Protein AF-A0A8T4IU84-F1 (afdb_monomer)

Structure (mmCIF, N/CA/C/O backbone):
data_AF-A0A8T4IU84-F1
#
_entry.id   AF-A0A8T4IU84-F1
#
loop_
_atom_site.group_PDB
_atom_site.id
_atom_site.type_symbol
_atom_site.label_atom_id
_atom_site.label_alt_id
_atom_site.label_comp_id
_atom_site.label_asym_id
_atom_site.label_entity_id
_atom_site.label_seq_id
_atom_site.pdbx_PDB_ins_code
_atom_site.Cartn_x
_atom_site.Cartn_y
_atom_site.Cartn_z
_atom_site.occupancy
_atom_site.B_iso_or_equiv
_atom_site.auth_seq_id
_atom_site.auth_comp_id
_atom_site.auth_asym_id
_atom_site.auth_atom_id
_atom_site.pdbx_PDB_model_num
ATOM 1 N N . MET A 1 1 ? -19.102 -13.699 7.130 1.00 65.38 1 MET A N 1
ATOM 2 C CA . MET A 1 1 ? -18.766 -12.523 7.962 1.00 65.38 1 MET A CA 1
ATOM 3 C C . MET A 1 1 ? -19.843 -12.202 9.004 1.00 65.38 1 MET A C 1
ATOM 5 O O . MET A 1 1 ? -19.553 -12.346 10.180 1.00 65.38 1 MET A O 1
ATOM 9 N N . LEU A 1 2 ? -21.083 -11.859 8.625 1.00 70.56 2 LEU A N 1
ATOM 10 C CA . LEU A 1 2 ? -22.156 -11.470 9.571 1.00 70.56 2 LEU A CA 1
ATOM 11 C C . LEU A 1 2 ? -22.409 -12.479 10.704 1.00 70.56 2 LEU A C 1
ATOM 13 O O . LEU A 1 2 ? -22.529 -12.102 11.864 1.00 70.56 2 LEU A O 1
ATOM 17 N N . LEU A 1 3 ? -22.388 -13.778 10.395 1.00 77.56 3 LEU A N 1
ATOM 18 C CA . LEU A 1 3 ? -22.519 -14.828 11.409 1.00 77.56 3 LEU A CA 1
ATOM 19 C C . LEU A 1 3 ? -21.367 -14.816 12.436 1.00 77.56 3 LEU A C 1
ATOM 21 O O . LEU A 1 3 ? -21.578 -15.139 13.601 1.00 77.56 3 LEU A O 1
ATOM 25 N N . ARG A 1 4 ? -20.146 -14.436 12.023 1.00 76.69 4 ARG A N 1
ATOM 26 C CA . ARG A 1 4 ? -19.001 -14.289 12.938 1.00 76.69 4 ARG A CA 1
ATOM 27 C C . ARG A 1 4 ? -19.219 -13.111 13.888 1.00 76.69 4 ARG A C 1
ATOM 29 O O . ARG A 1 4 ? -19.047 -13.297 15.085 1.00 76.69 4 ARG A O 1
ATOM 36 N N . LEU A 1 5 ? -19.702 -11.972 13.379 1.00 74.56 5 LEU A N 1
ATOM 37 C CA . LEU A 1 5 ? -20.048 -10.792 14.187 1.00 74.56 5 LEU A CA 1
ATOM 38 C C . LEU A 1 5 ? -21.097 -11.116 15.258 1.00 74.56 5 LEU A C 1
ATOM 40 O O . LEU A 1 5 ? -20.880 -10.855 16.440 1.00 74.56 5 LEU A O 1
ATOM 44 N N . VAL A 1 6 ? -22.200 -11.760 14.860 1.00 78.56 6 VAL A N 1
ATOM 45 C CA . VAL A 1 6 ? -23.265 -12.175 15.789 1.00 78.56 6 VAL A CA 1
ATOM 46 C C . VAL A 1 6 ? -22.736 -13.161 16.835 1.00 78.56 6 VAL A C 1
ATOM 48 O O . VAL A 1 6 ? -23.011 -13.009 18.025 1.00 78.56 6 VAL A O 1
ATOM 51 N N . ASN A 1 7 ? -21.929 -14.143 16.423 1.00 81.44 7 ASN A N 1
ATOM 52 C CA . ASN A 1 7 ? -21.320 -15.099 17.350 1.00 81.44 7 ASN A CA 1
ATOM 53 C C . ASN A 1 7 ? -20.331 -14.436 18.321 1.00 81.44 7 ASN A C 1
ATOM 55 O O . ASN A 1 7 ? -20.300 -14.808 19.495 1.00 81.44 7 ASN A O 1
ATOM 59 N N . GLY A 1 8 ? -19.544 -13.459 17.865 1.00 79.25 8 GLY A N 1
ATOM 60 C CA . GLY A 1 8 ? -18.643 -12.673 18.709 1.00 79.25 8 GLY A CA 1
ATOM 61 C C . GLY A 1 8 ? -19.404 -11.876 19.770 1.00 79.25 8 GLY A C 1
ATOM 62 O O . GLY A 1 8 ? -19.123 -11.993 20.966 1.00 79.25 8 GLY A O 1
ATOM 63 N N . ALA A 1 9 ? -20.452 -11.159 19.356 1.00 77.75 9 ALA A N 1
ATOM 64 C CA . ALA A 1 9 ? -21.340 -10.420 20.254 1.00 77.75 9 ALA A CA 1
ATOM 65 C C . ALA A 1 9 ? -22.022 -11.333 21.295 1.00 77.75 9 ALA A C 1
ATOM 67 O O . ALA A 1 9 ? -22.027 -11.023 22.490 1.00 77.75 9 ALA A O 1
ATOM 68 N N . LEU A 1 10 ? -22.532 -12.497 20.871 1.00 81.69 10 LEU A N 1
ATOM 69 C CA . LEU A 1 10 ? -23.108 -13.508 21.767 1.00 81.69 10 LEU A CA 1
ATOM 70 C C . LEU A 1 10 ? -22.096 -13.978 22.816 1.00 81.69 10 LEU A C 1
ATOM 72 O O . LEU A 1 10 ? -22.401 -13.986 24.010 1.00 81.69 10 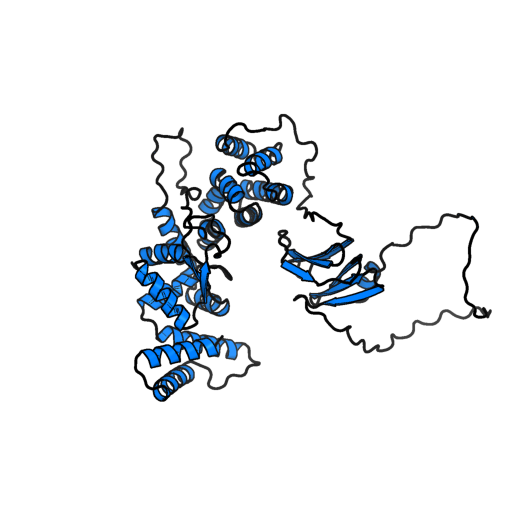LEU A O 1
ATOM 76 N N . ARG A 1 11 ? -20.882 -14.345 22.385 1.00 82.56 11 ARG A N 1
ATOM 77 C CA . ARG A 1 11 ? -19.807 -14.789 23.286 1.00 82.56 11 ARG A CA 1
ATOM 78 C C . ARG A 1 11 ? -19.469 -13.716 24.316 1.00 82.56 11 ARG A C 1
ATOM 80 O O . ARG A 1 11 ? -19.301 -14.052 25.487 1.00 82.56 11 ARG A O 1
ATOM 87 N N . ARG A 1 12 ? -19.422 -12.442 23.914 1.00 80.62 12 ARG A N 1
ATOM 88 C CA . ARG A 1 12 ? -19.149 -11.315 24.818 1.00 80.62 12 ARG A CA 1
ATOM 89 C C . ARG A 1 12 ? -20.230 -11.165 25.887 1.00 80.62 12 ARG A C 1
ATOM 91 O O . ARG A 1 12 ? -19.895 -11.075 27.065 1.00 80.62 12 ARG A O 1
ATOM 98 N N . TYR A 1 13 ? -21.511 -11.214 25.515 1.00 80.62 13 TYR A N 1
ATOM 99 C CA . TYR A 1 13 ? -22.605 -11.162 26.492 1.00 80.62 13 TYR A CA 1
ATOM 100 C C . TYR A 1 13 ? -22.577 -12.337 27.474 1.00 80.62 13 TYR A C 1
ATOM 102 O O . TYR A 1 13 ? -22.740 -12.129 28.676 1.00 80.62 13 TYR A O 1
ATOM 110 N N . VAL A 1 14 ? -22.322 -13.553 26.983 1.00 83.94 14 VAL A N 1
ATOM 111 C CA . VAL A 1 14 ? -22.237 -14.749 27.835 1.00 83.94 14 VAL A CA 1
ATOM 112 C C . VAL A 1 14 ? -21.050 -14.667 28.798 1.00 83.94 14 VAL A C 1
ATOM 114 O O . VAL A 1 14 ? -21.218 -14.939 29.985 1.00 83.94 14 VAL A O 1
ATOM 117 N N . ARG A 1 15 ? -19.870 -14.217 28.342 1.00 82.00 15 ARG A N 1
ATOM 118 C CA . ARG A 1 15 ? -18.720 -13.955 29.233 1.00 82.00 15 ARG A CA 1
ATOM 119 C C . ARG A 1 15 ? -19.023 -12.859 30.262 1.00 82.00 15 ARG A C 1
ATOM 121 O O . ARG A 1 15 ? -18.552 -12.945 31.388 1.00 82.00 15 ARG A O 1
ATOM 128 N N . GLY A 1 16 ? -19.838 -11.870 29.895 1.00 77.88 16 GLY A N 1
ATOM 129 C CA . GLY A 1 16 ? -20.349 -10.830 30.794 1.00 77.88 16 GLY A CA 1
ATOM 130 C C . GLY A 1 16 ? -21.414 -11.304 31.793 1.00 77.88 16 GLY A C 1
ATOM 131 O O . GLY A 1 16 ? -21.949 -10.480 32.530 1.00 77.88 16 GLY A O 1
ATOM 132 N N . GLY A 1 17 ? -21.742 -12.602 31.823 1.00 80.44 17 GLY A N 1
ATOM 133 C CA . GLY A 1 17 ? -22.658 -13.207 32.794 1.00 80.44 17 GLY A CA 1
ATOM 134 C C . GLY A 1 17 ? -24.125 -13.278 32.358 1.00 80.44 17 GLY A C 1
ATOM 135 O O . GLY A 1 17 ? -24.969 -13.701 33.147 1.00 80.44 17 GLY A O 1
ATOM 136 N N . LEU A 1 18 ? -24.463 -12.898 31.120 1.00 86.38 18 LEU A N 1
ATOM 137 C CA . LEU A 1 18 ? -25.821 -13.074 30.594 1.00 86.38 18 LEU A CA 1
ATOM 138 C C . LEU A 1 18 ? -26.075 -14.532 30.193 1.00 86.38 18 LEU A C 1
ATOM 140 O O . LEU A 1 18 ? -25.261 -15.167 29.524 1.00 86.38 18 LEU A O 1
ATOM 144 N N . ALA A 1 19 ? -27.260 -15.045 30.529 1.00 86.38 19 ALA A N 1
ATOM 145 C CA . ALA A 1 19 ? -27.713 -16.335 30.022 1.00 86.38 19 ALA A CA 1
ATOM 146 C C . ALA A 1 19 ? -27.867 -16.287 28.491 1.00 86.38 19 ALA A C 1
ATOM 148 O O . ALA A 1 19 ? -28.377 -15.305 27.943 1.00 86.38 19 ALA A O 1
ATOM 149 N N . LEU A 1 20 ? -27.475 -17.367 27.805 1.00 86.50 20 LEU A N 1
ATOM 150 C CA . LEU A 1 20 ? -27.491 -17.457 26.339 1.00 86.50 20 LEU A CA 1
ATOM 151 C C . LEU A 1 20 ? -28.845 -17.061 25.703 1.00 86.50 20 LEU A C 1
ATOM 153 O O . LEU A 1 20 ? -28.817 -16.294 24.741 1.00 86.50 20 LEU A O 1
ATOM 157 N N . PRO A 1 21 ? -30.020 -17.482 26.224 1.00 85.19 21 PRO A N 1
ATOM 158 C CA . PRO A 1 21 ? -31.306 -17.079 25.648 1.00 85.19 21 PRO A CA 1
ATOM 159 C C . PRO A 1 21 ? -31.549 -15.566 25.731 1.00 85.19 21 PRO A C 1
ATOM 161 O O . PRO A 1 21 ? -32.049 -14.964 24.785 1.00 85.19 21 PRO A O 1
ATOM 164 N N . THR A 1 22 ? -31.147 -14.934 26.836 1.00 83.44 22 THR A N 1
ATOM 165 C CA . THR A 1 22 ? -31.281 -13.486 27.045 1.00 83.44 22 THR A CA 1
ATOM 166 C C . THR A 1 22 ? -30.314 -12.704 26.157 1.00 83.44 22 THR A C 1
ATOM 168 O O . THR A 1 22 ? -30.687 -11.678 25.592 1.00 83.44 22 THR A O 1
ATOM 171 N N . ALA A 1 23 ? -29.082 -13.198 25.998 1.00 83.06 23 ALA A N 1
ATOM 172 C CA . ALA A 1 23 ? -28.098 -12.623 25.084 1.00 83.06 23 ALA A CA 1
ATOM 173 C C . ALA A 1 23 ? -28.580 -12.687 23.623 1.00 83.06 23 ALA A C 1
ATOM 175 O O . ALA A 1 23 ? -28.504 -11.690 22.907 1.00 83.06 23 ALA A O 1
ATOM 176 N N . ALA A 1 24 ? -29.139 -13.829 23.208 1.00 83.00 24 ALA A N 1
ATOM 177 C CA . ALA A 1 24 ? -29.719 -14.004 21.881 1.00 83.00 24 ALA A CA 1
ATOM 178 C C . ALA A 1 24 ? -30.905 -13.062 21.650 1.00 83.00 24 ALA A C 1
ATOM 180 O O . ALA A 1 24 ? -30.894 -12.329 20.664 1.00 83.00 24 ALA A O 1
ATOM 181 N N . ALA A 1 25 ? -31.855 -13.005 22.592 1.00 82.88 25 ALA A N 1
ATOM 182 C CA . ALA A 1 25 ? -33.018 -12.120 22.514 1.00 82.88 25 ALA A CA 1
ATOM 183 C C . ALA A 1 25 ? -32.620 -10.642 22.362 1.00 82.88 25 ALA A C 1
ATOM 185 O O . ALA A 1 25 ? -33.226 -9.906 21.582 1.00 82.88 25 ALA A O 1
ATOM 186 N N . ARG A 1 26 ? -31.568 -10.215 23.071 1.00 79.31 26 ARG A N 1
ATOM 187 C CA . ARG A 1 26 ? -31.051 -8.843 23.019 1.00 79.31 26 ARG A CA 1
ATOM 188 C C . ARG A 1 26 ? -30.442 -8.501 21.659 1.00 79.31 26 ARG A C 1
ATOM 190 O O . ARG A 1 26 ? -30.744 -7.439 21.125 1.00 79.31 26 ARG A O 1
ATOM 197 N N . ILE A 1 27 ? -29.641 -9.399 21.083 1.00 78.38 27 ILE A N 1
ATOM 198 C CA . ILE A 1 27 ? -29.064 -9.200 19.745 1.00 78.38 27 ILE A CA 1
ATOM 199 C C . ILE A 1 27 ? -30.161 -9.195 18.681 1.00 78.38 27 ILE A C 1
ATOM 201 O O . ILE A 1 27 ? -30.174 -8.310 17.832 1.00 78.38 27 ILE A O 1
ATOM 205 N N . THR A 1 28 ? -31.123 -10.122 18.743 1.00 78.88 28 THR A N 1
ATOM 206 C CA . THR A 1 28 ? -32.258 -10.121 17.808 1.00 78.88 28 THR A CA 1
ATOM 207 C C . THR A 1 28 ? -33.116 -8.867 17.939 1.00 78.88 28 THR A C 1
ATOM 209 O O . THR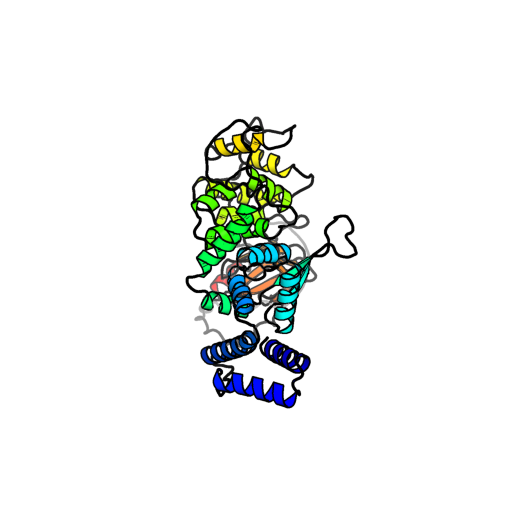 A 1 28 ? -33.572 -8.359 16.924 1.00 78.88 28 THR A O 1
ATOM 212 N N . GLY A 1 29 ? -33.294 -8.329 19.151 1.00 75.62 29 GLY A N 1
ATOM 213 C CA . GLY A 1 29 ? -33.986 -7.057 19.366 1.00 75.62 29 GLY A CA 1
ATOM 214 C C . GLY A 1 29 ? -33.254 -5.882 18.715 1.00 75.62 29 GLY A C 1
ATOM 215 O O . GLY A 1 29 ? -33.859 -5.131 17.962 1.00 75.62 29 GLY A O 1
ATOM 216 N N . GLN A 1 30 ? -31.936 -5.774 18.915 1.00 71.94 30 GLN A N 1
ATOM 217 C CA . GLN A 1 30 ? -31.119 -4.732 18.280 1.00 71.94 30 GLN A CA 1
ATOM 218 C C . GLN A 1 30 ? -31.117 -4.834 16.748 1.00 71.94 30 GLN A C 1
ATOM 220 O O . GLN A 1 30 ? -31.202 -3.816 16.063 1.00 71.94 30 GLN A O 1
ATOM 225 N N . LEU A 1 31 ? -31.042 -6.055 16.211 1.00 70.81 31 LEU A N 1
ATOM 226 C CA . LEU A 1 31 ? -31.120 -6.304 14.772 1.00 70.81 31 LEU A CA 1
ATOM 227 C C . LEU A 1 31 ? -32.516 -6.002 14.211 1.00 70.81 31 LEU A C 1
ATOM 229 O O . LEU A 1 31 ? -32.606 -5.514 13.094 1.00 70.81 31 LEU A O 1
ATOM 233 N N . ALA A 1 32 ? -33.589 -6.246 14.966 1.00 67.12 32 ALA A N 1
ATOM 234 C CA . ALA A 1 32 ? -34.956 -5.929 14.548 1.00 67.12 32 ALA A CA 1
ATOM 235 C C . ALA A 1 32 ? -35.270 -4.423 14.619 1.00 67.12 32 ALA A C 1
ATOM 237 O O . ALA A 1 32 ? -36.055 -3.926 13.818 1.00 67.12 32 ALA A O 1
ATOM 238 N N . GLU A 1 33 ? -34.662 -3.692 15.558 1.00 67.06 33 GLU A N 1
ATOM 239 C CA . GLU A 1 33 ? -34.808 -2.235 15.675 1.00 67.06 33 GLU A CA 1
ATOM 240 C C . GLU A 1 33 ? -34.002 -1.468 14.618 1.00 67.06 33 GLU A C 1
ATOM 242 O O . GLU A 1 33 ? -34.405 -0.377 14.217 1.00 67.06 33 GLU A O 1
ATOM 247 N N . ARG A 1 34 ? -32.847 -2.002 14.196 1.00 61.47 34 ARG A N 1
ATOM 248 C CA . ARG A 1 34 ? -31.889 -1.292 13.326 1.00 61.47 34 ARG A CA 1
ATOM 249 C C . ARG A 1 34 ? -31.691 -1.912 11.942 1.00 61.47 34 ARG A C 1
ATOM 251 O O . ARG A 1 34 ? -31.112 -1.251 11.087 1.00 61.47 34 ARG A O 1
ATOM 258 N N . GLY A 1 35 ? -32.113 -3.154 11.721 1.00 54.56 35 GLY A N 1
ATOM 259 C CA . GLY A 1 35 ? -31.961 -3.886 10.461 1.00 54.56 35 GLY A CA 1
ATOM 260 C C . GLY A 1 35 ? -33.283 -4.061 9.706 1.00 54.56 35 GLY A C 1
ATOM 261 O O . GLY A 1 35 ? -34.359 -3.900 10.285 1.00 54.56 35 GLY A O 1
ATOM 262 N N . PRO A 1 36 ? -33.234 -4.388 8.401 1.00 46.19 36 PRO A N 1
ATOM 263 C CA . PRO A 1 36 ? -34.438 -4.645 7.623 1.00 46.19 36 PRO A CA 1
ATOM 264 C C . PRO A 1 36 ? -35.158 -5.901 8.141 1.00 46.19 36 PRO A C 1
ATOM 266 O O . PRO A 1 36 ? -34.548 -6.938 8.396 1.00 46.19 36 PRO A O 1
ATOM 269 N N . VAL A 1 37 ? -36.483 -5.800 8.290 1.00 49.44 37 VAL A N 1
ATOM 270 C CA . VAL A 1 37 ? -37.375 -6.833 8.863 1.00 49.44 37 VAL A CA 1
ATOM 271 C C . VAL A 1 37 ? -37.442 -8.108 7.995 1.00 49.44 37 VAL A C 1
ATOM 273 O O . VAL A 1 37 ? -37.874 -9.161 8.461 1.00 49.44 37 VAL A O 1
ATOM 276 N N . ALA A 1 38 ? -36.958 -8.039 6.753 1.00 47.84 38 ALA A N 1
ATOM 277 C CA . ALA A 1 38 ? -36.734 -9.163 5.852 1.00 47.84 38 ALA A CA 1
ATOM 278 C C . ALA A 1 38 ? -35.439 -8.920 5.060 1.00 47.84 38 ALA A C 1
ATOM 280 O O . ALA A 1 38 ? -35.206 -7.806 4.602 1.00 47.84 38 ALA A O 1
ATOM 281 N N . VAL A 1 39 ? -34.591 -9.943 4.924 1.00 48.19 39 VAL A N 1
ATOM 282 C CA . VAL A 1 39 ? -33.356 -9.876 4.127 1.00 48.19 39 VAL A CA 1
ATOM 283 C C . VAL A 1 39 ? -33.640 -10.510 2.771 1.00 48.19 39 VAL A C 1
ATOM 285 O O . VAL A 1 39 ? -33.663 -11.738 2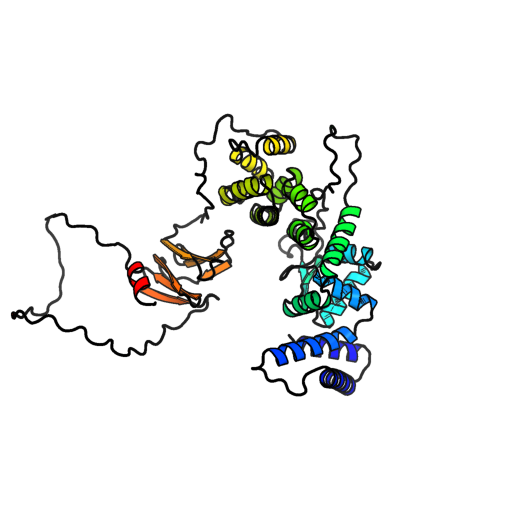.664 1.00 48.19 39 VAL A O 1
ATOM 288 N N . ASP A 1 40 ? -33.859 -9.697 1.739 1.00 48.50 40 ASP A N 1
ATOM 289 C CA . ASP A 1 40 ? -33.760 -10.174 0.362 1.00 48.50 40 ASP A CA 1
ATOM 290 C C . ASP A 1 40 ? -32.280 -10.217 -0.049 1.00 48.50 40 ASP A C 1
ATOM 292 O O . ASP A 1 40 ? -31.588 -9.202 -0.092 1.00 48.50 40 ASP A O 1
ATOM 296 N N . VAL A 1 41 ? -31.769 -11.420 -0.322 1.00 49.66 41 VAL A N 1
ATOM 297 C CA . VAL A 1 41 ? -30.358 -11.657 -0.677 1.00 49.66 41 VAL A CA 1
ATOM 298 C C . VAL A 1 41 ? -30.035 -11.155 -2.094 1.00 49.66 41 VAL A C 1
ATOM 300 O O . VAL A 1 41 ? -28.863 -10.993 -2.435 1.00 49.66 41 VAL A O 1
ATOM 303 N N . THR A 1 42 ? -31.050 -10.893 -2.921 1.00 48.66 42 THR A N 1
ATOM 304 C CA . THR A 1 42 ? -30.875 -10.425 -4.305 1.00 48.66 42 THR A CA 1
ATOM 305 C C . THR A 1 42 ? -30.858 -8.901 -4.438 1.00 48.66 42 THR A C 1
ATOM 307 O O . THR A 1 42 ? -30.307 -8.382 -5.409 1.00 48.66 42 THR A O 1
ATOM 310 N N . ASP A 1 43 ? -31.358 -8.182 -3.433 1.00 60.78 43 ASP A N 1
ATOM 311 C CA . ASP A 1 43 ? -31.360 -6.721 -3.366 1.00 60.78 43 ASP A CA 1
ATOM 312 C C . ASP A 1 43 ? -30.036 -6.216 -2.758 1.00 60.78 43 ASP A C 1
ATOM 314 O O . ASP A 1 43 ? -29.596 -6.664 -1.696 1.00 60.78 43 ASP A O 1
ATOM 318 N N . ALA A 1 44 ? -29.324 -5.338 -3.466 1.00 58.75 44 ALA A N 1
ATOM 319 C CA . ALA A 1 44 ? -28.051 -4.788 -2.997 1.00 58.75 44 ALA A CA 1
ATOM 320 C C . ALA A 1 44 ? -28.240 -3.824 -1.814 1.00 58.75 44 ALA A C 1
ATOM 322 O O . ALA A 1 44 ? -27.495 -3.911 -0.838 1.00 58.75 44 ALA A O 1
ATOM 323 N N . ASP A 1 45 ? -29.290 -3.003 -1.837 1.00 62.47 45 ASP A N 1
ATOM 324 C CA . ASP A 1 45 ? -29.503 -1.955 -0.837 1.00 62.47 45 ASP A CA 1
ATOM 325 C C . ASP A 1 45 ? -29.928 -2.553 0.516 1.00 62.47 45 ASP A C 1
ATOM 327 O O . ASP A 1 45 ? -29.485 -2.120 1.584 1.00 62.47 45 ASP A O 1
ATOM 331 N N . GLN A 1 46 ? -30.738 -3.618 0.494 1.00 63.03 46 GLN A N 1
ATOM 332 C CA . GLN A 1 46 ? -31.118 -4.346 1.713 1.00 63.03 46 GLN A CA 1
ATOM 333 C C . GLN A 1 46 ? -29.946 -5.110 2.335 1.00 63.03 46 GLN A C 1
ATOM 335 O O . GLN A 1 46 ? -29.859 -5.208 3.564 1.00 63.03 46 GLN A O 1
ATOM 340 N N . ARG A 1 47 ? -29.030 -5.638 1.512 1.00 63.19 47 ARG A N 1
ATOM 341 C CA . ARG A 1 47 ? -27.809 -6.294 1.999 1.00 63.19 47 ARG A CA 1
ATOM 342 C C . ARG A 1 47 ? -26.911 -5.301 2.727 1.00 63.19 47 ARG A C 1
ATOM 344 O O . ARG A 1 47 ? -26.477 -5.602 3.840 1.00 63.19 47 ARG A O 1
ATOM 351 N N . ASP A 1 48 ? -26.707 -4.118 2.161 1.00 64.69 48 ASP A N 1
ATOM 352 C CA . ASP A 1 48 ? -25.886 -3.073 2.774 1.00 64.69 48 ASP A CA 1
ATOM 353 C C . ASP A 1 48 ? -26.495 -2.571 4.092 1.00 64.69 48 ASP A C 1
ATOM 355 O O . ASP A 1 48 ? -25.791 -2.445 5.099 1.00 64.69 48 ASP A O 1
ATOM 359 N N . ALA A 1 49 ? -27.821 -2.401 4.142 1.00 67.12 49 ALA A N 1
ATOM 360 C CA . ALA A 1 49 ? -28.535 -2.042 5.368 1.00 67.12 49 ALA A CA 1
ATOM 361 C C . ALA A 1 49 ? -28.418 -3.120 6.466 1.00 67.12 49 ALA A C 1
ATOM 363 O O . ALA A 1 49 ? -28.186 -2.804 7.636 1.00 67.12 49 ALA A O 1
ATOM 364 N N . ALA A 1 50 ? -28.535 -4.404 6.110 1.00 67.75 50 ALA A N 1
ATOM 365 C CA . ALA A 1 50 ? -28.392 -5.513 7.056 1.00 67.75 50 ALA A CA 1
ATOM 366 C C . ALA A 1 50 ? -26.956 -5.645 7.594 1.00 67.75 50 ALA A C 1
ATOM 368 O O . ALA A 1 50 ? -26.752 -5.927 8.783 1.00 67.75 50 ALA A O 1
ATOM 369 N N . VAL A 1 51 ? -25.955 -5.408 6.740 1.00 69.75 51 VAL A N 1
ATOM 370 C CA . VAL A 1 51 ? -24.546 -5.363 7.144 1.00 69.75 51 VAL A CA 1
ATOM 371 C C . VAL A 1 51 ? -24.315 -4.212 8.117 1.00 69.75 51 VAL A C 1
ATOM 373 O O . VAL A 1 51 ? -23.808 -4.450 9.214 1.00 69.75 51 VAL A O 1
ATOM 376 N N . ALA A 1 52 ? -24.753 -2.998 7.776 1.00 70.81 52 ALA A N 1
ATOM 377 C CA . ALA A 1 52 ? -24.606 -1.822 8.628 1.00 70.81 52 ALA A CA 1
ATOM 378 C C . ALA A 1 52 ? -25.262 -2.015 10.006 1.00 70.81 52 ALA A C 1
ATOM 380 O O . ALA A 1 52 ? -24.634 -1.749 11.030 1.00 70.81 52 ALA A O 1
ATOM 381 N N . ALA A 1 53 ? -26.483 -2.557 10.053 1.00 74.19 53 ALA A N 1
ATOM 382 C CA . ALA A 1 53 ? -27.189 -2.835 11.304 1.00 74.19 53 ALA A CA 1
ATOM 383 C C . ALA A 1 53 ? -26.448 -3.844 12.195 1.00 74.19 53 ALA A C 1
ATOM 385 O O . ALA A 1 53 ? -26.362 -3.667 13.413 1.00 74.19 53 ALA A O 1
ATOM 386 N N . THR A 1 54 ? -25.881 -4.892 11.590 1.00 76.25 54 THR A N 1
ATOM 387 C CA . THR A 1 54 ? -25.120 -5.920 12.314 1.00 76.25 54 THR A CA 1
ATOM 388 C C . THR A 1 54 ? -23.807 -5.363 12.857 1.00 76.25 54 THR A C 1
ATOM 390 O O . THR A 1 54 ? -23.444 -5.641 14.000 1.00 76.25 54 THR A O 1
ATOM 393 N N . VAL A 1 55 ? -23.110 -4.545 12.064 1.00 80.62 55 VAL A N 1
ATOM 394 C CA . VAL A 1 55 ? -21.896 -3.853 12.508 1.00 80.62 55 VAL A CA 1
ATOM 395 C C . VAL A 1 55 ? -22.227 -2.907 13.664 1.00 80.62 55 VAL A C 1
ATOM 397 O O . VAL A 1 55 ? -21.591 -2.998 14.708 1.00 80.62 55 VAL A O 1
ATOM 400 N N . GLU A 1 56 ? -23.270 -2.080 13.552 1.00 80.56 56 GLU A N 1
ATOM 401 C CA . GLU A 1 56 ? -23.697 -1.160 14.620 1.00 80.56 56 GLU A CA 1
ATOM 402 C C . GLU A 1 56 ? -24.098 -1.876 15.917 1.00 80.56 56 GLU A C 1
ATOM 404 O O . GLU A 1 56 ? -23.842 -1.368 17.011 1.00 80.56 56 GLU A O 1
ATOM 409 N N . ALA A 1 57 ? -24.705 -3.063 15.830 1.00 77.75 57 ALA A N 1
ATOM 410 C CA . ALA A 1 57 ? -24.998 -3.875 17.009 1.00 77.75 57 ALA A CA 1
ATOM 411 C C . ALA A 1 57 ? -23.703 -4.289 17.729 1.00 77.75 57 ALA A C 1
ATOM 413 O O . ALA A 1 57 ? -23.586 -4.084 18.940 1.00 77.75 57 ALA A O 1
ATOM 414 N N . SER A 1 58 ? -22.696 -4.775 16.995 1.00 83.56 58 SER A N 1
ATOM 415 C CA . SER A 1 58 ? -21.380 -5.097 17.564 1.00 83.56 58 SER A CA 1
ATOM 416 C C . SER A 1 58 ? -20.647 -3.861 18.097 1.00 83.56 58 SER A C 1
ATOM 418 O O . SER A 1 58 ? -20.037 -3.932 19.161 1.00 83.56 58 SER A O 1
ATOM 420 N N . LEU A 1 59 ? -20.742 -2.713 17.419 1.00 83.62 59 LEU A N 1
ATOM 421 C CA . LEU 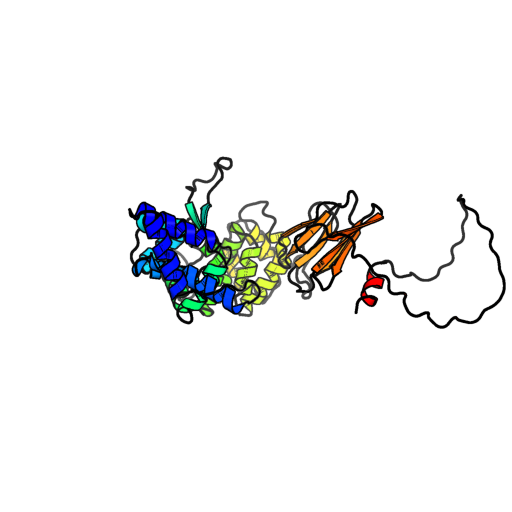A 1 59 ? -20.128 -1.458 17.870 1.00 83.62 59 LEU A CA 1
ATOM 422 C C . LEU A 1 59 ? -20.784 -0.893 19.131 1.00 83.62 59 LEU A C 1
ATOM 424 O O . LEU A 1 59 ? -20.097 -0.297 19.954 1.00 83.62 59 LEU A O 1
ATOM 428 N N . SER A 1 60 ? -22.080 -1.141 19.342 1.00 83.75 60 SER A N 1
ATOM 429 C CA . SER A 1 60 ? -22.783 -0.732 20.567 1.00 83.75 60 SER A CA 1
ATOM 430 C C . SER A 1 60 ? -22.265 -1.412 21.845 1.00 83.75 60 SER A C 1
ATOM 432 O O . SER A 1 60 ? -22.612 -0.996 22.950 1.00 83.75 60 SER A O 1
ATOM 434 N N . LEU A 1 61 ? -21.439 -2.459 21.706 1.00 84.00 61 LEU A N 1
ATOM 435 C CA . LEU A 1 61 ? -20.778 -3.166 22.808 1.00 84.00 61 LEU A CA 1
ATOM 436 C C . LEU A 1 61 ? -19.465 -2.514 23.254 1.00 84.00 61 LEU A C 1
ATOM 438 O O . LEU A 1 61 ? -18.894 -2.934 24.266 1.00 84.00 61 LEU A O 1
ATOM 442 N N . LEU A 1 62 ? -18.967 -1.546 22.485 1.00 87.06 62 LEU A N 1
ATOM 443 C CA . LEU A 1 62 ? -17.779 -0.769 22.802 1.00 87.06 62 LEU A CA 1
ATOM 444 C C . LEU A 1 62 ? -18.191 0.501 23.548 1.00 87.06 62 LEU A C 1
ATOM 446 O O . LEU A 1 62 ? -19.187 1.142 23.210 1.00 87.06 62 LEU A O 1
ATOM 450 N N . ASP A 1 63 ? -17.421 0.880 24.566 1.00 89.69 63 ASP A N 1
ATOM 451 C CA . ASP A 1 63 ? -17.562 2.202 25.171 1.00 89.69 63 ASP A CA 1
ATOM 452 C C . ASP A 1 63 ? -17.113 3.307 24.185 1.00 89.69 63 ASP A C 1
ATOM 454 O O . ASP A 1 63 ? -16.413 3.019 23.206 1.00 89.69 63 ASP A O 1
ATOM 458 N N . PRO A 1 64 ? -17.495 4.579 24.416 1.00 89.62 64 PRO A N 1
ATOM 459 C CA . PRO A 1 64 ? -17.206 5.664 23.479 1.00 89.62 64 PRO A CA 1
ATOM 460 C C . PRO A 1 64 ? -15.718 5.860 23.165 1.00 89.62 64 PRO A C 1
ATOM 462 O O . PRO A 1 64 ? -15.386 6.203 22.032 1.00 89.62 64 PRO A O 1
ATOM 465 N N . ALA A 1 65 ? -14.819 5.619 24.128 1.00 89.88 65 ALA A N 1
ATOM 466 C CA . ALA A 1 65 ? -13.384 5.773 23.901 1.00 89.88 65 ALA A CA 1
ATOM 467 C C . ALA A 1 65 ? -12.870 4.680 22.956 1.00 89.88 65 ALA A C 1
ATOM 469 O O . ALA A 1 65 ? -12.189 4.975 21.976 1.00 89.88 65 ALA A O 1
ATOM 470 N N . ARG A 1 66 ? -13.271 3.422 23.176 1.00 91.25 66 ARG A N 1
ATOM 471 C CA . ARG A 1 66 ? -12.915 2.303 22.287 1.00 91.25 66 ARG A CA 1
ATOM 472 C C . ARG A 1 66 ? -13.532 2.421 20.901 1.00 91.25 66 ARG A C 1
ATOM 474 O O . ARG A 1 66 ? -12.882 2.077 19.917 1.00 91.25 66 ARG A O 1
ATOM 481 N N . LEU A 1 67 ? -14.764 2.922 20.807 1.00 90.38 67 LEU A N 1
ATOM 482 C CA . LEU A 1 67 ? -15.390 3.200 19.518 1.00 90.38 67 LEU A CA 1
ATOM 483 C C . LEU A 1 67 ? -14.574 4.228 18.725 1.00 90.38 67 LEU A C 1
ATOM 485 O O . LEU A 1 67 ? -14.353 4.030 17.535 1.00 90.38 67 LEU A O 1
ATOM 489 N N . GLN A 1 68 ? -14.071 5.279 19.380 1.00 91.56 68 GLN A N 1
ATOM 490 C CA . GLN A 1 68 ? -13.214 6.271 18.731 1.00 91.56 68 GLN A CA 1
ATOM 491 C C . GLN A 1 68 ? -11.917 5.647 18.191 1.00 91.56 68 GLN A C 1
ATOM 493 O O . GLN A 1 68 ? -11.555 5.894 17.044 1.00 91.56 68 GLN A O 1
ATOM 498 N N . ARG A 1 69 ? -11.256 4.778 18.971 1.00 94.62 69 ARG A N 1
ATOM 499 C CA . ARG A 1 69 ? -10.071 4.020 18.517 1.00 94.62 69 ARG A CA 1
ATOM 500 C C . ARG A 1 69 ? -10.361 3.127 17.315 1.00 94.62 69 ARG A C 1
ATOM 502 O O . ARG A 1 69 ? -9.540 3.000 16.414 1.00 94.62 69 ARG A O 1
ATOM 509 N N . TYR A 1 70 ? -11.542 2.513 17.291 1.00 93.44 70 TYR A N 1
ATOM 510 C CA . TYR A 1 70 ? -11.972 1.702 16.159 1.00 93.44 70 TYR A CA 1
ATOM 511 C C . TYR A 1 70 ? -12.222 2.554 14.905 1.00 93.44 70 TYR A C 1
ATOM 513 O O . TYR A 1 70 ? -11.861 2.140 13.808 1.00 93.44 70 TYR A O 1
ATOM 521 N N . LEU A 1 71 ? -12.780 3.763 15.049 1.00 91.62 71 LEU A N 1
ATOM 522 C CA . LEU A 1 71 ? -12.968 4.700 13.933 1.00 91.62 71 LEU A CA 1
ATOM 523 C C . LEU A 1 71 ? -11.639 5.173 13.335 1.00 91.62 71 LEU A C 1
ATOM 525 O O . LEU A 1 71 ? -11.525 5.310 12.119 1.00 91.62 71 LEU A O 1
ATOM 529 N N . GLU A 1 72 ? -10.625 5.364 14.171 1.00 95.00 72 GLU A N 1
ATOM 530 C CA . GLU A 1 72 ? -9.270 5.730 13.748 1.00 95.00 72 GLU A CA 1
ATOM 531 C C . GLU A 1 72 ? -8.629 4.697 12.820 1.00 95.00 72 GLU A C 1
ATOM 533 O O . GLU A 1 72 ? -7.824 5.060 11.965 1.00 95.00 72 GLU A O 1
ATOM 538 N N . LEU A 1 73 ? -9.053 3.431 12.886 1.00 95.31 73 LEU A N 1
ATOM 539 C CA . LEU A 1 73 ? -8.579 2.395 11.970 1.00 95.31 73 LEU A CA 1
ATOM 540 C C . LEU A 1 73 ? -8.965 2.646 10.496 1.00 95.31 73 LEU A C 1
ATOM 542 O O . LEU A 1 73 ? -8.416 2.004 9.601 1.00 95.31 73 LEU A O 1
ATOM 546 N N . ALA A 1 74 ? -9.868 3.595 10.212 1.00 94.06 74 ALA A N 1
ATOM 547 C CA . ALA A 1 74 ? -10.274 3.968 8.853 1.00 94.06 74 ALA A CA 1
ATOM 548 C C . ALA A 1 74 ? -9.113 4.453 7.959 1.00 94.06 74 ALA A C 1
ATOM 550 O O . ALA A 1 74 ? -9.228 4.430 6.725 1.00 94.06 74 ALA A O 1
ATOM 551 N N . VAL A 1 75 ? -8.016 4.918 8.570 1.00 95.81 75 VAL A N 1
ATOM 552 C CA . VAL A 1 75 ? -6.837 5.431 7.855 1.00 95.81 75 VAL A CA 1
ATOM 553 C C . VAL A 1 75 ? -6.038 4.325 7.178 1.00 95.81 75 VAL A C 1
ATOM 555 O O . VAL A 1 75 ? -5.365 4.586 6.181 1.00 95.81 75 VAL A O 1
ATOM 558 N N . PHE A 1 76 ? -6.107 3.091 7.677 1.00 95.44 76 PHE A N 1
ATOM 559 C CA . PHE A 1 76 ? -5.275 2.004 7.177 1.00 95.44 76 PHE A CA 1
ATOM 560 C C . PHE A 1 76 ? -5.757 1.512 5.796 1.00 95.44 76 PHE A C 1
ATOM 562 O O . PHE A 1 76 ? -6.965 1.481 5.516 1.00 95.44 76 PHE A O 1
ATOM 569 N N . PRO A 1 77 ? -4.828 1.188 4.878 1.00 90.81 77 PRO A N 1
ATOM 570 C CA . PRO A 1 77 ? -5.170 0.658 3.569 1.00 90.81 77 PRO A CA 1
ATOM 571 C C . PRO A 1 77 ? -5.740 -0.761 3.675 1.00 90.81 77 PRO A C 1
ATOM 573 O O . PRO A 1 77 ? -5.634 -1.434 4.699 1.00 90.81 77 PRO A O 1
ATOM 576 N N . GLU A 1 78 ? -6.391 -1.184 2.598 1.00 84.12 78 GLU A N 1
ATOM 577 C CA . GLU A 1 78 ? -6.910 -2.542 2.440 1.00 84.12 78 GLU A CA 1
ATOM 578 C C . GLU A 1 78 ? -5.783 -3.576 2.446 1.00 84.12 78 GLU A C 1
ATOM 580 O O . GLU A 1 78 ? -4.650 -3.262 2.076 1.00 84.12 78 GLU A O 1
ATOM 585 N N . ASP A 1 79 ? -6.096 -4.779 2.936 1.00 78.00 79 ASP A N 1
ATOM 586 C CA . ASP A 1 79 ? -5.178 -5.920 3.039 1.00 78.00 79 ASP A CA 1
ATOM 587 C C . ASP A 1 79 ? -3.849 -5.669 3.764 1.00 78.00 79 ASP A C 1
ATOM 589 O O . ASP A 1 79 ? -2.936 -6.501 3.748 1.00 78.00 79 ASP A O 1
ATOM 593 N N . SER A 1 80 ? -3.741 -4.555 4.484 1.00 86.06 80 SER A N 1
ATOM 594 C CA . SER A 1 80 ? -2.543 -4.231 5.235 1.00 86.06 80 SER A CA 1
ATOM 595 C C . SER A 1 80 ? -2.601 -4.838 6.629 1.00 86.06 80 SER A C 1
ATOM 597 O O . SER A 1 80 ? -3.525 -4.587 7.401 1.00 86.06 80 SER A O 1
ATOM 599 N N . ALA A 1 81 ? -1.575 -5.616 6.966 1.00 89.19 81 ALA A N 1
ATOM 600 C CA . ALA A 1 81 ? -1.305 -5.984 8.348 1.00 89.19 81 ALA A CA 1
ATOM 601 C C . ALA A 1 81 ? -0.646 -4.786 9.045 1.00 89.19 81 ALA A C 1
ATOM 603 O O . ALA A 1 81 ? 0.408 -4.321 8.610 1.00 89.19 81 ALA A O 1
ATOM 604 N N . VAL A 1 82 ? -1.294 -4.266 10.083 1.00 91.88 82 VAL A N 1
ATOM 605 C CA . VAL A 1 82 ? -0.817 -3.134 10.879 1.00 91.88 82 VAL A CA 1
ATOM 606 C C . VAL A 1 82 ? -0.187 -3.680 12.161 1.00 91.88 82 VAL A C 1
ATOM 608 O O . VAL A 1 82 ? -0.907 -4.286 12.957 1.00 91.88 82 VAL A O 1
ATOM 611 N N . PRO A 1 83 ? 1.125 -3.505 12.374 1.00 90.75 83 PRO A N 1
ATOM 612 C CA . PRO A 1 83 ? 1.791 -3.921 13.602 1.00 90.75 83 PRO A CA 1
ATOM 613 C C . PRO A 1 83 ? 1.206 -3.225 14.837 1.00 90.75 83 PRO A C 1
ATOM 615 O O . PRO A 1 83 ? 0.832 -2.053 14.798 1.00 90.75 83 PRO A O 1
ATOM 618 N N . GLU A 1 84 ? 1.159 -3.941 15.956 1.00 90.25 84 GLU A N 1
ATOM 619 C CA . GLU A 1 84 ? 0.725 -3.402 17.246 1.00 90.25 84 GLU A CA 1
ATOM 620 C C . GLU A 1 84 ? 1.554 -2.190 17.706 1.00 90.25 84 GLU A C 1
ATOM 622 O O . GLU A 1 84 ? 0.919 -1.233 18.138 1.00 90.25 84 GLU A O 1
ATOM 627 N N . PRO A 1 85 ? 2.890 -2.119 17.522 1.00 88.38 85 PRO A N 1
ATOM 628 C CA . PRO A 1 85 ? 3.671 -0.930 17.867 1.00 88.38 85 PRO A CA 1
ATOM 629 C C . PRO A 1 85 ? 3.196 0.338 17.151 1.00 88.38 85 PRO A C 1
ATOM 631 O O . PRO A 1 85 ? 3.070 1.389 17.782 1.00 88.38 85 PRO A O 1
ATOM 634 N N . THR A 1 86 ? 2.840 0.225 15.867 1.00 90.38 86 THR A N 1
ATOM 635 C CA . THR A 1 86 ? 2.263 1.320 15.078 1.00 90.38 86 THR A CA 1
ATOM 636 C C . THR A 1 86 ? 0.936 1.789 15.682 1.00 90.38 86 THR A C 1
ATOM 638 O O . THR A 1 86 ? 0.682 2.990 15.809 1.00 90.38 86 THR A O 1
ATOM 641 N N . LEU A 1 87 ? 0.075 0.843 16.079 1.00 92.31 87 LEU A N 1
ATOM 642 C CA . LEU A 1 87 ? -1.208 1.139 16.726 1.00 92.31 87 LEU A CA 1
ATOM 643 C C . LEU A 1 87 ? -1.017 1.738 18.120 1.00 92.31 87 LEU A C 1
ATOM 645 O O . LEU A 1 87 ? -1.723 2.678 18.477 1.00 92.31 87 LEU A O 1
ATOM 649 N N . ALA A 1 88 ? -0.062 1.226 18.893 1.00 91.25 88 ALA A N 1
ATOM 650 C CA . ALA A 1 88 ? 0.246 1.698 20.231 1.00 91.25 88 ALA A CA 1
ATOM 651 C C . ALA A 1 88 ? 0.735 3.145 20.203 1.00 91.25 88 ALA A C 1
ATOM 653 O O . ALA A 1 88 ? 0.214 3.959 20.960 1.00 91.25 88 ALA A O 1
ATOM 654 N N . ALA A 1 89 ? 1.657 3.487 19.297 1.00 89.56 89 ALA A N 1
ATOM 655 C CA . ALA A 1 89 ? 2.085 4.868 19.093 1.00 89.56 89 ALA A CA 1
ATOM 656 C C . ALA A 1 89 ? 0.885 5.757 18.728 1.00 89.56 89 ALA A C 1
ATOM 658 O O . ALA A 1 89 ? 0.610 6.767 19.380 1.00 89.56 89 ALA A O 1
ATOM 659 N N . TYR A 1 90 ? 0.086 5.330 17.746 1.00 92.62 90 TYR A N 1
ATOM 660 C CA . TYR A 1 90 ? -1.048 6.116 17.274 1.00 92.62 90 TYR A CA 1
ATOM 661 C C . TYR A 1 90 ? -2.117 6.361 18.351 1.00 92.62 90 TYR A C 1
ATOM 663 O O . TYR A 1 90 ? -2.611 7.484 18.509 1.00 92.62 90 TYR A O 1
ATOM 671 N N . TRP A 1 91 ? -2.481 5.333 19.118 1.00 94.56 91 TRP A N 1
ATOM 672 C CA . TRP A 1 91 ? -3.502 5.433 20.159 1.00 94.56 91 TRP A CA 1
ATOM 673 C C . TRP A 1 91 ? -2.993 6.049 21.462 1.00 94.56 91 TRP A C 1
ATOM 675 O O . TRP A 1 91 ? -3.800 6.651 22.179 1.00 94.56 91 TRP A O 1
ATOM 685 N N . ALA A 1 92 ? -1.689 5.983 21.742 1.00 92.31 92 ALA A N 1
ATOM 686 C CA . ALA A 1 92 ? -1.063 6.767 22.801 1.00 92.31 92 ALA A CA 1
ATOM 687 C C . ALA A 1 92 ? -1.219 8.268 22.519 1.00 92.31 92 ALA A C 1
ATOM 689 O O . ALA A 1 92 ? -1.650 9.016 23.396 1.00 92.31 92 ALA A O 1
ATOM 690 N N . HIS A 1 93 ? -0.982 8.698 21.277 1.00 89.31 93 HIS A N 1
ATOM 691 C CA . HIS A 1 93 ? -1.127 10.099 20.882 1.00 89.31 93 HIS A CA 1
ATOM 692 C C . HIS A 1 93 ? -2.572 10.596 20.941 1.00 89.31 93 HIS A C 1
ATOM 694 O O . HIS A 1 93 ? -2.892 11.623 21.537 1.00 89.31 93 HIS A O 1
ATOM 700 N N . THR A 1 94 ? -3.472 9.862 20.293 1.00 90.94 94 THR A N 1
ATOM 701 C CA . THR A 1 94 ? -4.844 10.324 20.051 1.00 90.94 94 THR A CA 1
ATOM 702 C C . THR A 1 94 ? -5.760 10.139 21.262 1.00 90.94 94 THR A C 1
ATOM 704 O O . THR A 1 94 ? -6.893 10.619 21.247 1.00 90.94 94 THR A O 1
ATOM 707 N N . GLY A 1 95 ? -5.338 9.397 22.290 1.00 87.81 95 GLY A N 1
ATOM 708 C CA . GLY A 1 95 ? -6.202 9.071 23.434 1.00 87.81 95 GLY A CA 1
ATOM 709 C C . GLY A 1 95 ? -5.514 8.401 24.616 1.00 87.81 95 GLY A C 1
ATOM 710 O O . GLY A 1 95 ? -6.211 7.907 25.498 1.00 87.81 95 GLY A O 1
ATOM 711 N N . GLY A 1 96 ? -4.179 8.417 24.671 1.00 90.75 96 GLY A N 1
ATOM 712 C CA . GLY A 1 96 ? -3.419 8.051 25.863 1.00 90.75 96 GLY A CA 1
ATOM 713 C C . GLY A 1 96 ? -3.422 6.567 26.217 1.00 90.75 96 GLY A C 1
ATOM 714 O O . GLY A 1 96 ? -3.196 6.248 27.381 1.00 90.75 96 GLY A O 1
ATOM 715 N N . LEU A 1 97 ? -3.689 5.671 25.262 1.00 93.12 97 LEU A N 1
ATOM 716 C CA . LEU A 1 97 ? -3.655 4.228 25.519 1.00 93.12 97 LEU A CA 1
ATOM 717 C C . LEU A 1 97 ? -2.209 3.740 25.654 1.00 93.12 97 LEU A C 1
ATOM 719 O O . LEU A 1 97 ? -1.385 3.969 24.770 1.00 93.12 97 LEU A O 1
ATOM 723 N N . GLY A 1 98 ? -1.910 3.031 26.744 1.00 91.12 98 GLY A N 1
ATOM 724 C CA . GLY A 1 98 ? -0.631 2.335 26.892 1.00 91.12 98 GLY A CA 1
ATOM 725 C C . GLY A 1 98 ? -0.567 1.034 26.069 1.00 91.12 98 GLY A C 1
ATOM 726 O O . GLY A 1 98 ? -1.610 0.499 25.695 1.00 91.12 98 GLY A O 1
ATOM 727 N N . PRO A 1 99 ? 0.625 0.438 25.862 1.00 88.62 99 PRO A N 1
ATOM 728 C CA . PRO A 1 99 ? 0.787 -0.786 25.059 1.00 88.62 99 PRO A CA 1
ATOM 729 C C . PRO A 1 99 ? -0.103 -1.958 25.510 1.00 88.62 99 PRO A C 1
ATOM 731 O O . PRO A 1 99 ? -0.798 -2.580 24.715 1.00 88.62 99 PRO A O 1
ATOM 734 N N . ALA A 1 100 ? -0.195 -2.206 26.822 1.00 89.50 100 ALA A N 1
ATOM 735 C CA . ALA A 1 100 ? -1.052 -3.270 27.356 1.00 89.50 100 ALA A CA 1
ATOM 736 C C . ALA A 1 100 ? -2.558 -3.005 27.149 1.00 89.50 100 ALA A C 1
ATOM 738 O O . ALA A 1 100 ? -3.364 -3.936 27.141 1.00 89.50 100 ALA A O 1
ATOM 739 N N . GLU A 1 101 ? -2.968 -1.740 27.034 1.00 92.31 101 GLU A N 1
ATOM 740 C CA . GLU A 1 101 ? -4.354 -1.368 26.738 1.00 92.31 101 GLU A CA 1
ATOM 741 C C . GLU A 1 101 ? -4.647 -1.480 25.241 1.00 92.31 101 GLU A C 1
ATOM 743 O O . GLU A 1 101 ? -5.721 -1.963 24.883 1.00 92.31 101 GLU A O 1
ATOM 748 N N . THR A 1 102 ? -3.683 -1.120 24.388 1.00 93.88 102 THR A N 1
ATOM 749 C CA . THR A 1 102 ? -3.705 -1.347 22.935 1.00 93.88 102 THR A CA 1
ATOM 750 C C . THR A 1 102 ? -3.880 -2.830 22.625 1.00 93.88 102 THR A C 1
ATOM 752 O O . THR A 1 102 ? -4.823 -3.193 21.925 1.00 93.88 102 THR A O 1
ATOM 755 N N . GLU A 1 103 ? -3.059 -3.706 23.211 1.00 91.25 103 GLU A N 1
ATOM 756 C CA . GLU A 1 103 ? -3.157 -5.156 23.006 1.00 91.25 103 GLU A CA 1
ATOM 757 C C . GLU A 1 103 ? -4.532 -5.705 23.429 1.00 91.25 103 GLU A C 1
ATOM 759 O O . GLU A 1 103 ? -5.182 -6.442 22.681 1.00 91.25 103 GLU A O 1
ATOM 764 N N . ARG A 1 104 ? -5.035 -5.289 24.601 1.00 91.50 104 ARG A N 1
ATOM 765 C CA . ARG A 1 104 ? -6.379 -5.672 25.069 1.00 91.50 104 ARG A CA 1
ATOM 766 C C . ARG A 1 104 ? -7.472 -5.191 24.123 1.00 91.50 104 ARG A C 1
ATOM 768 O O . ARG A 1 104 ? -8.405 -5.944 23.856 1.00 91.50 104 ARG A O 1
ATOM 775 N N . LEU A 1 105 ? -7.368 -3.962 23.616 1.00 93.50 105 LEU A N 1
ATOM 776 C CA . LEU A 1 105 ? -8.327 -3.423 22.660 1.00 93.50 105 LEU A CA 1
ATOM 777 C C . LEU A 1 105 ? -8.298 -4.210 21.345 1.00 93.50 105 LEU A C 1
ATOM 779 O O . LEU A 1 105 ? -9.358 -4.589 20.853 1.00 93.50 105 LEU A O 1
ATOM 783 N N . CYS A 1 106 ? -7.115 -4.515 20.811 1.00 93.25 106 CYS A N 1
ATOM 784 C CA . CYS A 1 106 ? -6.959 -5.374 19.637 1.00 93.25 106 CYS A CA 1
ATOM 785 C C . CYS A 1 106 ? -7.664 -6.722 19.842 1.00 93.25 106 CYS A C 1
ATOM 787 O O . CYS A 1 106 ? -8.462 -7.137 18.997 1.00 93.25 106 CYS A O 1
ATOM 789 N N . GLN A 1 107 ? -7.451 -7.368 20.992 1.00 91.12 107 GLN A N 1
ATOM 790 C CA . GLN A 1 107 ? -8.100 -8.635 21.328 1.00 91.12 107 GLN A CA 1
ATOM 791 C C . GLN A 1 107 ? -9.626 -8.502 21.465 1.00 91.12 107 GLN A C 1
ATOM 793 O O . GLN A 1 107 ? -10.367 -9.353 20.975 1.00 91.12 107 GLN A O 1
ATOM 798 N N . ASP A 1 108 ? -10.111 -7.427 22.089 1.00 90.00 108 ASP A N 1
ATOM 799 C CA . ASP A 1 108 ? -11.540 -7.136 22.226 1.00 90.00 108 ASP A CA 1
ATOM 800 C C . ASP A 1 108 ? -12.230 -6.950 20.863 1.00 90.00 108 ASP A C 1
ATOM 802 O O . ASP A 1 108 ? -13.344 -7.442 20.654 1.00 90.00 108 ASP A O 1
ATOM 806 N N . LEU A 1 109 ? -11.573 -6.260 19.926 1.00 92.00 109 LEU A N 1
ATOM 807 C CA . LEU A 1 109 ? -12.061 -6.074 18.558 1.00 92.00 109 LEU A CA 1
ATOM 808 C C . LEU A 1 109 ? -12.085 -7.401 17.784 1.00 92.00 109 LEU A C 1
ATOM 810 O O . LEU A 1 109 ? -13.042 -7.672 17.051 1.00 92.00 109 LEU A O 1
ATOM 814 N N . ALA A 1 110 ? -11.074 -8.248 17.976 1.00 90.31 110 ALA A N 1
ATOM 815 C CA . ALA A 1 110 ? -10.991 -9.569 17.357 1.00 90.31 110 ALA A CA 1
ATOM 816 C C . ALA A 1 110 ? -12.053 -10.537 17.899 1.00 90.31 110 ALA A C 1
ATOM 818 O O . ALA A 1 110 ? -12.698 -11.257 17.135 1.00 90.31 110 ALA A O 1
ATOM 819 N N . ASP A 1 111 ? -12.318 -10.506 19.209 1.00 88.19 111 ASP A N 1
ATOM 820 C CA . ASP A 1 111 ? -13.394 -11.277 19.842 1.00 88.19 111 ASP A CA 1
ATOM 821 C C . ASP A 1 111 ? -14.777 -10.897 19.289 1.00 88.19 111 ASP A C 1
ATOM 823 O O . ASP A 1 111 ? -15.661 -11.749 19.165 1.00 88.19 111 ASP A O 1
ATOM 827 N N . LEU A 1 112 ? -14.958 -9.628 18.915 1.00 86.25 112 LEU A N 1
ATOM 828 C CA . LEU A 1 112 ? -16.151 -9.145 18.223 1.00 86.25 112 LEU A CA 1
ATOM 829 C C . LEU A 1 112 ? -16.151 -9.457 16.722 1.00 86.25 112 LEU A C 1
ATOM 831 O O . LEU A 1 112 ? -17.142 -9.167 16.062 1.00 86.25 112 LEU A O 1
ATOM 835 N N . SER A 1 113 ? -15.092 -10.068 16.179 1.00 86.75 113 SER A N 1
ATOM 836 C CA . SER A 1 113 ? -14.895 -10.304 14.740 1.00 86.75 113 SER A CA 1
ATOM 837 C C . SER A 1 113 ? -14.935 -9.020 13.901 1.00 86.75 113 SER A C 1
ATOM 839 O O . SER A 1 113 ? -15.360 -9.047 12.744 1.00 86.75 113 SER A O 1
ATOM 841 N N . LEU A 1 114 ? -14.533 -7.889 14.493 1.00 87.75 114 LEU A N 1
ATOM 842 C CA . LEU A 1 114 ? -14.412 -6.607 13.796 1.00 87.75 114 LEU A CA 1
ATOM 843 C C . LEU A 1 114 ? -13.093 -6.510 13.015 1.00 87.75 114 LEU A C 1
ATOM 845 O O . LEU A 1 114 ? -13.025 -5.849 11.981 1.00 87.75 114 LEU A O 1
ATOM 849 N N . VAL A 1 115 ? -12.060 -7.197 13.500 1.0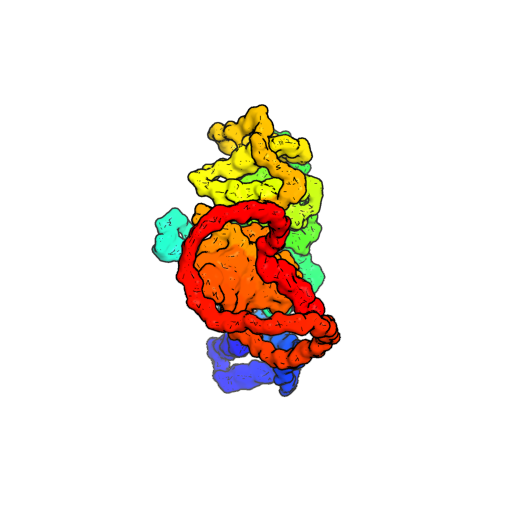0 91.62 115 VAL A N 1
ATOM 850 C CA . VAL A 1 115 ? -10.712 -7.251 12.925 1.00 91.62 115 VAL A CA 1
ATOM 851 C C . VAL A 1 115 ? -10.191 -8.682 12.996 1.00 91.62 115 VAL A C 1
ATOM 853 O O . VAL A 1 115 ? -10.669 -9.471 13.814 1.00 91.62 115 VAL A O 1
ATOM 856 N N . ASP A 1 116 ? -9.203 -8.996 12.168 1.00 90.12 116 ASP A N 1
ATOM 857 C CA . ASP A 1 116 ? -8.409 -10.213 12.302 1.00 90.12 116 ASP A CA 1
ATOM 858 C C . ASP A 1 116 ? -7.078 -9.887 12.976 1.00 90.12 116 ASP A C 1
ATOM 860 O O . ASP A 1 116 ? -6.479 -8.837 12.731 1.00 90.12 116 ASP A O 1
ATOM 864 N N . LEU A 1 117 ? -6.612 -10.807 13.819 1.00 90.62 117 LEU A N 1
ATOM 865 C CA . LEU A 1 117 ? -5.295 -10.737 14.437 1.00 90.62 117 LEU A CA 1
ATOM 866 C C . LEU A 1 117 ? -4.423 -11.864 13.906 1.00 90.62 117 LEU A C 1
ATOM 868 O O . LEU A 1 117 ? -4.832 -13.024 13.854 1.00 90.62 117 LEU A O 1
ATOM 872 N N . SER A 1 118 ? -3.201 -11.504 13.553 1.00 87.50 118 SER A N 1
ATOM 873 C CA . SER A 1 118 ? -2.144 -12.423 13.153 1.00 87.50 118 SER A CA 1
ATOM 874 C C . SER A 1 118 ? -0.886 -12.108 13.943 1.00 87.50 118 SER A C 1
ATOM 876 O O . SER A 1 118 ? -0.681 -10.968 14.344 1.00 87.50 118 SER A O 1
ATOM 878 N N . VAL A 1 119 ? -0.032 -13.101 14.158 1.00 83.38 119 VAL A N 1
ATOM 879 C CA . VAL A 1 119 ? 1.305 -12.861 14.702 1.00 83.38 119 VAL A CA 1
ATOM 880 C C . VAL A 1 119 ? 2.259 -12.708 13.525 1.00 83.38 119 VAL A C 1
ATOM 882 O O . VAL A 1 119 ? 2.338 -13.588 12.671 1.00 83.38 119 VAL A O 1
ATOM 885 N N . THR A 1 120 ? 2.952 -11.578 13.469 1.00 69.88 120 THR A N 1
ATOM 886 C CA . THR A 1 120 ? 3.994 -11.275 12.486 1.00 69.88 120 THR A CA 1
ATOM 887 C C . THR A 1 120 ? 5.358 -11.334 13.161 1.00 69.88 120 THR A C 1
ATOM 889 O O . THR A 1 120 ? 5.587 -10.663 14.163 1.00 69.88 120 THR A O 1
ATOM 892 N N . GLY A 1 121 ? 6.257 -12.153 12.630 1.00 62.38 121 GLY A N 1
ATOM 893 C CA . GLY A 1 121 ? 7.604 -12.380 13.154 1.00 62.38 121 GLY A CA 1
ATOM 894 C C . GLY A 1 121 ? 8.243 -13.577 12.446 1.00 62.38 121 GLY A C 1
ATOM 895 O O . GLY A 1 121 ? 7.537 -14.263 11.697 1.00 62.38 121 GLY A O 1
ATOM 896 N N . PRO A 1 122 ? 9.547 -13.830 12.642 1.00 50.38 122 PRO A N 1
ATOM 897 C CA . PRO A 1 122 ? 10.199 -14.992 12.049 1.00 50.38 122 PRO A CA 1
ATOM 898 C C . PRO A 1 122 ? 9.474 -16.271 12.483 1.00 50.38 122 PRO A C 1
ATOM 900 O O . PRO A 1 122 ? 9.072 -16.416 13.641 1.00 50.38 122 PRO A O 1
ATOM 903 N N . SER A 1 123 ? 9.266 -17.197 11.543 1.00 43.88 123 SER A N 1
ATOM 904 C CA . SER A 1 123 ? 8.771 -18.529 11.904 1.00 43.88 123 SER A CA 1
ATOM 905 C C . SER A 1 123 ? 9.803 -19.231 12.795 1.00 43.88 123 SER A C 1
ATOM 907 O O . SER A 1 123 ? 10.986 -18.894 12.743 1.00 43.88 123 SER A O 1
ATOM 909 N N . GLU A 1 124 ? 9.403 -20.251 13.562 1.00 48.00 124 GLU A N 1
ATOM 910 C CA . GLU A 1 124 ? 10.330 -21.061 14.380 1.00 48.00 124 GLU A CA 1
ATOM 911 C C . GLU A 1 124 ? 11.546 -21.607 13.589 1.00 48.00 124 GLU A C 1
ATOM 913 O O . GLU A 1 124 ? 12.543 -21.998 14.192 1.00 48.00 124 GLU A O 1
ATOM 918 N N . ALA A 1 125 ? 11.494 -21.619 12.248 1.00 41.12 125 ALA A N 1
ATOM 919 C CA . ALA A 1 125 ? 12.564 -22.073 11.362 1.00 41.12 125 ALA A CA 1
ATOM 920 C C . ALA A 1 125 ? 13.589 -20.989 10.946 1.00 41.12 125 ALA A C 1
ATOM 922 O O . ALA A 1 125 ? 14.622 -21.339 10.380 1.00 41.12 125 ALA A O 1
ATOM 923 N N . GLU A 1 126 ? 13.351 -19.702 11.226 1.00 44.41 126 GLU A N 1
ATOM 924 C CA . GLU A 1 126 ? 14.187 -18.570 10.775 1.00 44.41 126 GLU A CA 1
ATOM 925 C C . GLU A 1 126 ? 14.787 -17.793 11.959 1.00 44.41 126 GLU A C 1
ATOM 927 O O . GLU A 1 126 ? 14.717 -16.569 12.051 1.00 44.41 126 GLU A O 1
ATOM 932 N N . VAL A 1 127 ? 15.394 -18.523 12.899 1.00 44.56 127 VAL A N 1
ATOM 933 C CA . VAL A 1 127 ? 16.128 -17.944 14.034 1.00 44.56 127 VAL A CA 1
ATOM 934 C C . VAL A 1 127 ? 17.469 -17.387 13.546 1.00 44.56 127 VAL A C 1
ATOM 936 O O . VAL A 1 127 ? 18.511 -18.033 13.654 1.00 44.56 127 VAL A O 1
ATOM 939 N N . ALA A 1 128 ? 17.433 -16.189 12.970 1.00 42.81 128 ALA A N 1
ATOM 940 C CA . ALA A 1 128 ? 18.618 -15.363 12.736 1.00 42.81 128 ALA A CA 1
ATOM 941 C C . ALA A 1 128 ? 18.381 -13.862 12.988 1.00 42.81 128 ALA A C 1
ATOM 943 O O . ALA A 1 128 ? 19.355 -13.115 13.014 1.00 42.81 128 ALA A O 1
ATOM 944 N N . ASP A 1 129 ? 17.134 -13.426 13.205 1.00 44.47 129 ASP A N 1
ATOM 945 C CA . ASP A 1 129 ? 16.795 -12.026 13.472 1.00 44.47 129 ASP A CA 1
ATOM 946 C C . ASP A 1 129 ? 16.154 -11.884 14.865 1.00 44.47 129 ASP A C 1
ATOM 948 O O . ASP A 1 129 ? 15.218 -12.610 15.202 1.00 44.47 129 ASP A O 1
ATOM 952 N N . ASP A 1 130 ? 16.667 -10.960 15.683 1.00 46.81 130 ASP A N 1
ATOM 953 C CA . ASP A 1 130 ? 16.319 -10.714 17.101 1.00 46.81 130 ASP A CA 1
ATOM 954 C C . ASP A 1 130 ? 14.898 -10.119 17.301 1.00 46.81 130 ASP A C 1
ATOM 956 O O . ASP A 1 130 ? 14.575 -9.522 18.334 1.00 46.81 130 ASP A O 1
ATOM 960 N N . GLY A 1 131 ? 14.021 -10.247 16.305 1.00 55.50 131 GLY A N 1
ATOM 961 C CA . GLY A 1 131 ? 12.677 -9.686 16.308 1.00 55.50 131 GLY A CA 1
ATOM 962 C C . GLY A 1 131 ? 11.702 -10.518 17.136 1.00 55.50 131 GLY A C 1
ATOM 963 O O . GLY A 1 131 ? 11.324 -11.624 16.747 1.00 55.50 131 GLY A O 1
ATOM 964 N N . ALA A 1 132 ? 11.233 -9.971 18.259 1.00 61.06 132 ALA A N 1
ATOM 965 C CA . ALA A 1 132 ? 10.133 -10.569 19.007 1.00 61.06 132 ALA A CA 1
ATOM 966 C C . ALA A 1 132 ? 8.868 -10.664 18.124 1.00 61.06 132 ALA A C 1
ATOM 968 O O . ALA A 1 132 ? 8.546 -9.707 17.407 1.00 61.06 132 ALA A O 1
ATOM 969 N N . PRO A 1 133 ? 8.121 -11.785 18.176 1.00 69.88 133 PRO A N 1
ATOM 970 C CA . PRO A 1 133 ? 6.861 -11.904 17.458 1.00 69.88 133 PRO A CA 1
ATOM 971 C C . PRO A 1 133 ? 5.924 -10.780 17.893 1.00 69.88 133 PRO A C 1
ATOM 973 O O . PRO A 1 133 ? 5.660 -10.590 19.079 1.00 69.88 133 PRO A O 1
ATOM 976 N N . THR A 1 134 ? 5.437 -10.028 16.916 1.00 78.50 134 THR A N 1
ATOM 977 C CA . THR A 1 134 ? 4.604 -8.850 17.131 1.00 78.50 134 THR A CA 1
ATOM 978 C C . THR A 1 134 ? 3.194 -9.139 16.638 1.00 78.50 134 THR A C 1
ATOM 980 O O . THR A 1 134 ? 3.001 -9.733 15.576 1.00 78.50 134 THR A O 1
ATOM 983 N N . LEU A 1 135 ? 2.186 -8.738 17.408 1.00 85.94 135 LEU A N 1
ATOM 984 C CA . LEU A 1 135 ? 0.793 -8.831 16.986 1.00 85.94 135 LEU A CA 1
ATOM 985 C C . LEU A 1 135 ? 0.552 -7.859 15.821 1.00 85.94 135 LEU A C 1
ATOM 987 O O . LEU A 1 135 ? 0.984 -6.713 15.876 1.00 85.94 135 LEU A O 1
ATOM 991 N N . ALA A 1 136 ? -0.160 -8.290 14.786 1.00 90.06 136 ALA A N 1
ATOM 992 C CA . ALA A 1 136 ? -0.598 -7.437 13.692 1.00 90.06 136 ALA A CA 1
ATOM 993 C C . ALA A 1 136 ? -2.105 -7.556 13.474 1.00 90.06 136 ALA A C 1
ATOM 995 O O . ALA A 1 136 ? -2.669 -8.655 13.455 1.00 90.06 136 ALA A O 1
ATOM 996 N N . LEU A 1 137 ? -2.742 -6.406 13.282 1.00 93.38 137 LEU A N 1
ATOM 997 C CA . LEU A 1 137 ? -4.169 -6.250 13.054 1.00 93.38 137 LEU A CA 1
ATOM 998 C C . LEU A 1 137 ? -4.449 -6.071 11.563 1.00 93.38 137 LEU A C 1
ATOM 1000 O O . LEU A 1 137 ? -3.786 -5.283 10.891 1.00 93.38 137 LEU A O 1
ATOM 1004 N N . ARG A 1 138 ? -5.475 -6.750 11.050 1.00 92.62 138 ARG A N 1
ATOM 1005 C CA . ARG A 1 138 ? -5.999 -6.542 9.696 1.00 92.62 138 ARG A CA 1
ATOM 1006 C C . ARG A 1 138 ? -7.491 -6.226 9.747 1.00 92.62 138 ARG A C 1
ATOM 1008 O O . ARG A 1 138 ? -8.251 -6.869 10.473 1.00 92.62 138 ARG A O 1
ATOM 1015 N N . LEU A 1 139 ? -7.921 -5.246 8.954 1.00 89.88 139 LEU A N 1
ATOM 1016 C CA . LEU A 1 139 ? -9.341 -4.976 8.734 1.00 89.88 139 LEU A CA 1
ATOM 1017 C C . LEU A 1 139 ? -9.857 -5.724 7.511 1.00 89.88 139 LEU A C 1
ATOM 1019 O O . LEU A 1 139 ? -9.184 -5.797 6.491 1.00 89.88 139 LEU A O 1
ATOM 1023 N N . HIS A 1 140 ? -11.091 -6.208 7.614 1.00 84.75 140 HIS A N 1
ATOM 1024 C CA . HIS A 1 140 ? -11.838 -6.716 6.470 1.00 84.75 140 HIS A CA 1
ATOM 1025 C C . HIS A 1 140 ? -12.337 -5.550 5.604 1.00 84.75 140 HIS A C 1
ATOM 1027 O O . HIS A 1 140 ? -12.779 -4.533 6.149 1.00 84.75 140 HIS A O 1
ATOM 1033 N N . ASP A 1 141 ? -12.389 -5.726 4.284 1.00 82.69 141 ASP A N 1
ATOM 1034 C CA . ASP A 1 141 ? -12.745 -4.663 3.325 1.00 82.69 141 ASP A CA 1
ATOM 1035 C C . ASP A 1 141 ? -14.105 -4.033 3.610 1.00 82.69 141 ASP A C 1
ATOM 1037 O O . ASP A 1 141 ? -14.251 -2.814 3.578 1.00 82.69 141 ASP A O 1
ATOM 1041 N N . ILE A 1 142 ? -15.089 -4.854 3.989 1.00 81.69 142 ILE A N 1
ATOM 1042 C CA . ILE A 1 142 ? -16.434 -4.391 4.354 1.00 81.69 142 ILE A CA 1
ATOM 1043 C C . ILE A 1 142 ? -16.384 -3.485 5.595 1.00 81.69 142 ILE A C 1
ATOM 1045 O O . ILE A 1 142 ? -17.023 -2.433 5.621 1.00 81.69 142 ILE A O 1
ATOM 1049 N N . MET A 1 143 ? -15.600 -3.853 6.616 1.00 85.38 143 MET A N 1
ATOM 1050 C CA . MET A 1 143 ? -15.448 -3.026 7.820 1.00 85.38 143 MET A CA 1
ATOM 1051 C C . MET A 1 143 ? -14.719 -1.732 7.513 1.00 85.38 143 MET A C 1
ATOM 1053 O O . MET A 1 143 ? -15.122 -0.669 7.977 1.00 85.38 143 MET A O 1
ATOM 1057 N N . ARG A 1 144 ? -13.669 -1.812 6.698 1.00 89.06 144 ARG A N 1
ATOM 1058 C CA . ARG A 1 144 ? -12.908 -0.650 6.262 1.00 89.06 144 ARG A CA 1
ATOM 1059 C C . ARG A 1 144 ? -13.775 0.317 5.457 1.00 89.06 144 ARG A C 1
ATOM 1061 O O . ARG A 1 144 ? -13.748 1.516 5.729 1.00 89.06 144 ARG A O 1
ATOM 1068 N N . ALA A 1 145 ? -14.556 -0.179 4.500 1.00 85.75 145 ALA A N 1
ATOM 1069 C CA . ALA A 1 145 ? -15.469 0.631 3.700 1.00 85.75 145 ALA A CA 1
ATOM 1070 C C . ALA A 1 145 ? -16.492 1.351 4.588 1.00 85.75 145 ALA A C 1
ATOM 1072 O O . ALA A 1 145 ? -16.655 2.569 4.485 1.00 85.75 145 ALA A O 1
ATOM 1073 N N . TYR A 1 146 ? -17.100 0.622 5.529 1.00 84.75 146 TYR A N 1
ATOM 1074 C CA . TYR A 1 146 ? -18.007 1.188 6.523 1.00 84.75 146 TYR A CA 1
ATOM 1075 C C . TYR A 1 146 ? -17.329 2.274 7.382 1.00 84.75 146 TYR A C 1
ATOM 1077 O O . TYR A 1 146 ? -17.865 3.372 7.542 1.00 84.75 146 TYR A O 1
ATOM 1085 N N . LEU A 1 147 ? -16.123 2.008 7.895 1.00 89.25 147 LEU A N 1
ATOM 1086 C CA . LEU A 1 147 ? -15.359 2.951 8.714 1.00 89.25 147 LEU A CA 1
ATOM 1087 C C . LEU A 1 147 ? -15.006 4.232 7.955 1.00 89.25 147 LEU A C 1
ATOM 1089 O O . LEU A 1 147 ? -15.165 5.326 8.492 1.00 89.25 147 LEU A O 1
ATOM 1093 N N . ARG A 1 148 ? -14.578 4.117 6.695 1.00 89.75 148 ARG A N 1
ATOM 1094 C CA . ARG A 1 148 ? -14.265 5.275 5.845 1.00 89.75 148 ARG A CA 1
ATOM 1095 C C . ARG A 1 148 ? -15.510 6.091 5.518 1.00 89.75 148 ARG A C 1
ATOM 1097 O O . ARG A 1 148 ? -15.448 7.317 5.564 1.00 89.75 148 ARG A O 1
ATOM 1104 N N . HIS A 1 149 ? -16.637 5.430 5.249 1.00 87.00 149 HIS A N 1
ATOM 1105 C CA . HIS A 1 149 ? -17.917 6.110 5.060 1.00 87.00 149 HIS A CA 1
ATOM 1106 C C . HIS A 1 149 ? -18.312 6.912 6.308 1.00 87.00 149 HIS A C 1
ATOM 1108 O O . HIS A 1 149 ? -18.705 8.071 6.201 1.00 87.00 149 HIS A O 1
ATOM 1114 N N . ARG A 1 150 ? -18.135 6.326 7.499 1.00 85.56 150 ARG A N 1
ATOM 1115 C CA . ARG A 1 150 ? -18.451 6.972 8.779 1.00 85.56 150 ARG A CA 1
ATOM 1116 C C . ARG A 1 150 ? -17.479 8.095 9.153 1.00 85.56 150 ARG A C 1
ATOM 1118 O O . ARG A 1 150 ? -17.917 9.101 9.702 1.00 85.56 150 ARG A O 1
ATOM 1125 N N . ALA A 1 151 ? -16.188 7.942 8.857 1.00 88.44 151 ALA A N 1
ATOM 1126 C CA . ALA A 1 151 ? -15.180 8.978 9.087 1.00 88.44 151 ALA A CA 1
ATOM 1127 C C . ALA A 1 151 ? -15.396 10.198 8.173 1.00 88.44 151 ALA A C 1
ATOM 1129 O O . ALA A 1 151 ? -15.170 11.336 8.589 1.00 88.44 151 ALA A O 1
ATOM 1130 N N . GLY A 1 152 ? -15.853 9.978 6.935 1.00 89.56 152 GLY A N 1
ATOM 1131 C CA . GLY A 1 152 ? -16.189 11.046 5.996 1.00 89.56 152 GLY A CA 1
ATOM 1132 C C . GLY A 1 152 ? -15.051 12.059 5.838 1.00 89.56 152 GLY A C 1
ATOM 1133 O O . GLY A 1 152 ? -13.916 11.700 5.527 1.00 89.56 152 GLY A O 1
ATOM 1134 N N . SER A 1 153 ? -15.338 13.338 6.097 1.00 88.75 153 SER A N 1
ATOM 1135 C CA . SER A 1 153 ? -14.354 14.423 5.986 1.00 88.75 153 SER A CA 1
ATOM 1136 C C . SER A 1 153 ? -13.250 14.393 7.049 1.00 88.75 153 SER A C 1
ATOM 1138 O O . SER A 1 153 ? -12.220 15.032 6.855 1.00 88.75 153 SER A O 1
ATOM 1140 N N . GLN A 1 154 ? -13.435 13.669 8.159 1.00 92.62 154 GLN A N 1
ATOM 1141 C CA . GLN A 1 154 ? -12.435 13.574 9.232 1.00 92.62 154 GLN A CA 1
ATOM 1142 C C . GLN A 1 154 ? -11.237 12.712 8.834 1.00 92.62 154 GLN A C 1
ATOM 1144 O O . GLN A 1 154 ? -10.181 12.805 9.452 1.00 92.62 154 GLN A O 1
ATOM 1149 N N . LEU A 1 155 ? -11.380 11.885 7.794 1.00 94.81 155 LEU A N 1
ATOM 1150 C CA . LEU A 1 155 ? -10.359 10.931 7.379 1.00 94.81 155 LEU A CA 1
ATOM 1151 C C . LEU A 1 155 ? -8.997 11.603 7.142 1.00 94.81 155 LEU A C 1
ATOM 1153 O O . LEU A 1 155 ? -7.979 11.107 7.617 1.00 94.81 155 LEU A O 1
ATOM 1157 N N . ARG A 1 156 ? -8.980 12.764 6.478 1.00 96.06 156 ARG A N 1
ATOM 1158 C CA . ARG A 1 156 ? -7.748 13.530 6.238 1.00 96.06 156 ARG A CA 1
ATOM 1159 C C . ARG A 1 156 ? -7.042 13.906 7.542 1.00 96.06 156 ARG A C 1
ATOM 1161 O O . ARG A 1 156 ? -5.825 13.779 7.645 1.00 96.06 156 ARG A O 1
ATOM 1168 N N . ASP A 1 157 ? -7.799 14.360 8.534 1.00 95.06 157 ASP A N 1
ATOM 1169 C CA . ASP A 1 157 ? -7.249 14.807 9.813 1.00 95.06 157 ASP A CA 1
ATOM 1170 C C . ASP A 1 157 ? -6.771 13.609 10.653 1.00 95.06 157 ASP A C 1
ATOM 1172 O O . ASP A 1 157 ? -5.745 13.700 11.324 1.00 95.06 157 ASP A O 1
ATOM 1176 N N . LEU A 1 158 ? -7.427 12.448 10.530 1.00 95.44 158 LEU A N 1
ATOM 1177 C CA . LEU A 1 158 ? -6.959 11.193 11.126 1.00 95.44 158 LEU A CA 1
ATOM 1178 C C . LEU A 1 158 ? -5.613 10.739 10.538 1.00 95.44 158 LEU A C 1
ATOM 1180 O O . LEU A 1 158 ? -4.726 10.335 11.293 1.00 95.44 158 LEU A O 1
ATOM 1184 N N . HIS A 1 159 ? -5.430 10.848 9.214 1.00 96.69 159 HIS A N 1
ATOM 1185 C CA . HIS A 1 159 ? -4.139 10.581 8.568 1.00 96.69 159 HIS A CA 1
ATOM 1186 C C . HIS A 1 159 ? -3.040 11.520 9.086 1.00 96.69 159 HIS A C 1
ATOM 1188 O O . HIS A 1 159 ? -1.922 11.070 9.330 1.00 96.69 159 HIS A O 1
ATOM 1194 N N . ARG A 1 160 ? -3.351 12.806 9.294 1.00 95.56 160 ARG A N 1
ATOM 1195 C CA . ARG A 1 160 ? -2.401 13.776 9.866 1.00 95.56 160 ARG A CA 1
ATOM 1196 C C . ARG A 1 160 ? -2.022 13.430 11.300 1.00 95.56 160 ARG A C 1
ATOM 1198 O O . ARG A 1 160 ? -0.838 13.415 11.602 1.00 95.56 160 ARG A O 1
ATOM 1205 N N . ALA A 1 161 ? -2.991 13.055 12.134 1.00 94.25 161 ALA A N 1
ATOM 1206 C CA . ALA A 1 161 ? -2.727 12.643 13.511 1.00 94.25 161 ALA A CA 1
ATOM 1207 C C . ALA A 1 161 ? -1.785 11.425 13.596 1.00 94.25 161 ALA A C 1
ATOM 1209 O O . ALA A 1 161 ? -0.905 11.390 14.451 1.00 94.25 161 ALA A O 1
ATOM 1210 N N . LEU A 1 162 ? -1.928 10.449 12.687 1.00 94.56 162 LEU A N 1
ATOM 1211 C CA . LEU A 1 162 ? -1.008 9.306 12.607 1.00 94.56 162 LEU A CA 1
ATOM 1212 C C . LEU A 1 162 ? 0.423 9.753 12.268 1.00 94.56 162 LEU A C 1
ATOM 1214 O O . LEU A 1 162 ? 1.384 9.263 12.861 1.00 94.56 162 LEU A O 1
ATOM 1218 N N . LEU A 1 163 ? 0.563 10.674 11.312 1.00 94.00 163 LEU A N 1
ATOM 1219 C CA . LEU A 1 163 ? 1.861 11.192 10.878 1.00 94.00 163 LEU A CA 1
ATOM 1220 C C . LEU A 1 163 ? 2.527 12.048 11.961 1.00 94.00 163 LEU A C 1
ATOM 1222 O O . LEU A 1 163 ? 3.721 11.896 12.198 1.00 94.00 163 LEU A O 1
ATOM 1226 N N . ASP A 1 164 ? 1.774 12.926 12.623 1.00 90.69 164 ASP A N 1
ATOM 1227 C CA . ASP A 1 164 ? 2.292 13.854 13.635 1.00 90.69 164 ASP A CA 1
ATOM 1228 C C . ASP A 1 164 ? 2.903 13.131 14.838 1.00 90.69 164 ASP A C 1
ATOM 1230 O O . ASP A 1 164 ? 3.954 13.547 15.334 1.00 90.69 164 ASP A O 1
ATOM 1234 N N . GLU A 1 165 ? 2.319 12.005 15.248 1.00 88.56 165 GLU A N 1
ATOM 1235 C CA . GLU A 1 165 ? 2.902 11.165 16.293 1.00 88.56 165 GLU A CA 1
ATOM 1236 C C . GLU A 1 165 ? 4.286 10.649 15.889 1.00 88.56 165 GLU A C 1
ATOM 1238 O O . GLU A 1 165 ? 5.272 10.855 16.600 1.00 88.56 165 GLU A O 1
ATOM 1243 N N . HIS A 1 166 ? 4.394 10.055 14.702 1.00 88.31 166 HIS A N 1
ATOM 1244 C CA . HIS A 1 166 ? 5.656 9.488 14.239 1.00 88.31 166 HIS A CA 1
ATOM 1245 C C . HIS A 1 166 ? 6.703 10.571 13.960 1.00 88.31 166 HIS A C 1
ATOM 1247 O O . HIS A 1 166 ? 7.877 10.377 14.267 1.00 88.31 166 HIS A O 1
ATOM 1253 N N . ARG A 1 167 ? 6.293 11.753 13.482 1.00 88.69 167 ARG A N 1
ATOM 1254 C CA . ARG A 1 167 ? 7.175 12.926 13.359 1.00 88.69 167 ARG A CA 1
ATOM 1255 C C . ARG A 1 167 ? 7.777 13.338 14.691 1.00 88.69 167 ARG A C 1
ATOM 1257 O O . ARG A 1 167 ? 8.942 13.724 14.738 1.00 88.69 167 ARG A O 1
ATOM 1264 N N . SER A 1 168 ? 6.989 13.278 15.763 1.00 84.44 168 SER A N 1
ATOM 1265 C CA . SER A 1 168 ? 7.446 13.652 17.100 1.00 84.44 168 SER A CA 1
ATOM 1266 C C . SER A 1 168 ? 8.502 12.687 17.654 1.00 84.44 168 SER A C 1
ATOM 1268 O O . SER A 1 168 ? 9.392 13.118 18.389 1.00 84.44 168 SER A O 1
ATOM 1270 N N . ALA A 1 169 ? 8.440 11.417 17.240 1.00 82.69 169 ALA A N 1
ATOM 1271 C CA . ALA A 1 169 ? 9.385 10.369 17.610 1.00 82.69 169 ALA A CA 1
ATOM 1272 C C . ALA A 1 169 ? 10.681 10.382 16.777 1.00 82.69 169 ALA A C 1
ATOM 1274 O O . ALA A 1 169 ? 11.674 9.768 17.177 1.00 82.69 169 ALA A O 1
ATOM 1275 N N . LEU A 1 170 ? 10.706 11.077 15.632 1.00 84.88 170 LEU A N 1
ATOM 1276 C CA . LEU A 1 170 ? 11.892 11.137 14.781 1.00 84.88 170 LEU A CA 1
ATOM 1277 C C . LEU A 1 170 ? 13.038 11.916 15.457 1.00 84.88 170 LEU A C 1
ATOM 1279 O O . LEU A 1 170 ? 12.811 12.965 16.073 1.00 84.88 170 LEU A O 1
ATOM 1283 N N . PRO A 1 171 ? 14.300 11.463 15.309 1.00 78.31 171 PRO A N 1
ATOM 1284 C CA . PRO A 1 171 ? 15.447 12.176 15.859 1.00 78.31 171 PRO A CA 1
ATOM 1285 C C . PRO A 1 171 ? 15.536 13.596 15.289 1.00 78.31 171 PRO A C 1
ATOM 1287 O O . PRO A 1 171 ? 15.658 13.773 14.077 1.00 78.31 171 PRO A O 1
ATOM 1290 N N . ARG A 1 172 ? 15.535 14.618 16.153 1.00 65.56 172 ARG A N 1
ATOM 1291 C CA . ARG A 1 172 ? 15.789 16.002 15.725 1.00 65.56 172 ARG A CA 1
ATOM 1292 C C . ARG A 1 172 ? 17.244 16.137 15.281 1.00 65.56 172 ARG A C 1
ATOM 1294 O O . ARG A 1 172 ? 18.151 15.760 16.024 1.00 65.56 172 ARG A O 1
ATOM 1301 N N . GLU A 1 173 ? 17.478 16.675 14.085 1.00 56.38 173 GLU A N 1
ATOM 1302 C CA . GLU A 1 173 ? 18.833 16.973 13.620 1.00 56.38 173 GLU A CA 1
ATOM 1303 C C . GLU A 1 173 ? 19.461 18.036 14.539 1.00 56.38 173 GLU A C 1
ATOM 1305 O O . GLU A 1 173 ? 18.978 19.163 14.644 1.00 56.38 173 GLU A O 1
ATOM 1310 N N . ARG A 1 174 ? 20.528 17.664 15.252 1.00 47.56 174 ARG A N 1
ATOM 1311 C CA . ARG A 1 174 ? 21.394 18.615 15.954 1.00 47.56 174 ARG A CA 1
ATOM 1312 C C . ARG A 1 174 ? 22.368 19.165 14.913 1.00 47.56 174 ARG A C 1
ATOM 1314 O O . ARG A 1 174 ? 23.027 18.377 14.242 1.00 47.56 174 ARG A O 1
ATOM 1321 N N . SER A 1 175 ? 22.435 20.487 14.753 1.00 46.66 175 SER A N 1
ATOM 1322 C CA . SER A 1 175 ? 23.112 21.162 13.629 1.00 46.66 175 SER A CA 1
ATOM 1323 C C . SER A 1 175 ? 24.643 21.027 13.574 1.00 46.66 175 SER A C 1
ATOM 1325 O O . SER A 1 175 ? 25.274 21.777 12.837 1.00 46.66 175 SER A O 1
ATOM 1327 N N . ASP A 1 176 ? 25.254 20.131 14.349 1.00 40.09 176 ASP A N 1
ATOM 1328 C CA . ASP A 1 176 ? 26.694 20.172 14.625 1.00 40.09 176 ASP A CA 1
ATOM 1329 C C . ASP A 1 176 ? 27.532 19.161 13.807 1.00 40.09 176 ASP A C 1
ATOM 1331 O O . ASP A 1 176 ? 28.739 19.353 13.706 1.00 40.09 176 ASP A O 1
ATOM 1335 N N . ASP A 1 177 ? 26.935 18.145 13.157 1.00 42.66 177 ASP A N 1
ATOM 1336 C CA . ASP A 1 177 ? 27.701 17.033 12.539 1.00 42.66 177 ASP A CA 1
ATOM 1337 C C . ASP A 1 177 ? 27.664 16.945 10.992 1.00 42.66 177 ASP A C 1
ATOM 1339 O O . ASP A 1 177 ? 28.296 16.061 10.412 1.00 42.66 177 ASP A O 1
ATOM 1343 N N . ILE A 1 178 ? 26.964 17.840 10.277 1.00 46.78 178 ILE A N 1
ATOM 1344 C CA . ILE A 1 178 ? 26.893 17.830 8.795 1.00 46.78 178 ILE A CA 1
ATOM 13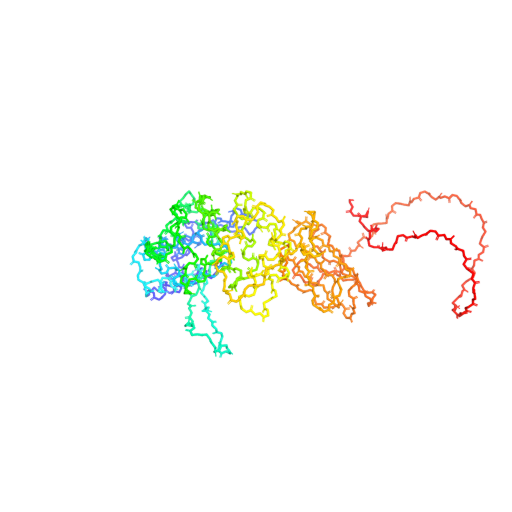45 C C . ILE A 1 178 ? 26.957 19.274 8.262 1.00 46.78 178 ILE A C 1
ATOM 1347 O O . ILE A 1 178 ? 26.302 20.142 8.842 1.00 46.78 178 ILE A O 1
ATOM 1351 N N . PRO A 1 179 ? 27.698 19.573 7.166 1.00 40.91 179 PRO A N 1
ATOM 1352 C CA . PRO A 1 179 ? 27.695 20.905 6.570 1.00 40.91 179 PRO A CA 1
ATOM 1353 C C . PRO A 1 179 ? 26.268 21.294 6.182 1.00 40.91 179 PRO A C 1
ATOM 1355 O O . PRO A 1 179 ? 25.621 20.596 5.400 1.00 40.91 179 PRO A O 1
ATOM 1358 N N . ALA A 1 180 ? 25.790 22.393 6.762 1.00 48.06 180 ALA A N 1
ATOM 1359 C CA . ALA A 1 180 ? 24.479 22.960 6.502 1.00 48.06 180 ALA A CA 1
ATOM 1360 C C . ALA A 1 180 ? 24.259 23.193 4.996 1.00 48.06 180 ALA A C 1
ATOM 1362 O O . ALA A 1 180 ? 25.103 23.821 4.363 1.00 48.06 180 ALA A O 1
ATOM 1363 N N . GLU A 1 181 ? 23.152 22.665 4.451 1.00 43.31 181 GLU A N 1
ATOM 1364 C CA . GLU A 1 181 ? 22.177 23.335 3.559 1.00 43.31 181 GLU A CA 1
ATOM 1365 C C . GLU A 1 181 ? 21.231 22.323 2.853 1.00 43.31 181 GLU A C 1
ATOM 1367 O O . GLU A 1 181 ? 21.661 21.204 2.560 1.00 43.31 181 GLU A O 1
ATOM 1372 N N . PRO A 1 182 ? 19.986 22.703 2.471 1.00 41.78 182 PRO A N 1
ATOM 1373 C CA . PRO A 1 182 ? 19.208 23.872 2.865 1.00 41.78 182 PRO A CA 1
ATOM 1374 C C . PRO A 1 182 ? 18.126 23.524 3.898 1.00 41.78 182 PRO A C 1
ATOM 1376 O O . PRO A 1 182 ? 17.685 22.390 4.056 1.00 41.78 182 PRO A O 1
ATOM 1379 N N . SER A 1 183 ? 17.669 24.568 4.577 1.00 47.12 183 SER A N 1
ATOM 1380 C CA . SER A 1 183 ? 16.429 24.615 5.339 1.00 47.12 183 SER A CA 1
ATOM 1381 C C . SER A 1 183 ? 15.242 24.073 4.538 1.00 47.12 183 SER A C 1
ATOM 1383 O O . SER A 1 183 ? 14.760 24.733 3.617 1.00 47.12 183 SER A O 1
ATOM 1385 N N . SER A 1 184 ? 14.710 22.933 4.942 1.00 46.53 184 SER A N 1
ATOM 1386 C CA . SER A 1 184 ? 13.315 22.600 4.695 1.00 46.53 184 SER A CA 1
ATOM 1387 C C . SER A 1 184 ? 12.749 22.081 6.004 1.00 46.53 184 SER A C 1
ATOM 1389 O O . SER A 1 184 ? 13.460 21.433 6.768 1.00 46.53 184 SER A O 1
ATOM 1391 N N . GLY A 1 185 ? 11.492 22.382 6.308 1.00 52.66 185 GLY A N 1
ATOM 1392 C CA . GLY A 1 185 ? 10.787 21.836 7.472 1.00 52.66 185 GLY A CA 1
ATOM 1393 C C . GLY A 1 185 ? 10.504 20.334 7.346 1.00 52.66 185 GLY A C 1
ATOM 1394 O O . GLY A 1 185 ? 9.449 19.885 7.781 1.00 52.66 185 GLY A O 1
ATOM 1395 N N . ALA A 1 186 ? 11.407 19.590 6.710 1.00 63.34 186 ALA A N 1
ATOM 1396 C CA . ALA A 1 186 ? 11.294 18.194 6.356 1.00 63.34 186 ALA A CA 1
ATOM 1397 C C . ALA A 1 186 ? 11.641 17.317 7.549 1.00 63.34 186 ALA A C 1
ATOM 1399 O O . ALA A 1 186 ? 12.668 17.494 8.210 1.00 63.34 186 ALA A O 1
ATOM 1400 N N . PHE A 1 187 ? 10.790 16.340 7.815 1.00 82.94 187 PHE A N 1
ATOM 1401 C CA . PHE A 1 187 ? 11.053 15.356 8.849 1.00 82.94 187 PHE A CA 1
ATOM 1402 C C . PHE A 1 187 ? 11.995 14.273 8.305 1.00 82.94 187 PHE A C 1
ATOM 1404 O O . PHE A 1 187 ? 11.835 13.857 7.154 1.00 82.94 187 PHE A O 1
ATOM 1411 N N . PRO A 1 188 ? 12.963 13.783 9.102 1.00 88.00 188 PRO A N 1
ATOM 1412 C CA . PRO A 1 188 ? 13.943 12.803 8.649 1.00 88.00 188 PRO A CA 1
ATOM 1413 C C . PRO A 1 188 ? 13.346 11.392 8.613 1.00 88.00 188 PRO A C 1
ATOM 1415 O O . PRO A 1 188 ? 13.779 10.501 9.341 1.00 88.00 188 PRO A O 1
ATOM 1418 N N . TRP A 1 189 ? 12.339 11.182 7.765 1.00 90.50 189 TRP A N 1
ATOM 1419 C CA . TRP A 1 189 ? 11.590 9.930 7.649 1.00 90.50 189 TRP A CA 1
ATOM 1420 C C . TRP A 1 189 ? 12.477 8.722 7.307 1.00 90.50 189 TRP A C 1
ATOM 1422 O O . TRP A 1 189 ? 12.177 7.607 7.714 1.00 90.50 189 TRP A O 1
ATOM 1432 N N . TRP A 1 190 ? 13.635 8.928 6.672 1.00 88.38 190 TRP A N 1
ATOM 1433 C CA . TRP A 1 190 ? 14.633 7.868 6.445 1.00 88.38 190 TRP A CA 1
ATOM 1434 C C . TRP A 1 190 ? 15.293 7.335 7.735 1.00 88.38 190 TRP A C 1
ATOM 1436 O O . TRP A 1 190 ? 16.106 6.417 7.673 1.00 88.38 190 TRP A O 1
ATOM 1446 N N . ARG A 1 191 ? 14.997 7.925 8.902 1.00 87.50 191 ARG A N 1
ATOM 1447 C CA . ARG A 1 191 ? 15.434 7.468 10.233 1.00 87.50 191 ARG A CA 1
ATOM 1448 C C . ARG A 1 191 ? 14.314 6.800 11.032 1.00 87.50 191 ARG A C 1
ATOM 1450 O O . ARG A 1 191 ? 14.427 6.715 12.255 1.00 87.50 191 ARG A O 1
ATOM 1457 N N . LEU A 1 192 ? 13.238 6.366 10.374 1.00 86.19 192 LEU A N 1
ATOM 1458 C CA . LEU A 1 192 ? 12.213 5.552 11.024 1.00 86.19 192 LEU A CA 1
ATOM 1459 C C . LEU A 1 192 ? 12.863 4.349 11.734 1.00 86.19 192 LEU A C 1
ATOM 1461 O O . LEU A 1 192 ? 13.780 3.732 11.180 1.00 86.19 192 LEU A O 1
ATOM 1465 N N . PRO A 1 193 ? 12.429 4.027 12.964 1.00 80.12 193 PRO A N 1
ATOM 1466 C CA . PRO A 1 193 ? 13.022 2.942 13.729 1.00 80.12 193 PRO A CA 1
ATOM 1467 C C . PRO A 1 193 ? 12.758 1.582 13.053 1.00 80.12 193 PRO A C 1
ATOM 1469 O O . PRO A 1 193 ? 11.714 1.410 12.422 1.00 80.12 193 PRO A O 1
ATOM 1472 N N . PRO A 1 194 ? 13.651 0.585 13.213 1.00 68.25 194 PRO A N 1
ATOM 1473 C CA . PRO A 1 194 ? 13.462 -0.759 12.652 1.00 68.25 194 PRO A CA 1
ATOM 1474 C C . PRO A 1 194 ? 12.160 -1.439 13.100 1.00 68.25 194 PRO A C 1
ATOM 1476 O O . PRO A 1 194 ? 11.610 -2.269 12.385 1.00 68.25 194 PRO A O 1
ATOM 1479 N N . GLN A 1 195 ? 11.656 -1.071 14.280 1.00 70.19 195 GLN A N 1
ATOM 1480 C CA . GLN A 1 195 ? 10.409 -1.579 14.850 1.00 70.19 195 GLN A CA 1
ATOM 1481 C C . GLN A 1 195 ? 9.151 -1.044 14.149 1.00 70.19 195 GLN A C 1
ATOM 1483 O O . GLN A 1 195 ? 8.056 -1.496 14.472 1.00 70.19 195 GLN A O 1
ATOM 1488 N N . GLU A 1 196 ? 9.291 -0.122 13.190 1.00 80.12 196 GLU A N 1
ATOM 1489 C CA . GLU A 1 196 ? 8.181 0.495 12.461 1.00 80.12 196 GLU A CA 1
ATOM 1490 C C . GLU A 1 196 ? 8.185 0.100 10.966 1.00 80.12 196 GLU A C 1
ATOM 1492 O O . GLU A 1 196 ? 8.363 0.945 10.083 1.00 80.12 196 GLU A O 1
ATOM 1497 N N . PRO A 1 197 ? 7.988 -1.194 10.633 1.00 81.12 197 PRO A N 1
ATOM 1498 C CA . PRO A 1 197 ? 8.044 -1.681 9.252 1.00 81.12 197 PRO A CA 1
ATOM 1499 C C . PRO A 1 197 ? 6.845 -1.225 8.408 1.00 81.12 197 PRO A C 1
ATOM 1501 O O . PRO A 1 197 ? 6.869 -1.317 7.180 1.00 81.12 197 PRO A O 1
ATOM 1504 N N . TYR A 1 198 ? 5.773 -0.762 9.054 1.00 89.38 198 TYR A N 1
ATOM 1505 C CA . TYR A 1 198 ? 4.547 -0.358 8.383 1.00 89.38 198 TYR A CA 1
ATOM 1506 C C . TYR A 1 198 ? 4.719 0.966 7.634 1.00 89.38 198 TYR A C 1
ATOM 1508 O O . TYR A 1 198 ? 4.424 1.041 6.436 1.00 89.38 198 TYR A O 1
ATOM 1516 N N . LEU A 1 199 ? 5.240 2.002 8.300 1.00 91.00 199 LEU A N 1
ATOM 1517 C CA . LEU A 1 199 ? 5.404 3.308 7.661 1.00 91.00 199 LEU A CA 1
ATOM 1518 C C . LEU A 1 199 ? 6.425 3.294 6.530 1.00 91.00 199 LEU A C 1
ATOM 1520 O O . LEU A 1 199 ? 6.197 3.971 5.534 1.00 91.00 199 LEU A O 1
ATOM 1524 N N . TRP A 1 200 ? 7.467 2.466 6.594 1.00 88.81 200 TRP A N 1
ATOM 1525 C CA . TRP A 1 200 ? 8.374 2.288 5.455 1.00 88.81 200 TRP A CA 1
ATOM 1526 C C . TRP A 1 200 ? 7.660 1.890 4.154 1.00 88.81 200 TRP A C 1
ATOM 1528 O O . TRP A 1 200 ? 8.130 2.221 3.070 1.00 88.81 200 TRP A O 1
ATOM 1538 N N . ARG A 1 201 ? 6.507 1.215 4.245 1.00 88.81 201 ARG A N 1
ATOM 1539 C CA . ARG A 1 201 ? 5.709 0.791 3.084 1.00 88.81 201 ARG A CA 1
ATOM 1540 C C . ARG A 1 201 ? 4.541 1.719 2.765 1.00 88.81 201 ARG A C 1
ATOM 1542 O O . ARG A 1 201 ? 4.088 1.746 1.626 1.00 88.81 201 ARG A O 1
ATOM 1549 N N . GLN A 1 202 ? 4.002 2.412 3.769 1.00 93.00 202 GLN A N 1
ATOM 1550 C CA . GLN A 1 202 ? 2.728 3.135 3.656 1.00 93.00 202 GLN A CA 1
ATOM 1551 C C . GLN A 1 202 ? 2.840 4.645 3.899 1.00 93.00 202 GLN A C 1
ATOM 1553 O O . GLN A 1 202 ? 1.830 5.347 3.809 1.00 93.00 202 GLN A O 1
ATOM 1558 N N . LEU A 1 203 ? 4.032 5.183 4.178 1.00 94.31 203 LEU A N 1
ATOM 1559 C CA . LEU A 1 203 ? 4.223 6.613 4.443 1.00 94.31 203 LEU A CA 1
ATOM 1560 C C . LEU A 1 203 ? 3.698 7.477 3.291 1.00 94.31 203 LEU A C 1
ATOM 1562 O O . LEU A 1 203 ? 2.911 8.395 3.524 1.00 94.31 203 LEU A O 1
ATOM 1566 N N . SER A 1 204 ? 4.064 7.151 2.048 1.00 95.06 204 SER A N 1
ATOM 1567 C CA . SER A 1 204 ? 3.608 7.889 0.864 1.00 95.06 204 SER A CA 1
ATOM 1568 C C . SER A 1 204 ? 2.083 7.860 0.709 1.00 95.06 204 SER A C 1
ATOM 1570 O O . SER A 1 204 ? 1.476 8.873 0.356 1.00 95.06 204 SER A O 1
ATOM 1572 N N . TYR A 1 205 ? 1.440 6.735 1.041 1.00 95.44 205 TYR A N 1
ATOM 1573 C CA . TYR A 1 205 ? -0.016 6.613 1.077 1.00 95.44 205 TYR A CA 1
ATOM 1574 C C . TYR A 1 205 ? -0.626 7.544 2.132 1.00 95.44 205 TYR A C 1
ATOM 1576 O O . TYR A 1 205 ? -1.543 8.300 1.811 1.00 95.44 205 TYR A O 1
ATOM 1584 N N . HIS A 1 206 ? -0.109 7.561 3.365 1.00 96.56 206 HIS A N 1
ATOM 1585 C CA . HIS A 1 206 ? -0.643 8.447 4.403 1.00 96.56 206 HIS A CA 1
ATOM 1586 C C . HIS A 1 206 ? -0.414 9.930 4.087 1.00 96.56 206 HIS A C 1
ATOM 1588 O O . HIS A 1 206 ? -1.339 10.719 4.275 1.00 96.56 206 HIS A O 1
ATOM 1594 N N . LEU A 1 207 ? 0.752 10.310 3.551 1.00 96.56 207 LEU A N 1
ATOM 1595 C CA . LEU A 1 207 ? 1.034 11.686 3.119 1.00 96.56 207 LEU A CA 1
ATOM 1596 C C . LEU A 1 207 ? 0.088 12.135 1.995 1.00 96.56 207 LEU A C 1
ATOM 1598 O O . LEU A 1 207 ? -0.432 13.252 2.033 1.00 96.56 207 LEU A O 1
ATOM 1602 N N . GLN A 1 208 ? -0.194 11.250 1.033 1.00 96.50 208 GLN A N 1
ATOM 1603 C CA . GLN A 1 208 ? -1.150 11.509 -0.042 1.00 96.50 208 GLN A CA 1
ATOM 1604 C C . GLN A 1 208 ? -2.577 11.697 0.497 1.00 96.50 208 GLN A C 1
ATOM 1606 O O . GLN A 1 208 ? -3.229 12.685 0.166 1.00 96.50 208 GLN A O 1
ATOM 1611 N N . GLN A 1 209 ? -3.064 10.783 1.346 1.00 96.31 209 GLN A N 1
ATOM 1612 C CA . GLN A 1 209 ? -4.413 10.871 1.928 1.00 96.31 209 GLN A CA 1
ATOM 1613 C C . GLN A 1 209 ? -4.570 12.066 2.890 1.00 96.31 209 GLN A C 1
ATOM 1615 O O . GLN A 1 209 ? -5.673 12.576 3.069 1.00 96.31 209 GLN A O 1
ATOM 1620 N N . ALA A 1 210 ? -3.473 12.536 3.491 1.00 96.44 210 ALA A N 1
ATOM 1621 C CA . ALA A 1 210 ? -3.427 13.744 4.316 1.00 96.44 210 ALA A CA 1
ATOM 1622 C C . ALA A 1 210 ? -3.377 15.058 3.502 1.00 96.44 210 ALA A C 1
ATOM 1624 O O . ALA A 1 210 ? -3.392 16.144 4.100 1.00 96.44 210 ALA A O 1
ATOM 1625 N N . GLU A 1 211 ? -3.308 14.968 2.167 1.00 95.75 211 GLU A N 1
ATOM 1626 C CA . GLU A 1 211 ? -3.123 16.091 1.234 1.00 95.75 211 GLU A CA 1
ATOM 1627 C C . GLU A 1 211 ? -1.822 16.880 1.496 1.00 95.75 211 GLU A C 1
ATOM 1629 O O . GLU A 1 211 ? -1.762 18.096 1.316 1.00 95.75 211 GLU A O 1
ATOM 1634 N N . LEU A 1 212 ? -0.763 16.199 1.948 1.00 94.88 212 LEU A N 1
ATOM 1635 C CA . LEU A 1 212 ? 0.541 16.795 2.257 1.00 94.88 212 LEU A CA 1
ATOM 1636 C C . LEU A 1 212 ? 1.505 16.658 1.071 1.00 94.88 212 LEU A C 1
ATOM 1638 O O . LEU A 1 212 ? 2.591 16.097 1.185 1.00 94.88 212 LEU A O 1
ATOM 1642 N N . THR A 1 213 ? 1.102 17.177 -0.091 1.00 93.69 213 THR A N 1
ATOM 1643 C CA . THR A 1 213 ? 1.811 16.985 -1.369 1.00 93.69 213 THR A CA 1
ATOM 1644 C C . THR A 1 213 ? 3.251 17.499 -1.354 1.00 93.69 213 THR A C 1
ATOM 1646 O O . THR A 1 213 ? 4.129 16.873 -1.941 1.00 93.69 213 THR A O 1
ATOM 1649 N N . ALA A 1 214 ? 3.516 18.626 -0.685 1.00 91.62 214 ALA A N 1
ATOM 1650 C CA . ALA A 1 214 ? 4.867 19.182 -0.595 1.00 91.62 214 ALA A CA 1
ATOM 1651 C C . ALA A 1 214 ? 5.819 18.230 0.146 1.00 91.62 214 ALA A C 1
ATOM 1653 O O . ALA A 1 214 ? 6.881 17.901 -0.374 1.00 91.62 214 ALA A O 1
ATOM 1654 N N . GLU A 1 215 ? 5.388 17.730 1.305 1.00 93.12 215 GLU A N 1
ATOM 1655 C CA . GLU A 1 215 ? 6.162 16.780 2.104 1.00 93.12 215 GLU A CA 1
ATOM 1656 C C . GLU A 1 215 ? 6.279 15.419 1.414 1.00 93.12 215 GLU A C 1
ATOM 1658 O O . GLU A 1 215 ? 7.355 14.835 1.408 1.00 93.12 215 GLU A O 1
ATOM 1663 N N . LEU A 1 216 ? 5.212 14.938 0.764 1.00 94.88 216 LEU A N 1
ATOM 1664 C CA . LEU A 1 216 ? 5.261 13.723 -0.051 1.00 94.88 216 LEU A CA 1
ATOM 1665 C C . LEU A 1 216 ? 6.376 13.804 -1.096 1.00 94.88 216 LEU A C 1
ATOM 1667 O O . LEU A 1 216 ? 7.225 12.920 -1.150 1.00 94.88 216 LEU A O 1
ATOM 1671 N N . ASN A 1 217 ? 6.384 14.870 -1.901 1.00 93.38 217 ASN A N 1
ATOM 1672 C CA . ASN A 1 217 ? 7.378 15.056 -2.957 1.00 93.38 217 ASN A CA 1
ATOM 1673 C C . ASN A 1 217 ? 8.794 15.175 -2.403 1.00 93.38 217 ASN A C 1
ATOM 1675 O O . ASN A 1 217 ? 9.730 14.671 -3.017 1.00 93.38 217 ASN A O 1
ATOM 1679 N N . GLU A 1 218 ? 8.946 15.844 -1.265 1.00 91.94 218 GLU A N 1
ATOM 1680 C CA . GLU A 1 218 ? 10.229 15.988 -0.596 1.00 91.94 218 GLU A CA 1
ATOM 1681 C C . GLU A 1 218 ? 10.772 14.642 -0.114 1.00 91.94 218 GLU A C 1
ATOM 1683 O O . GLU A 1 218 ? 11.898 14.293 -0.454 1.00 91.94 218 GLU A O 1
ATOM 1688 N N . VAL A 1 219 ? 9.958 13.853 0.591 1.00 93.06 219 VAL A N 1
ATOM 1689 C CA . VAL A 1 219 ? 10.371 12.557 1.146 1.00 93.06 219 VAL A CA 1
ATOM 1690 C C . VAL A 1 219 ? 10.719 11.567 0.046 1.00 93.06 219 VAL A C 1
ATOM 1692 O O . VAL A 1 219 ? 11.818 11.023 0.031 1.00 93.06 219 VAL A O 1
ATOM 1695 N N . VAL A 1 220 ? 9.815 11.351 -0.909 1.00 94.25 220 VAL A N 1
ATOM 1696 C CA . VAL A 1 220 ? 10.002 10.319 -1.944 1.00 94.25 220 VAL A CA 1
ATOM 1697 C C . VAL A 1 220 ? 11.098 10.672 -2.951 1.00 94.25 220 VAL A C 1
ATOM 1699 O O . VAL A 1 220 ? 11.590 9.792 -3.651 1.00 94.25 220 VAL A O 1
ATOM 1702 N N . CYS A 1 221 ? 11.493 11.948 -3.025 1.00 95.00 221 CYS A N 1
ATOM 1703 C CA . CYS A 1 221 ? 12.630 12.397 -3.820 1.00 95.00 221 CYS A CA 1
ATOM 1704 C C . CYS A 1 221 ? 13.895 12.618 -2.983 1.00 95.00 221 CYS A C 1
ATOM 1706 O O . CYS A 1 221 ? 14.921 12.960 -3.570 1.00 95.00 221 CYS A O 1
ATOM 1708 N N . ASP A 1 222 ? 13.881 12.441 -1.659 1.00 93.44 222 ASP A N 1
ATOM 1709 C CA . ASP A 1 222 ? 15.093 12.558 -0.850 1.00 93.44 222 ASP A CA 1
ATOM 1710 C C . ASP A 1 222 ? 16.017 11.365 -1.155 1.00 93.44 222 ASP A C 1
ATOM 1712 O O . ASP A 1 222 ? 15.608 10.210 -0.995 1.00 93.44 222 ASP A O 1
ATOM 1716 N N . PRO A 1 223 ? 17.276 11.597 -1.570 1.00 93.56 223 PRO A N 1
ATOM 1717 C CA . PRO A 1 223 ? 18.246 10.528 -1.770 1.00 93.56 223 PRO A CA 1
ATOM 1718 C C . PRO A 1 223 ? 18.364 9.532 -0.610 1.00 93.56 223 PRO A C 1
ATOM 1720 O O . PRO A 1 223 ? 18.547 8.343 -0.849 1.00 93.56 223 PRO A O 1
ATOM 1723 N N . ARG A 1 224 ? 18.254 9.991 0.641 1.00 92.75 224 ARG A N 1
ATOM 1724 C CA . ARG A 1 224 ? 18.351 9.158 1.847 1.00 92.75 224 ARG A CA 1
ATOM 1725 C C . ARG A 1 224 ? 17.171 8.192 1.934 1.00 92.75 224 ARG A C 1
ATOM 1727 O O . ARG A 1 224 ? 17.384 7.018 2.213 1.00 92.75 224 ARG A O 1
ATOM 1734 N N . TRP A 1 225 ? 15.954 8.671 1.657 1.00 92.62 225 TRP A N 1
ATOM 1735 C CA . TRP A 1 225 ? 14.747 7.837 1.615 1.00 92.62 225 TRP A CA 1
ATOM 1736 C C . TRP A 1 225 ? 14.815 6.835 0.466 1.00 92.62 225 TRP A C 1
ATOM 1738 O O . TRP A 1 225 ? 14.680 5.637 0.690 1.00 92.62 225 TRP A O 1
ATOM 1748 N N . VAL A 1 226 ? 15.104 7.311 -0.749 1.00 93.69 226 VAL A N 1
ATOM 1749 C CA . VAL A 1 226 ? 15.178 6.475 -1.955 1.00 93.69 226 VAL A CA 1
ATOM 1750 C C . VAL A 1 226 ? 16.179 5.335 -1.782 1.00 93.69 226 VAL A C 1
ATOM 1752 O O . VAL A 1 226 ? 15.857 4.188 -2.078 1.00 93.69 226 VAL A O 1
ATOM 1755 N N . LEU A 1 227 ? 17.385 5.636 -1.290 1.00 91.50 227 LEU A N 1
ATOM 1756 C CA . LEU A 1 227 ? 18.415 4.625 -1.064 1.00 91.50 227 LEU A CA 1
ATOM 1757 C C . LEU A 1 227 ? 18.024 3.650 0.054 1.00 91.50 227 LEU A C 1
ATOM 1759 O O . LEU A 1 227 ? 18.259 2.455 -0.096 1.00 91.50 227 LEU A O 1
ATOM 1763 N N . ALA A 1 228 ? 17.403 4.133 1.136 1.00 89.50 228 ALA A N 1
ATOM 1764 C CA . ALA A 1 228 ? 16.962 3.283 2.239 1.00 89.50 228 ALA A CA 1
ATOM 1765 C C . ALA A 1 228 ? 15.835 2.323 1.826 1.00 89.50 228 ALA A C 1
ATOM 1767 O O . ALA A 1 228 ? 15.945 1.125 2.074 1.00 89.50 228 ALA A O 1
ATOM 1768 N N . VAL A 1 229 ? 14.792 2.817 1.146 1.00 90.00 229 VAL A N 1
ATOM 1769 C CA . VAL A 1 229 ? 13.690 1.978 0.641 1.00 90.00 229 VAL A CA 1
ATOM 1770 C C . VAL A 1 229 ? 14.210 0.962 -0.366 1.00 90.00 229 VAL A C 1
ATOM 1772 O O . VAL A 1 229 ? 13.836 -0.206 -0.307 1.00 90.00 229 VAL A O 1
ATOM 1775 N N . LEU A 1 230 ? 15.095 1.384 -1.270 1.00 89.81 230 LEU A N 1
ATOM 1776 C CA . LEU A 1 230 ? 15.660 0.496 -2.276 1.00 89.81 230 LEU A CA 1
ATOM 1777 C C . LEU A 1 230 ? 16.460 -0.653 -1.648 1.00 89.81 230 LEU A C 1
ATOM 1779 O O . LEU A 1 230 ? 16.298 -1.794 -2.068 1.00 89.81 230 LEU A O 1
ATOM 1783 N N . ASP A 1 231 ? 17.298 -0.359 -0.655 1.00 86.12 231 ASP A N 1
ATOM 1784 C CA . ASP A 1 231 ? 18.141 -1.359 0.011 1.00 86.12 231 ASP A CA 1
ATOM 1785 C C . ASP A 1 231 ? 17.322 -2.308 0.905 1.00 86.12 231 ASP A C 1
ATOM 1787 O O . ASP A 1 231 ? 17.570 -3.510 0.918 1.00 86.12 231 ASP A O 1
ATOM 1791 N N . GLN A 1 232 ? 16.300 -1.796 1.602 1.00 84.00 232 GLN A N 1
ATOM 1792 C CA . GLN A 1 232 ? 15.510 -2.578 2.565 1.00 84.00 232 GLN A CA 1
ATOM 1793 C C . GLN A 1 232 ? 14.308 -3.304 1.947 1.00 84.00 232 GLN A C 1
ATOM 1795 O O . GLN A 1 232 ? 13.863 -4.334 2.459 1.00 84.00 232 GLN A O 1
ATOM 1800 N N . HIS A 1 233 ? 13.718 -2.748 0.888 1.00 84.00 233 HIS A N 1
ATOM 1801 C CA . HIS A 1 233 ? 12.420 -3.186 0.362 1.00 84.00 233 HIS A CA 1
ATOM 1802 C C . HIS A 1 233 ? 12.385 -3.353 -1.162 1.00 84.00 233 HIS A C 1
ATOM 1804 O O . HIS A 1 233 ? 11.380 -3.820 -1.704 1.00 84.00 233 HIS A O 1
ATOM 1810 N N . GLY A 1 234 ? 13.475 -3.022 -1.856 1.00 86.56 234 GLY A N 1
ATOM 1811 C CA . GLY A 1 234 ? 13.595 -3.190 -3.298 1.00 86.56 234 GLY A CA 1
ATOM 1812 C C . GLY A 1 234 ? 12.849 -2.129 -4.121 1.00 86.56 234 GLY A C 1
ATOM 1813 O O . GLY A 1 234 ? 12.352 -1.130 -3.595 1.00 86.56 234 GLY A O 1
ATOM 1814 N N . PRO A 1 235 ? 12.780 -2.316 -5.451 1.00 88.69 235 PRO A N 1
ATOM 1815 C CA . PRO A 1 235 ? 12.299 -1.283 -6.367 1.00 88.69 235 PRO A CA 1
ATOM 1816 C C . PRO A 1 235 ? 10.775 -1.108 -6.365 1.00 88.69 235 PRO A C 1
ATOM 1818 O O . PRO A 1 235 ? 10.303 0.001 -6.583 1.00 88.69 235 PRO A O 1
ATOM 1821 N N . ALA A 1 236 ? 9.985 -2.155 -6.102 1.00 86.06 236 ALA A N 1
ATOM 1822 C CA . ALA A 1 236 ? 8.525 -2.072 -6.231 1.00 86.06 236 ALA A CA 1
ATOM 1823 C C . ALA A 1 236 ? 7.864 -1.088 -5.235 1.00 86.06 236 ALA A C 1
ATOM 1825 O O . ALA A 1 236 ? 7.036 -0.282 -5.668 1.00 86.06 236 ALA A O 1
ATOM 1826 N N . PRO A 1 237 ? 8.223 -1.066 -3.934 1.00 87.69 237 PRO A N 1
ATOM 1827 C CA . PRO A 1 237 ? 7.721 -0.047 -3.007 1.00 87.69 237 PRO A CA 1
ATOM 1828 C C . PRO A 1 237 ? 8.169 1.368 -3.387 1.00 87.69 237 PRO A C 1
ATOM 1830 O O . PRO A 1 237 ? 7.361 2.293 -3.367 1.00 87.69 237 PRO A O 1
ATOM 1833 N N . LEU A 1 238 ? 9.419 1.522 -3.833 1.00 92.12 238 LEU A N 1
ATOM 1834 C CA . LEU A 1 238 ? 9.952 2.804 -4.296 1.00 92.12 238 LEU A CA 1
ATOM 1835 C C . LEU A 1 238 ? 9.194 3.345 -5.522 1.00 92.12 238 LEU A C 1
ATOM 1837 O O . LEU A 1 238 ? 8.914 4.539 -5.611 1.00 92.12 238 LEU A O 1
ATOM 1841 N N . GLU A 1 239 ? 8.828 2.481 -6.469 1.00 92.00 239 GLU A N 1
ATOM 1842 C CA . GLU A 1 239 ? 7.993 2.859 -7.614 1.00 92.00 239 GLU A CA 1
ATOM 1843 C C . GLU A 1 239 ? 6.607 3.333 -7.178 1.00 92.00 239 GLU A C 1
ATOM 1845 O O . GLU A 1 239 ? 6.096 4.323 -7.703 1.00 92.00 239 GLU A O 1
ATOM 1850 N N . ALA A 1 240 ? 6.001 2.644 -6.208 1.00 90.06 240 ALA A N 1
ATOM 1851 C CA . ALA A 1 240 ? 4.701 3.018 -5.673 1.00 90.06 240 ALA A CA 1
ATOM 1852 C C . ALA A 1 240 ? 4.754 4.374 -4.944 1.00 90.06 240 ALA A C 1
ATOM 1854 O O . ALA A 1 240 ? 3.813 5.164 -5.047 1.00 90.06 240 ALA A O 1
ATOM 1855 N N . ASP A 1 241 ? 5.844 4.662 -4.233 1.00 93.12 241 ASP A N 1
ATOM 1856 C CA . ASP A 1 241 ? 6.099 5.956 -3.594 1.00 93.12 241 ASP A CA 1
ATOM 1857 C C . ASP A 1 241 ? 6.230 7.080 -4.629 1.00 93.12 241 ASP A C 1
ATOM 1859 O O . ASP A 1 241 ? 5.499 8.073 -4.577 1.00 93.12 241 ASP A O 1
ATOM 1863 N N . LEU A 1 242 ? 7.112 6.896 -5.617 1.00 94.94 242 LEU A N 1
ATOM 1864 C CA . LEU A 1 242 ? 7.359 7.872 -6.682 1.00 94.94 242 LEU A CA 1
ATOM 1865 C C . LEU A 1 242 ? 6.120 8.102 -7.558 1.00 94.94 242 LEU A C 1
ATOM 1867 O O . LEU A 1 242 ? 5.900 9.218 -8.020 1.00 94.94 242 LEU A O 1
ATOM 1871 N N . GLY A 1 243 ? 5.284 7.079 -7.756 1.00 92.88 243 GLY A N 1
ATOM 1872 C CA . GLY A 1 243 ? 4.036 7.175 -8.516 1.00 92.88 243 GLY A CA 1
ATOM 1873 C C . GLY A 1 243 ? 2.920 7.965 -7.821 1.00 92.88 243 GLY A C 1
ATOM 1874 O O . GLY A 1 243 ? 1.991 8.413 -8.491 1.00 92.88 243 GLY A O 1
ATOM 1875 N N . ARG A 1 244 ? 2.988 8.156 -6.495 1.00 94.06 244 ARG A N 1
ATOM 1876 C CA . ARG A 1 244 ? 2.037 9.005 -5.742 1.00 94.06 244 ARG A CA 1
ATOM 1877 C C . ARG A 1 244 ? 2.431 10.476 -5.738 1.00 94.06 244 ARG A C 1
ATOM 1879 O O . ARG A 1 244 ? 1.580 11.339 -5.521 1.00 94.06 244 ARG A O 1
ATOM 1886 N N . ALA A 1 245 ? 3.714 10.740 -5.928 1.00 94.00 245 ALA A N 1
ATOM 1887 C CA . ALA A 1 245 ? 4.291 12.067 -5.948 1.00 94.00 245 ALA A CA 1
ATOM 1888 C C . ALA A 1 245 ? 3.975 12.793 -7.259 1.00 94.00 245 ALA A C 1
ATOM 1890 O O . ALA A 1 245 ? 3.790 12.188 -8.314 1.00 94.00 245 ALA A O 1
ATOM 1891 N N . THR A 1 246 ? 3.938 14.118 -7.202 1.00 91.06 246 THR A N 1
ATOM 1892 C CA . THR A 1 246 ? 3.686 14.973 -8.361 1.00 91.06 246 THR A CA 1
ATOM 1893 C C . THR A 1 246 ? 4.869 15.901 -8.563 1.00 91.06 246 THR A C 1
ATOM 1895 O O . THR A 1 246 ? 5.153 16.744 -7.714 1.00 91.06 246 THR A O 1
ATOM 1898 N N . GLY A 1 247 ? 5.540 15.815 -9.704 1.00 92.38 247 GLY A N 1
ATOM 1899 C CA . GLY A 1 247 ? 6.594 16.761 -10.039 1.00 92.38 247 GLY A CA 1
ATOM 1900 C C . GLY A 1 247 ? 7.628 16.189 -10.998 1.00 92.38 247 GLY A C 1
ATOM 1901 O O . GLY A 1 247 ? 7.780 14.972 -11.103 1.00 92.38 247 GLY A O 1
ATOM 1902 N N . PRO A 1 248 ? 8.393 17.062 -11.671 1.00 93.62 248 PRO A N 1
ATOM 1903 C CA . PRO A 1 248 ? 9.318 16.644 -12.719 1.00 93.62 248 PRO A CA 1
ATOM 1904 C C . PRO A 1 248 ? 10.437 15.733 -12.196 1.00 93.62 248 PRO A C 1
ATOM 1906 O O . PRO A 1 248 ? 10.865 14.826 -12.907 1.00 93.62 248 PRO A O 1
ATOM 1909 N N . LEU A 1 249 ? 10.894 15.949 -10.956 1.00 94.38 249 LEU A N 1
ATOM 1910 C CA . LEU A 1 249 ? 11.916 15.117 -10.319 1.00 94.38 249 LEU A CA 1
ATOM 1911 C C . LEU A 1 249 ? 11.381 13.717 -9.996 1.00 94.38 249 LEU A C 1
ATOM 1913 O O . LEU A 1 249 ? 12.001 12.736 -10.399 1.00 94.38 249 LEU A O 1
ATOM 1917 N N . ALA A 1 250 ? 10.218 13.629 -9.342 1.00 95.06 250 ALA A N 1
ATOM 1918 C CA . ALA A 1 250 ? 9.571 12.361 -9.013 1.00 95.06 250 ALA A CA 1
ATOM 1919 C C . ALA A 1 250 ? 9.253 11.542 -10.270 1.00 95.06 250 ALA A C 1
ATOM 1921 O O . ALA A 1 250 ? 9.548 10.354 -10.323 1.00 95.06 250 ALA A O 1
ATOM 1922 N N . GLU A 1 251 ? 8.735 12.183 -11.321 1.00 93.62 251 GLU A N 1
ATOM 1923 C CA . GLU A 1 251 ? 8.473 11.519 -12.598 1.00 93.62 251 GLU A CA 1
ATOM 1924 C C . GLU A 1 251 ? 9.751 11.016 -13.278 1.00 93.62 251 GLU A C 1
ATOM 1926 O O . GLU A 1 251 ? 9.776 9.915 -13.829 1.00 93.62 251 GLU A O 1
ATOM 1931 N N . ALA A 1 252 ? 10.818 11.822 -13.284 1.00 93.62 252 ALA A N 1
ATOM 1932 C CA . ALA A 1 252 ? 12.087 11.430 -13.884 1.00 93.62 252 ALA A CA 1
ATOM 1933 C C . ALA A 1 252 ? 12.738 10.268 -13.117 1.00 93.62 252 ALA A C 1
ATOM 1935 O O . ALA A 1 252 ? 13.174 9.305 -13.749 1.00 93.62 252 ALA A O 1
ATOM 1936 N N . LEU A 1 253 ? 12.747 10.327 -11.780 1.00 95.06 253 LEU A N 1
ATOM 1937 C CA . LEU A 1 253 ? 13.211 9.235 -10.923 1.00 95.06 253 LEU A CA 1
ATOM 1938 C C . LEU A 1 253 ? 12.345 7.986 -11.100 1.00 95.06 253 LEU A C 1
ATOM 1940 O O . LEU A 1 253 ? 12.881 6.913 -11.349 1.00 95.06 253 LEU A O 1
ATOM 1944 N N . GLY A 1 254 ? 11.019 8.121 -11.051 1.00 93.88 254 GLY A N 1
ATOM 1945 C CA . GLY A 1 254 ? 10.074 7.012 -11.185 1.00 93.88 254 GLY A CA 1
ATOM 1946 C C . GLY A 1 254 ? 10.211 6.286 -12.520 1.00 93.88 254 GLY A C 1
ATOM 1947 O O . GLY A 1 254 ? 10.253 5.055 -12.547 1.00 93.88 254 GLY A O 1
ATOM 1948 N N . ARG A 1 255 ? 10.376 7.032 -13.624 1.00 91.50 255 ARG A N 1
ATOM 1949 C CA . ARG A 1 255 ? 10.689 6.452 -14.941 1.00 91.50 255 ARG A CA 1
ATOM 1950 C C . ARG A 1 255 ? 12.012 5.692 -14.915 1.00 91.50 255 ARG A C 1
ATOM 1952 O O . ARG A 1 255 ? 12.052 4.550 -15.361 1.00 91.50 255 ARG A O 1
ATOM 1959 N N . ALA A 1 256 ? 13.072 6.290 -14.376 1.00 91.75 256 ALA A N 1
ATOM 1960 C CA . ALA A 1 256 ? 14.383 5.651 -14.339 1.00 91.75 256 ALA A CA 1
ATOM 1961 C C . ALA A 1 256 ? 14.395 4.380 -13.470 1.00 91.75 256 ALA A C 1
ATOM 1963 O O . ALA A 1 256 ? 14.952 3.366 -13.889 1.00 91.75 256 ALA A O 1
ATOM 1964 N N . VAL A 1 257 ? 13.744 4.397 -12.303 1.00 92.62 257 VAL A N 1
ATOM 1965 C CA . VAL A 1 257 ? 13.588 3.217 -11.436 1.00 92.62 257 VAL A CA 1
ATOM 1966 C C . VAL A 1 257 ? 12.796 2.132 -12.164 1.00 92.62 257 VAL A C 1
ATOM 1968 O O . VAL A 1 257 ? 13.283 1.014 -12.276 1.00 92.62 257 VAL A O 1
ATOM 1971 N N . THR A 1 258 ? 11.651 2.479 -12.758 1.00 91.25 258 THR A N 1
ATOM 1972 C CA . THR A 1 258 ? 10.786 1.538 -13.493 1.00 91.25 258 THR A CA 1
ATOM 1973 C C . THR A 1 258 ? 11.515 0.856 -14.656 1.00 91.25 258 THR A C 1
ATOM 1975 O O . THR A 1 258 ? 11.415 -0.359 -14.833 1.00 91.25 258 THR A O 1
ATOM 1978 N N . GLN A 1 259 ? 12.295 1.609 -15.434 1.00 90.44 259 GLN A N 1
ATOM 1979 C CA . GLN A 1 259 ? 13.074 1.050 -16.541 1.00 90.44 259 GLN A CA 1
ATOM 1980 C C . GLN A 1 259 ? 14.152 0.071 -16.045 1.00 90.44 259 GLN A C 1
ATOM 1982 O O . GLN A 1 259 ? 14.417 -0.949 -16.679 1.00 90.44 259 GLN A O 1
ATOM 1987 N N . ASN A 1 260 ? 14.740 0.345 -14.880 1.00 89.69 260 ASN A N 1
ATOM 1988 C CA . ASN A 1 260 ? 15.854 -0.424 -14.327 1.00 89.69 260 ASN A CA 1
ATOM 1989 C C . ASN A 1 260 ? 15.441 -1.403 -13.214 1.00 89.69 260 ASN A C 1
ATOM 1991 O O . ASN A 1 260 ? 16.312 -2.026 -12.611 1.00 89.69 260 ASN A O 1
ATOM 1995 N N . ALA A 1 261 ? 14.142 -1.588 -12.959 1.00 88.06 261 ALA A N 1
ATOM 1996 C CA . ALA A 1 261 ? 13.616 -2.368 -11.835 1.00 88.06 261 ALA A CA 1
ATOM 1997 C C . ALA A 1 261 ? 14.197 -3.789 -11.762 1.00 88.06 261 ALA A C 1
ATOM 1999 O O . ALA A 1 261 ? 14.554 -4.273 -10.695 1.00 88.06 261 ALA A O 1
ATOM 2000 N N . HIS A 1 262 ? 14.384 -4.428 -12.916 1.00 83.38 262 HIS A N 1
ATOM 2001 C CA . HIS A 1 262 ? 14.982 -5.756 -13.043 1.00 83.38 262 HIS A CA 1
ATOM 2002 C C . HIS A 1 262 ? 16.441 -5.850 -12.559 1.00 83.38 262 HIS A C 1
ATOM 2004 O O . HIS A 1 262 ? 16.861 -6.897 -12.074 1.00 83.38 262 HIS A O 1
ATOM 2010 N N . LEU A 1 263 ? 17.221 -4.772 -12.673 1.00 85.94 263 LEU A N 1
ATOM 2011 C CA . LEU A 1 263 ? 18.587 -4.698 -12.140 1.00 85.94 263 LEU A CA 1
ATOM 2012 C C . LEU A 1 263 ? 18.577 -4.371 -10.652 1.00 85.94 263 LEU A C 1
ATOM 2014 O O . LEU A 1 263 ? 19.435 -4.824 -9.906 1.00 85.94 263 LEU A O 1
ATOM 2018 N N . LEU A 1 264 ? 17.588 -3.583 -10.242 1.00 86.94 264 LEU A N 1
ATOM 2019 C CA . LEU A 1 264 ? 17.400 -3.136 -8.871 1.00 86.94 264 LEU A CA 1
ATOM 2020 C C . LEU A 1 264 ? 16.761 -4.206 -7.970 1.00 86.94 264 LEU A C 1
ATOM 2022 O O . LEU A 1 264 ? 16.795 -4.072 -6.754 1.00 86.94 264 LEU A O 1
ATOM 2026 N N . ALA A 1 265 ? 16.199 -5.267 -8.554 1.00 79.62 265 ALA A N 1
ATOM 2027 C CA . ALA A 1 265 ? 15.642 -6.413 -7.839 1.00 79.62 265 ALA A CA 1
ATOM 2028 C C . ALA A 1 265 ? 16.679 -7.515 -7.540 1.00 79.62 265 ALA A C 1
ATOM 2030 O O . ALA A 1 265 ? 16.419 -8.394 -6.722 1.00 79.62 265 ALA A O 1
ATOM 2031 N N . ARG A 1 266 ? 17.850 -7.493 -8.194 1.00 65.31 266 ARG A N 1
ATOM 2032 C CA . ARG A 1 266 ? 18.900 -8.511 -8.031 1.00 65.31 266 ARG A CA 1
ATOM 2033 C C . ARG A 1 266 ? 19.893 -8.073 -6.955 1.00 65.31 266 ARG A C 1
ATOM 2035 O O . ARG A 1 266 ? 20.854 -7.362 -7.236 1.00 65.31 266 ARG A O 1
ATOM 2042 N N . ALA A 1 267 ? 19.638 -8.477 -5.716 1.00 59.09 267 ALA A N 1
ATOM 2043 C CA . ALA A 1 267 ? 20.468 -8.139 -4.564 1.00 59.09 267 ALA A CA 1
ATOM 2044 C C . ALA A 1 267 ? 21.478 -9.257 -4.255 1.00 59.09 267 ALA A C 1
ATOM 2046 O O . ALA A 1 267 ? 21.275 -10.042 -3.336 1.00 59.09 267 ALA A O 1
ATOM 2047 N N . ASP A 1 268 ? 22.587 -9.315 -4.996 1.00 54.53 268 ASP A N 1
ATOM 2048 C CA . ASP A 1 268 ? 23.672 -10.260 -4.673 1.00 54.53 268 ASP A CA 1
ATOM 2049 C C . ASP A 1 268 ? 24.659 -9.690 -3.623 1.00 54.53 268 ASP A C 1
ATOM 2051 O O . ASP A 1 268 ? 25.522 -10.408 -3.123 1.00 54.53 268 ASP A O 1
ATOM 2055 N N . ALA A 1 269 ? 24.529 -8.412 -3.232 1.00 55.75 269 ALA A N 1
ATOM 2056 C CA . ALA A 1 269 ? 25.271 -7.819 -2.115 1.00 55.75 269 ALA A CA 1
ATOM 2057 C C . ALA A 1 269 ? 24.538 -6.605 -1.510 1.00 55.75 269 ALA A C 1
ATOM 2059 O O . ALA A 1 269 ? 24.172 -5.671 -2.231 1.00 55.75 269 ALA A O 1
ATOM 2060 N N . ALA A 1 270 ? 24.376 -6.597 -0.181 1.00 57.19 270 ALA A N 1
ATOM 2061 C CA . ALA A 1 270 ? 23.870 -5.452 0.580 1.00 57.19 270 ALA A CA 1
ATOM 2062 C C . ALA A 1 270 ? 24.663 -4.173 0.238 1.00 57.19 270 ALA A C 1
ATOM 2064 O O . ALA A 1 270 ? 25.896 -4.199 0.192 1.00 57.19 270 ALA A O 1
ATOM 2065 N N . GLY A 1 271 ? 23.969 -3.066 -0.050 1.00 63.91 271 GLY A N 1
ATOM 2066 C CA . GLY A 1 271 ? 24.589 -1.786 -0.416 1.00 63.91 271 GLY A CA 1
ATOM 2067 C C . GLY A 1 271 ? 24.993 -1.610 -1.892 1.00 63.91 271 GLY A C 1
ATOM 2068 O O . GLY A 1 271 ? 25.467 -0.537 -2.272 1.00 63.91 271 GLY A O 1
ATOM 2069 N N . GLY A 1 272 ? 24.792 -2.610 -2.762 1.00 79.94 272 GLY A N 1
ATOM 2070 C CA . GLY A 1 272 ? 25.113 -2.513 -4.198 1.00 79.94 272 GLY A CA 1
ATOM 2071 C C . GLY A 1 272 ? 24.056 -1.795 -5.055 1.00 79.94 272 GLY A C 1
ATOM 2072 O O . GLY A 1 272 ? 24.370 -1.248 -6.121 1.00 79.94 272 GLY A O 1
ATOM 2073 N N . LEU A 1 273 ? 22.801 -1.762 -4.594 1.00 88.00 273 LEU A N 1
ATOM 2074 C CA . LEU A 1 273 ? 21.668 -1.240 -5.368 1.00 88.00 273 LEU A CA 1
ATOM 2075 C C . LEU A 1 273 ? 21.753 0.274 -5.585 1.00 88.00 273 LEU A C 1
ATOM 2077 O O . LEU A 1 273 ? 21.489 0.753 -6.687 1.00 88.00 273 LEU A O 1
ATOM 2081 N N . GLY A 1 274 ? 22.208 1.023 -4.577 1.00 89.00 274 GLY A N 1
ATOM 2082 C CA . GLY A 1 274 ? 22.424 2.465 -4.697 1.00 89.00 274 GLY A CA 1
ATOM 2083 C C . GLY A 1 274 ? 23.453 2.814 -5.773 1.00 89.00 274 GLY A C 1
ATOM 2084 O O . GLY A 1 274 ? 23.202 3.663 -6.625 1.00 89.00 274 GLY A O 1
ATOM 2085 N N . SER A 1 275 ? 24.580 2.099 -5.799 1.00 88.19 275 SER A N 1
ATOM 2086 C CA . SER A 1 275 ? 25.619 2.259 -6.828 1.00 88.19 275 SER A CA 1
ATOM 2087 C C . SER A 1 275 ? 25.079 1.967 -8.229 1.00 88.19 275 SER A C 1
ATOM 2089 O O . SER A 1 275 ? 25.335 2.717 -9.173 1.00 88.19 275 SER A O 1
ATOM 2091 N N . THR A 1 276 ? 24.282 0.903 -8.349 1.00 89.75 276 THR A N 1
ATOM 2092 C CA . THR A 1 276 ? 23.626 0.510 -9.602 1.00 89.75 276 THR A CA 1
ATOM 2093 C C . THR A 1 276 ? 22.659 1.590 -10.081 1.00 89.75 276 THR A C 1
ATOM 2095 O O . THR A 1 276 ? 22.704 1.974 -11.251 1.00 89.75 276 THR A O 1
ATOM 2098 N N . LEU A 1 277 ? 21.839 2.141 -9.179 1.00 91.44 277 LEU A N 1
ATOM 2099 C CA . LEU A 1 277 ? 20.941 3.248 -9.491 1.00 91.44 277 LEU A CA 1
ATOM 2100 C C . LEU A 1 277 ? 21.732 4.457 -10.005 1.00 91.44 277 LEU A C 1
ATOM 2102 O O . LEU A 1 277 ? 21.449 4.934 -11.099 1.00 91.44 277 LEU A O 1
ATOM 2106 N N . LEU A 1 278 ? 22.767 4.916 -9.290 1.00 91.19 278 LEU A N 1
ATOM 2107 C CA . LEU A 1 278 ? 23.566 6.070 -9.730 1.00 91.19 278 LEU A CA 1
ATOM 2108 C C . LEU A 1 278 ? 24.209 5.861 -11.101 1.00 91.19 278 LEU A C 1
ATOM 2110 O O . LEU A 1 278 ? 24.214 6.785 -11.918 1.00 91.19 278 LEU A O 1
ATOM 2114 N N . ALA A 1 279 ? 24.717 4.656 -11.370 1.00 89.31 279 ALA A N 1
ATOM 2115 C CA . ALA A 1 279 ? 25.264 4.316 -12.675 1.00 89.31 279 ALA A CA 1
ATOM 2116 C C . ALA A 1 279 ? 24.193 4.440 -13.771 1.00 89.31 279 ALA A C 1
ATOM 2118 O O . ALA A 1 279 ? 24.459 5.062 -14.800 1.00 89.31 279 ALA A O 1
ATOM 2119 N N . ARG A 1 280 ? 22.973 3.942 -13.527 1.00 89.88 280 ARG A N 1
ATOM 2120 C CA . ARG A 1 280 ? 21.840 4.021 -14.468 1.00 89.88 280 ARG A CA 1
ATOM 2121 C C . ARG A 1 280 ? 21.270 5.425 -14.645 1.00 89.88 280 ARG A C 1
ATOM 2123 O O . ARG A 1 280 ? 20.773 5.732 -15.721 1.00 89.88 280 ARG A O 1
ATOM 2130 N N . LEU A 1 281 ? 21.408 6.301 -13.652 1.00 90.38 281 LEU A N 1
ATOM 2131 C CA . LEU A 1 281 ? 21.037 7.714 -13.777 1.00 90.38 281 LEU A CA 1
ATOM 2132 C C . LEU A 1 281 ? 22.073 8.550 -14.553 1.00 90.38 281 LEU A C 1
ATOM 2134 O O . LEU A 1 281 ? 21.854 9.738 -14.794 1.00 90.38 281 LEU A O 1
ATOM 2138 N N . SER A 1 282 ? 23.203 7.966 -14.958 1.00 85.94 282 SER A N 1
ATOM 2139 C CA . SER A 1 282 ? 24.240 8.681 -15.707 1.00 85.94 282 SER A CA 1
ATOM 2140 C C . SER A 1 282 ? 23.731 9.123 -17.080 1.00 85.94 282 SER A C 1
ATOM 2142 O O . SER A 1 282 ? 23.294 8.304 -17.881 1.00 85.94 282 SER A O 1
ATOM 2144 N N . GLY A 1 283 ? 23.822 10.423 -17.369 1.00 81.19 283 GLY A N 1
ATOM 2145 C CA . GLY A 1 283 ? 23.343 11.009 -18.628 1.00 81.19 283 GLY A CA 1
ATOM 2146 C C . GLY A 1 283 ? 21.919 11.571 -18.566 1.00 81.19 283 GLY A C 1
ATOM 2147 O O . GLY A 1 283 ? 21.482 12.206 -19.525 1.00 81.19 283 GLY A O 1
ATOM 2148 N N . HIS A 1 284 ? 21.213 11.417 -17.441 1.00 86.00 284 HIS A N 1
ATOM 2149 C CA . HIS A 1 284 ? 19.945 12.100 -17.194 1.00 86.00 284 HIS A CA 1
ATOM 2150 C C . HIS A 1 284 ? 20.197 13.494 -16.607 1.00 86.00 284 HIS A C 1
ATOM 2152 O O . HIS A 1 284 ? 20.248 13.661 -15.391 1.00 86.00 284 HIS A O 1
ATOM 2158 N N . SER A 1 285 ? 20.304 14.512 -17.466 1.00 86.94 285 SER A N 1
ATOM 2159 C CA . SER A 1 285 ? 20.621 15.888 -17.042 1.00 86.94 285 SER A CA 1
ATOM 2160 C C . SER A 1 285 ? 19.653 16.462 -15.999 1.00 86.94 285 SER A C 1
ATOM 2162 O O . SER A 1 285 ? 20.059 17.203 -15.108 1.00 86.94 285 SER A O 1
ATOM 2164 N N . SER A 1 286 ? 18.374 16.073 -16.046 1.00 90.94 286 SER A N 1
ATOM 2165 C CA . SER A 1 286 ? 17.368 16.471 -15.051 1.00 90.94 286 SER A CA 1
ATOM 2166 C C . SER A 1 286 ? 17.599 15.874 -13.657 1.00 90.94 286 SER A C 1
ATOM 2168 O O . SER A 1 286 ? 16.983 16.328 -12.697 1.00 90.94 286 SER A O 1
ATOM 2170 N N . LEU A 1 287 ? 18.449 14.851 -13.539 1.00 93.31 287 LEU A N 1
ATOM 2171 C CA . LEU A 1 287 ? 18.736 14.118 -12.305 1.00 93.31 287 LEU A CA 1
ATOM 2172 C C . LEU A 1 287 ? 20.172 14.333 -11.805 1.00 93.31 287 LEU A C 1
ATOM 2174 O O . LEU A 1 287 ? 20.532 13.775 -10.773 1.00 93.31 287 LEU A O 1
ATOM 2178 N N . ASP A 1 288 ? 20.995 15.152 -12.468 1.00 90.88 288 ASP A N 1
ATOM 2179 C CA . ASP A 1 288 ? 22.414 15.320 -12.111 1.00 90.88 288 ASP A CA 1
ATOM 2180 C C . ASP A 1 288 ? 22.622 15.873 -10.694 1.00 90.88 288 ASP A C 1
ATOM 2182 O O . ASP A 1 288 ? 23.468 15.377 -9.941 1.00 90.88 288 ASP A O 1
ATOM 2186 N N . ALA A 1 289 ? 21.828 16.875 -10.303 1.00 91.81 289 ALA A N 1
ATOM 2187 C CA . ALA A 1 289 ? 21.879 17.444 -8.956 1.00 91.81 289 ALA A CA 1
ATOM 2188 C C . ALA A 1 289 ? 21.505 16.397 -7.894 1.00 91.81 289 ALA A C 1
ATOM 2190 O O . ALA A 1 289 ? 22.206 16.239 -6.893 1.00 91.81 289 ALA A O 1
ATOM 2191 N N . TRP A 1 290 ? 20.443 15.631 -8.160 1.00 94.56 290 TRP A N 1
ATOM 2192 C CA . TRP A 1 290 ? 19.996 14.544 -7.294 1.00 94.56 290 TRP A CA 1
ATOM 2193 C C . TRP A 1 290 ? 21.059 13.446 -7.179 1.00 94.56 290 TRP A C 1
ATOM 2195 O O . TRP A 1 290 ? 21.441 13.064 -6.075 1.00 94.56 290 TRP A O 1
ATOM 2205 N N . ARG A 1 291 ? 21.618 13.005 -8.313 1.00 92.50 291 ARG A N 1
ATOM 2206 C CA . ARG A 1 291 ? 22.670 11.982 -8.390 1.00 92.50 291 ARG A CA 1
ATOM 2207 C C . ARG A 1 291 ? 23.900 12.392 -7.582 1.00 92.50 291 ARG A C 1
ATOM 2209 O O . ARG A 1 291 ? 24.446 11.580 -6.844 1.00 92.50 291 ARG A O 1
ATOM 2216 N N . THR A 1 292 ? 24.300 13.660 -7.672 1.00 91.06 292 THR A N 1
ATOM 2217 C CA . THR A 1 292 ? 25.436 14.214 -6.915 1.00 91.06 292 THR A CA 1
ATOM 2218 C C . THR A 1 292 ? 25.165 14.231 -5.408 1.00 91.06 292 THR A C 1
ATOM 2220 O O . THR A 1 292 ? 26.061 13.963 -4.606 1.00 91.06 292 THR A O 1
ATOM 2223 N N . ALA A 1 293 ? 23.931 14.531 -4.992 1.00 91.25 293 ALA A N 1
ATOM 2224 C CA . ALA A 1 293 ? 23.534 14.445 -3.590 1.00 91.25 293 ALA A CA 1
ATOM 2225 C C . ALA A 1 293 ? 23.544 12.992 -3.085 1.00 91.25 293 ALA A C 1
ATOM 2227 O O . ALA A 1 293 ? 24.165 12.718 -2.061 1.00 91.25 293 ALA A O 1
ATOM 2228 N N . ALA A 1 294 ? 22.950 12.066 -3.839 1.00 91.38 294 ALA A N 1
ATOM 2229 C CA . ALA A 1 294 ? 22.898 10.643 -3.516 1.00 91.38 294 ALA A CA 1
ATOM 2230 C C . ALA A 1 294 ? 24.288 9.990 -3.446 1.00 91.38 294 ALA A C 1
ATOM 2232 O O . ALA A 1 294 ? 24.564 9.205 -2.543 1.00 91.38 294 ALA A O 1
ATOM 2233 N N . GLN A 1 295 ? 25.204 10.372 -4.340 1.00 90.56 295 GLN A N 1
ATOM 2234 C CA . GLN A 1 295 ? 26.580 9.873 -4.356 1.00 90.56 295 GLN A CA 1
ATOM 2235 C C . GLN A 1 295 ? 27.330 10.128 -3.041 1.00 90.56 295 GLN A C 1
ATOM 2237 O O . GLN A 1 295 ? 28.147 9.305 -2.640 1.00 90.56 295 GLN A O 1
ATOM 2242 N N . ARG A 1 296 ? 27.054 11.246 -2.357 1.00 90.69 296 ARG A N 1
ATOM 2243 C CA . ARG A 1 296 ? 27.701 11.594 -1.080 1.00 90.69 296 ARG A CA 1
ATOM 2244 C C . ARG A 1 296 ? 27.240 10.726 0.095 1.00 90.69 296 ARG A C 1
ATOM 2246 O O . ARG A 1 296 ? 27.888 10.752 1.135 1.00 90.69 296 ARG A O 1
ATOM 2253 N N . LEU A 1 297 ? 26.132 10.001 -0.058 1.00 89.44 297 LEU A N 1
ATOM 2254 C CA . LEU A 1 297 ? 25.533 9.174 0.992 1.00 89.44 297 LEU A CA 1
ATOM 2255 C C . LEU A 1 297 ? 25.977 7.711 0.928 1.00 89.44 297 LEU A C 1
ATOM 2257 O O . LEU A 1 297 ? 25.832 6.991 1.912 1.00 89.44 297 LEU A O 1
ATOM 2261 N N . LEU A 1 298 ? 26.482 7.260 -0.221 1.00 87.19 298 LEU A N 1
ATOM 2262 C CA . LEU A 1 298 ? 26.875 5.868 -0.402 1.00 87.19 298 LEU A CA 1
ATOM 2263 C C . LEU A 1 298 ? 28.249 5.578 0.216 1.00 87.19 298 LEU A C 1
ATOM 2265 O O . LEU A 1 298 ? 29.145 6.427 0.158 1.00 87.19 298 LEU A O 1
ATOM 2269 N N . PRO A 1 299 ? 28.444 4.369 0.772 1.00 83.50 299 PRO A N 1
ATOM 2270 C CA . PRO A 1 299 ? 29.735 3.958 1.298 1.00 83.50 299 PRO A CA 1
ATOM 2271 C C . PRO A 1 299 ? 30.778 3.874 0.178 1.00 83.50 299 PRO A C 1
ATOM 2273 O O . PRO A 1 299 ? 30.492 3.469 -0.949 1.00 83.50 299 PRO A O 1
ATOM 2276 N N . LEU A 1 300 ? 32.015 4.251 0.502 1.00 82.06 300 LEU A N 1
ATOM 2277 C CA . LEU A 1 300 ? 33.162 4.099 -0.390 1.00 82.06 300 LEU A CA 1
ATOM 2278 C C . LEU A 1 300 ? 33.819 2.721 -0.189 1.00 82.06 300 LEU A C 1
ATOM 2280 O O . LEU A 1 300 ? 33.858 2.237 0.944 1.00 82.06 300 LEU A O 1
ATOM 2284 N N . PRO A 1 301 ? 34.404 2.115 -1.242 1.00 83.25 301 PRO A N 1
ATOM 2285 C CA . PRO A 1 301 ? 34.577 2.654 -2.596 1.00 83.25 301 PRO A CA 1
ATOM 2286 C C . PRO A 1 301 ? 33.322 2.532 -3.478 1.00 83.25 301 PRO A C 1
ATOM 2288 O O . PRO A 1 301 ? 32.665 1.497 -3.500 1.00 83.25 301 PRO A O 1
ATOM 2291 N N . LEU A 1 302 ? 33.046 3.577 -4.268 1.00 79.81 302 LEU A N 1
ATOM 2292 C CA . LEU A 1 302 ? 31.944 3.614 -5.233 1.00 79.81 302 LEU A CA 1
ATOM 2293 C C . LEU A 1 302 ? 32.468 3.465 -6.666 1.00 79.81 302 LEU A C 1
ATOM 2295 O O . LEU A 1 302 ? 33.360 4.206 -7.086 1.00 79.81 302 LEU A O 1
ATOM 2299 N N . LEU A 1 303 ? 31.872 2.564 -7.445 1.00 75.69 303 LEU A N 1
ATOM 2300 C CA . LEU A 1 303 ? 32.108 2.486 -8.884 1.00 75.69 303 LEU A CA 1
ATOM 2301 C C . LEU A 1 303 ? 31.199 3.486 -9.602 1.00 75.69 303 LEU A C 1
ATOM 2303 O O . LEU A 1 303 ? 29.987 3.298 -9.663 1.00 75.69 303 LEU A O 1
ATOM 2307 N N . ASN A 1 304 ? 31.790 4.545 -10.153 1.00 78.19 304 ASN A N 1
ATOM 2308 C CA . ASN A 1 304 ? 31.077 5.529 -10.962 1.00 78.19 304 ASN A CA 1
ATOM 2309 C C . ASN A 1 304 ? 31.511 5.391 -12.431 1.00 78.19 304 ASN A C 1
ATOM 2311 O O . ASN A 1 304 ? 32.716 5.456 -12.702 1.00 78.19 304 ASN A O 1
ATOM 2315 N N . PRO A 1 305 ? 30.587 5.185 -13.385 1.00 77.75 305 PRO A N 1
ATOM 2316 C CA . PRO A 1 305 ? 30.955 5.082 -14.789 1.00 77.75 305 PRO A CA 1
ATOM 2317 C C . PRO A 1 305 ? 31.557 6.400 -15.300 1.00 77.75 305 PRO A C 1
ATOM 2319 O O . PRO A 1 305 ? 30.950 7.464 -15.207 1.00 77.75 305 PRO A O 1
ATOM 2322 N N . ALA A 1 306 ? 32.758 6.321 -15.877 1.00 80.12 306 ALA A N 1
ATOM 2323 C CA . ALA A 1 306 ? 33.426 7.472 -16.492 1.00 80.12 306 ALA A CA 1
ATOM 2324 C C . ALA A 1 306 ? 32.822 7.864 -17.858 1.00 80.12 306 ALA A C 1
ATOM 2326 O O . ALA A 1 306 ? 33.075 8.960 -18.356 1.00 80.12 306 ALA A O 1
ATOM 2327 N N . TRP A 1 307 ? 32.011 6.984 -18.453 1.00 80.44 307 TRP A N 1
ATOM 2328 C CA . TRP A 1 307 ? 31.342 7.172 -19.741 1.00 80.44 307 TRP A CA 1
ATOM 2329 C C . TRP A 1 307 ? 29.883 6.717 -19.657 1.00 80.44 307 TRP A C 1
ATOM 2331 O O . TRP A 1 307 ? 29.560 5.914 -18.780 1.00 80.44 307 TRP A O 1
ATOM 2341 N N . PRO A 1 308 ? 29.000 7.180 -20.564 1.00 79.44 308 PRO A N 1
ATOM 2342 C CA . PRO A 1 308 ? 27.660 6.620 -20.683 1.00 79.44 308 PRO A CA 1
ATOM 2343 C C . PRO A 1 308 ? 27.723 5.099 -20.816 1.00 79.44 308 PRO A C 1
ATOM 2345 O O . PRO A 1 308 ? 28.580 4.567 -21.529 1.00 79.44 308 PRO A O 1
ATOM 2348 N N . LEU A 1 309 ? 26.823 4.407 -20.122 1.00 83.94 309 LEU A N 1
ATOM 2349 C CA . LEU A 1 309 ? 26.706 2.960 -20.252 1.00 83.94 309 LEU A CA 1
ATOM 2350 C C . LEU A 1 309 ? 26.370 2.606 -21.714 1.00 83.94 309 LEU A C 1
ATOM 2352 O O . LEU A 1 309 ? 25.663 3.371 -22.372 1.00 83.94 309 LEU A O 1
ATOM 2356 N N . PRO A 1 310 ? 26.883 1.483 -22.246 1.00 81.44 310 PRO A N 1
ATOM 2357 C CA . PRO A 1 310 ? 26.696 1.111 -23.651 1.00 81.44 310 PRO A CA 1
ATOM 2358 C C . PRO A 1 310 ? 25.257 0.685 -23.985 1.00 81.44 310 PRO A C 1
ATOM 2360 O O . PRO A 1 310 ? 24.910 0.573 -25.158 1.00 81.44 310 PRO A O 1
ATOM 2363 N N . ASP A 1 311 ? 24.428 0.447 -22.968 1.00 81.94 311 ASP A N 1
ATOM 2364 C CA . ASP A 1 311 ? 23.068 -0.086 -23.035 1.00 81.94 311 ASP A CA 1
ATOM 2365 C C . ASP A 1 311 ? 22.005 0.891 -22.473 1.00 81.94 311 ASP A C 1
ATOM 2367 O O . ASP A 1 311 ? 21.199 0.495 -21.627 1.00 81.94 311 ASP A O 1
ATOM 2371 N N . PRO A 1 312 ? 21.955 2.175 -22.890 1.00 80.00 312 PRO A N 1
ATOM 2372 C CA . PRO A 1 312 ? 20.914 3.073 -22.414 1.00 80.00 312 PRO A CA 1
ATOM 2373 C C . PRO A 1 312 ? 19.556 2.644 -22.978 1.00 80.00 312 PRO A C 1
ATOM 2375 O O . PRO A 1 312 ? 19.419 2.321 -24.163 1.00 80.00 312 PRO A O 1
ATOM 2378 N N . HIS A 1 313 ? 18.522 2.681 -22.141 1.00 83.44 313 HIS A N 1
ATOM 2379 C CA . HIS A 1 313 ? 17.164 2.442 -22.606 1.00 83.44 313 HIS A CA 1
ATOM 2380 C C . HIS A 1 313 ? 16.710 3.566 -23.545 1.00 83.44 313 HIS A C 1
ATOM 2382 O O . HIS A 1 313 ? 16.941 4.751 -23.298 1.00 83.44 313 HIS A O 1
ATOM 2388 N N . HIS A 1 314 ? 16.020 3.199 -24.625 1.00 83.06 314 HIS A N 1
ATOM 2389 C CA . HIS A 1 314 ? 15.347 4.180 -25.470 1.00 83.06 314 HIS A CA 1
ATOM 2390 C C . HIS A 1 314 ? 14.266 4.917 -24.651 1.00 83.06 314 HIS A C 1
ATOM 2392 O O . HIS A 1 314 ? 13.587 4.266 -23.862 1.00 83.06 314 HIS A O 1
ATOM 2398 N N . PRO A 1 315 ? 14.002 6.222 -24.855 1.00 79.19 315 P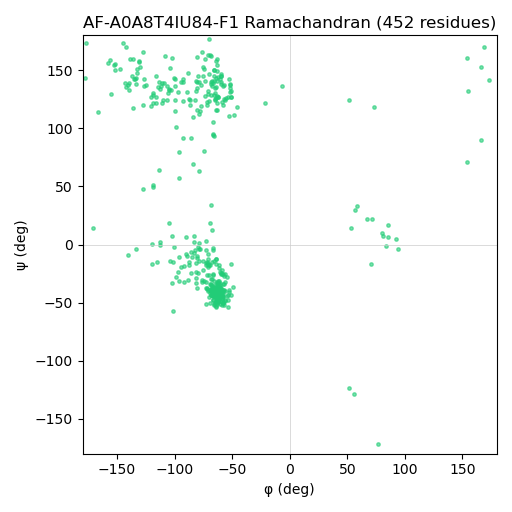RO A N 1
ATOM 2399 C CA . PRO A 1 315 ? 12.994 6.959 -24.076 1.00 79.19 315 PRO A CA 1
ATOM 2400 C C . PRO A 1 315 ? 11.576 6.364 -24.104 1.00 79.19 315 PRO A C 1
ATOM 2402 O O . PRO A 1 315 ? 10.799 6.576 -23.183 1.00 79.19 315 PRO A O 1
ATOM 2405 N N . ALA A 1 316 ? 11.240 5.620 -25.162 1.00 84.06 316 ALA A N 1
ATOM 2406 C CA . ALA A 1 316 ? 9.957 4.919 -25.296 1.00 84.06 316 ALA A CA 1
ATOM 2407 C C . ALA A 1 316 ? 9.885 3.584 -24.529 1.00 84.06 316 ALA A C 1
ATOM 2409 O O . ALA A 1 316 ? 8.820 2.979 -24.451 1.00 84.06 316 ALA A O 1
ATOM 2410 N N . PHE A 1 317 ? 11.008 3.091 -24.006 1.00 87.19 317 PHE A N 1
ATOM 2411 C CA . PHE A 1 317 ? 11.030 1.895 -23.177 1.00 87.19 317 PHE A CA 1
ATOM 2412 C C . PHE A 1 317 ? 10.384 2.203 -21.825 1.00 87.19 317 PHE A C 1
ATOM 2414 O O . PHE A 1 317 ? 10.738 3.185 -21.177 1.00 87.19 317 PHE A O 1
ATOM 2421 N N . LEU A 1 318 ? 9.442 1.364 -21.399 1.00 85.25 318 LEU A N 1
ATOM 2422 C CA . LEU A 1 318 ? 8.749 1.542 -20.124 1.00 85.25 318 LEU A CA 1
ATOM 2423 C C . LEU A 1 318 ? 9.308 0.598 -19.061 1.00 85.25 318 LEU A C 1
ATOM 2425 O O . LEU A 1 318 ? 9.780 1.060 -18.030 1.00 85.25 318 LEU A O 1
ATOM 2429 N N . ARG A 1 319 ? 9.281 -0.714 -19.313 1.00 86.38 319 ARG A N 1
ATOM 2430 C CA . ARG A 1 319 ? 9.692 -1.745 -18.354 1.00 86.38 319 ARG A CA 1
ATOM 2431 C C . ARG A 1 319 ? 10.068 -3.038 -19.076 1.00 86.38 319 ARG A C 1
ATOM 2433 O O . ARG A 1 319 ? 9.579 -3.297 -20.175 1.00 86.38 319 ARG A O 1
ATOM 2440 N N . ALA A 1 320 ? 10.888 -3.860 -18.425 1.00 83.56 320 ALA A N 1
ATOM 2441 C CA . ALA A 1 320 ? 11.114 -5.257 -18.783 1.00 83.56 320 ALA A CA 1
ATOM 2442 C C . ALA A 1 320 ? 10.871 -6.167 -17.572 1.00 83.56 320 ALA A C 1
ATOM 2444 O O . ALA A 1 320 ? 11.238 -5.820 -16.449 1.00 83.56 320 ALA A O 1
ATOM 2445 N N . PHE A 1 321 ? 10.288 -7.339 -17.825 1.00 78.69 321 PHE A N 1
ATOM 2446 C CA . PHE A 1 321 ? 10.218 -8.446 -16.873 1.00 78.69 321 PHE A CA 1
ATOM 2447 C C . PHE A 1 321 ? 11.193 -9.527 -17.319 1.00 78.69 321 PHE A C 1
ATOM 2449 O O . PHE A 1 321 ? 11.266 -9.847 -18.507 1.00 78.69 321 PHE A O 1
ATOM 2456 N N . HIS A 1 322 ? 11.938 -10.084 -16.373 1.00 73.88 322 HIS A N 1
ATOM 2457 C CA . HIS A 1 322 ? 12.854 -11.184 -16.634 1.00 73.88 322 HIS A CA 1
ATOM 2458 C C . HIS A 1 322 ? 12.352 -12.433 -15.921 1.00 73.88 322 HIS A C 1
ATOM 2460 O O . HIS A 1 322 ? 11.883 -12.361 -14.789 1.00 73.88 322 HIS A O 1
ATOM 2466 N N . HIS A 1 323 ? 12.460 -13.567 -16.604 1.00 73.62 323 HIS A N 1
ATOM 2467 C CA . HIS A 1 323 ? 12.264 -14.885 -16.023 1.00 73.62 323 HIS A CA 1
ATOM 2468 C C . HIS A 1 323 ? 13.580 -15.649 -16.184 1.00 73.62 323 HIS A C 1
ATOM 2470 O O . HIS A 1 323 ? 14.166 -15.651 -17.269 1.00 73.62 323 HIS A O 1
ATOM 2476 N N . ASP A 1 324 ? 14.069 -16.243 -15.097 1.00 66.75 324 ASP A N 1
ATOM 2477 C CA . ASP A 1 324 ? 15.462 -16.698 -15.005 1.00 66.75 324 ASP A CA 1
ATOM 2478 C C . ASP A 1 324 ? 15.751 -17.982 -15.787 1.00 66.75 324 ASP A C 1
ATOM 2480 O O . ASP A 1 324 ? 16.901 -18.254 -16.128 1.00 66.75 324 ASP A O 1
ATOM 2484 N N . THR A 1 325 ? 14.724 -18.782 -16.073 1.00 64.62 325 THR A N 1
ATOM 2485 C CA . THR A 1 325 ? 14.923 -20.160 -16.543 1.00 64.62 325 THR A CA 1
ATOM 2486 C C . THR A 1 325 ? 14.342 -20.460 -17.916 1.00 64.62 325 THR A C 1
ATOM 2488 O O . THR A 1 325 ? 14.742 -21.447 -18.522 1.00 64.62 325 THR A O 1
ATOM 2491 N N . ASP A 1 326 ? 13.443 -19.623 -18.440 1.00 70.81 326 ASP A N 1
ATOM 2492 C CA . ASP A 1 326 ? 12.657 -19.971 -19.627 1.00 70.81 326 ASP A CA 1
ATOM 2493 C C . ASP A 1 326 ? 12.235 -18.760 -20.457 1.00 70.81 326 ASP A C 1
ATOM 2495 O O . ASP A 1 326 ? 12.022 -17.661 -19.946 1.00 70.81 326 ASP A O 1
ATOM 2499 N N . SER A 1 327 ? 12.088 -18.987 -21.764 1.00 79.12 327 SER A N 1
ATOM 2500 C CA . SER A 1 327 ? 11.624 -17.980 -22.717 1.00 79.12 327 SER A CA 1
ATOM 2501 C C . SER A 1 327 ? 10.103 -17.835 -22.684 1.00 79.12 327 SER A C 1
ATOM 2503 O O . SER A 1 327 ? 9.391 -18.835 -22.803 1.00 79.12 327 SER A O 1
ATOM 2505 N N . PHE A 1 328 ? 9.615 -16.598 -22.669 1.00 82.06 328 PHE A N 1
ATOM 2506 C CA . PHE A 1 328 ? 8.208 -16.297 -22.929 1.00 82.06 328 PHE A CA 1
ATOM 2507 C C . PHE A 1 328 ? 7.836 -16.647 -24.378 1.00 82.06 328 PHE A C 1
ATOM 2509 O O . PHE A 1 328 ? 8.519 -16.228 -25.318 1.00 82.06 328 PHE A O 1
ATOM 2516 N N . ARG A 1 329 ? 6.759 -17.419 -24.567 1.00 87.19 329 ARG A N 1
ATOM 2517 C CA . ARG A 1 329 ? 6.260 -17.832 -25.896 1.00 87.19 329 ARG A CA 1
ATOM 2518 C C . ARG A 1 329 ? 5.040 -17.042 -26.357 1.00 87.19 329 ARG A C 1
ATOM 2520 O O . ARG A 1 329 ? 4.926 -16.761 -27.546 1.00 87.19 329 ARG A O 1
ATOM 2527 N N . GLY A 1 330 ? 4.191 -16.642 -25.416 1.00 87.38 330 GLY A N 1
ATOM 2528 C CA . GLY A 1 330 ? 2.994 -15.843 -25.655 1.00 87.38 330 GLY A CA 1
ATOM 2529 C C . GLY A 1 330 ? 2.713 -14.922 -24.474 1.00 87.38 330 GLY A C 1
ATOM 2530 O O . GLY A 1 330 ? 3.078 -15.237 -23.338 1.00 87.38 330 GLY A O 1
ATOM 2531 N N . VAL A 1 331 ? 2.081 -13.783 -24.755 1.00 91.75 331 VAL A N 1
ATOM 2532 C CA . VAL A 1 331 ? 1.665 -12.800 -23.750 1.00 91.75 331 VAL A CA 1
ATOM 2533 C C . VAL A 1 331 ? 0.294 -12.236 -24.106 1.00 91.75 331 VAL A C 1
ATOM 2535 O O . VAL A 1 331 ? 0.038 -11.897 -25.262 1.00 91.75 331 VAL A O 1
ATOM 2538 N N . ALA A 1 332 ? -0.568 -12.098 -23.104 1.00 93.06 332 ALA A N 1
ATOM 2539 C CA . ALA A 1 332 ? -1.867 -11.452 -23.225 1.00 93.06 332 ALA A CA 1
ATOM 2540 C C . ALA A 1 332 ? -2.078 -10.478 -22.064 1.00 93.06 332 ALA A C 1
ATOM 2542 O O . ALA A 1 332 ? -1.754 -10.792 -20.922 1.00 93.06 332 ALA A O 1
ATOM 2543 N N . ILE A 1 333 ? -2.623 -9.299 -22.363 1.00 92.94 333 ILE A N 1
ATOM 2544 C CA . ILE A 1 333 ? -2.993 -8.294 -21.360 1.00 92.94 333 ILE A CA 1
ATOM 2545 C C . ILE A 1 333 ? -4.470 -8.479 -21.025 1.00 92.94 333 ILE A C 1
ATOM 2547 O O . ILE A 1 333 ? -5.280 -8.755 -21.914 1.00 92.94 333 ILE A O 1
ATOM 2551 N N . SER A 1 334 ? -4.810 -8.344 -19.748 1.00 91.38 334 SER A N 1
ATOM 2552 C CA . SER A 1 334 ? -6.183 -8.446 -19.279 1.00 91.38 334 SER A CA 1
ATOM 2553 C C . SER A 1 334 ? -7.082 -7.342 -19.864 1.00 91.38 334 SER A C 1
ATOM 2555 O O . SER A 1 334 ? -6.594 -6.263 -20.208 1.00 91.38 334 SER A O 1
ATOM 2557 N N . PRO A 1 335 ? -8.406 -7.563 -19.976 1.00 88.44 335 PRO A N 1
ATOM 2558 C CA . PRO A 1 335 ? -9.323 -6.578 -20.558 1.00 88.44 335 PRO A CA 1
ATOM 2559 C C . PRO A 1 335 ? -9.375 -5.256 -19.784 1.00 88.44 335 PRO A C 1
ATOM 2561 O O . PRO A 1 335 ? -9.586 -4.199 -20.374 1.00 88.44 335 PRO A O 1
ATOM 2564 N N . ASP A 1 336 ? -9.170 -5.316 -18.468 1.00 86.50 336 ASP A N 1
ATOM 2565 C CA . ASP A 1 336 ? -9.075 -4.158 -17.576 1.00 86.50 336 ASP A CA 1
ATOM 2566 C C . ASP A 1 336 ? -7.671 -3.526 -17.555 1.00 86.50 336 ASP A C 1
ATOM 2568 O O . ASP A 1 336 ? -7.480 -2.463 -16.968 1.00 86.50 336 ASP A O 1
ATOM 2572 N N . GLY A 1 337 ? -6.689 -4.155 -18.208 1.00 87.75 337 GLY A N 1
ATOM 2573 C CA . GLY A 1 337 ? -5.316 -3.675 -18.299 1.00 87.75 337 GLY A CA 1
ATOM 2574 C C . GLY A 1 337 ? -4.563 -3.684 -16.972 1.00 87.75 337 GLY A C 1
ATOM 2575 O O . GLY A 1 337 ? -3.608 -2.931 -16.834 1.00 87.75 337 GLY A O 1
ATOM 2576 N N . THR A 1 338 ? -4.977 -4.477 -15.982 1.00 87.06 338 THR A N 1
ATOM 2577 C CA . THR A 1 338 ? -4.342 -4.494 -14.652 1.00 87.06 338 THR A CA 1
ATOM 2578 C C . THR A 1 338 ? -3.317 -5.622 -14.487 1.00 87.06 338 THR A C 1
ATOM 2580 O O . THR A 1 338 ? -2.375 -5.497 -13.694 1.00 87.06 338 THR A O 1
ATOM 2583 N N . TRP A 1 339 ? -3.433 -6.695 -15.273 1.00 90.12 339 TRP A N 1
ATOM 2584 C CA . TRP A 1 339 ? -2.547 -7.857 -15.226 1.00 90.12 339 TRP A CA 1
ATOM 2585 C C . TRP A 1 339 ? -2.265 -8.427 -16.621 1.00 90.12 339 TRP A C 1
ATOM 2587 O O . TRP A 1 339 ? -2.840 -8.027 -17.634 1.00 90.12 339 TRP A O 1
ATOM 2597 N N . LEU A 1 340 ? -1.312 -9.350 -16.678 1.00 91.94 340 LEU A N 1
ATOM 2598 C CA . LEU A 1 340 ? -0.888 -10.029 -17.893 1.00 91.94 340 LEU A CA 1
ATOM 2599 C C . LEU A 1 340 ? -0.698 -11.526 -17.642 1.00 91.94 340 LEU A C 1
ATOM 2601 O O . LEU A 1 340 ? -0.269 -11.937 -16.563 1.00 91.94 340 LEU A O 1
ATOM 2605 N N . ALA A 1 341 ? -1.022 -12.333 -18.648 1.00 90.31 341 ALA A N 1
ATOM 2606 C CA . ALA A 1 341 ? -0.745 -13.760 -18.679 1.00 90.31 341 ALA A CA 1
ATOM 2607 C C . ALA A 1 341 ? 0.423 -14.036 -19.624 1.00 90.31 341 ALA A C 1
ATOM 2609 O O . ALA A 1 341 ? 0.452 -13.537 -20.750 1.00 90.31 341 ALA A O 1
ATOM 2610 N N . CYS A 1 342 ? 1.359 -14.858 -19.170 1.00 90.12 342 CYS A N 1
ATOM 2611 C CA . CYS A 1 342 ? 2.599 -15.174 -19.857 1.00 90.12 342 CYS A CA 1
ATOM 2612 C C . CYS A 1 342 ? 2.768 -16.688 -19.976 1.00 90.12 342 CYS A C 1
ATOM 2614 O O . CYS A 1 342 ? 2.868 -17.378 -18.963 1.00 90.12 342 CYS A O 1
ATOM 2616 N N . ALA A 1 343 ? 2.853 -17.208 -21.200 1.00 88.94 343 ALA A N 1
ATOM 2617 C CA . ALA A 1 343 ? 3.197 -18.608 -21.438 1.00 88.94 343 ALA A CA 1
ATOM 2618 C C . ALA A 1 343 ? 4.716 -18.806 -21.279 1.00 88.94 343 ALA A C 1
ATOM 2620 O O . ALA A 1 343 ? 5.498 -18.241 -22.054 1.00 88.94 343 ALA A O 1
ATOM 2621 N N . VAL A 1 344 ? 5.122 -19.588 -20.273 1.00 87.12 344 VAL A N 1
ATOM 2622 C CA . VAL A 1 344 ? 6.520 -19.801 -19.862 1.00 87.12 344 VAL A CA 1
ATOM 2623 C C . VAL A 1 344 ? 6.750 -21.282 -19.590 1.00 87.12 344 VAL A C 1
ATOM 2625 O O . VAL A 1 344 ? 6.147 -21.841 -18.678 1.00 87.12 344 VAL A O 1
ATOM 2628 N N . GLY A 1 345 ? 7.637 -21.928 -20.349 1.00 84.75 345 GLY A N 1
ATOM 2629 C CA . GLY A 1 345 ? 7.884 -23.363 -20.182 1.00 84.75 345 GLY A CA 1
ATOM 2630 C C . GLY A 1 345 ? 6.583 -24.166 -20.307 1.00 84.75 345 GLY A C 1
ATOM 2631 O O . GLY A 1 345 ? 5.828 -23.981 -21.258 1.00 84.75 345 GLY A O 1
ATOM 2632 N N . GLU A 1 346 ? 6.298 -25.031 -19.336 1.00 84.25 346 GLU A N 1
ATOM 2633 C CA . GLU A 1 346 ? 5.083 -25.869 -19.268 1.00 84.25 346 GLU A CA 1
ATOM 2634 C C . GLU A 1 346 ? 3.905 -25.206 -18.534 1.00 84.25 346 GLU A C 1
ATOM 2636 O O . GLU A 1 346 ? 2.879 -25.845 -18.281 1.00 84.25 346 GLU A O 1
ATOM 2641 N N . ARG A 1 347 ? 4.047 -23.932 -18.162 1.00 85.81 347 ARG A N 1
ATOM 2642 C CA . ARG A 1 347 ? 3.095 -23.203 -17.324 1.00 85.81 347 ARG A CA 1
ATOM 2643 C C . ARG A 1 347 ? 2.667 -21.889 -17.954 1.00 85.81 347 ARG A C 1
ATOM 2645 O O . ARG A 1 347 ? 3.258 -21.380 -18.906 1.00 85.81 347 ARG A O 1
ATOM 2652 N N . THR A 1 348 ? 1.599 -21.329 -17.405 1.00 88.38 348 THR A N 1
ATOM 2653 C CA . THR A 1 348 ? 1.203 -19.951 -17.689 1.00 88.38 348 THR A CA 1
ATOM 2654 C C . THR A 1 348 ? 1.238 -19.175 -16.390 1.00 88.38 348 THR A C 1
ATOM 2656 O O . THR A 1 348 ? 0.577 -19.538 -15.423 1.00 88.38 348 THR A O 1
ATOM 2659 N N . GLU A 1 349 ? 2.037 -18.123 -16.355 1.00 89.06 349 GLU A N 1
ATOM 2660 C CA . GLU A 1 349 ? 2.192 -17.278 -15.182 1.00 89.06 349 GLU A CA 1
ATOM 2661 C C . GLU A 1 349 ? 1.352 -16.018 -15.321 1.00 89.06 349 GLU A C 1
ATOM 2663 O O . GLU A 1 349 ? 1.253 -15.439 -16.404 1.00 89.06 349 GLU A O 1
ATOM 2668 N N . LEU A 1 350 ? 0.775 -15.580 -14.209 1.00 89.81 350 LEU A N 1
ATOM 2669 C CA . LEU A 1 350 ? 0.015 -14.345 -14.117 1.00 89.81 350 LEU A CA 1
ATOM 2670 C C . LEU A 1 350 ? 0.857 -13.304 -13.392 1.00 89.81 350 LEU A C 1
ATOM 2672 O O . LEU A 1 350 ? 1.425 -13.577 -12.332 1.00 89.81 350 LEU A O 1
ATOM 2676 N N . TRP A 1 351 ? 0.916 -12.104 -13.952 1.00 87.62 351 TRP A N 1
ATOM 2677 C CA . TRP A 1 351 ? 1.743 -11.011 -13.456 1.00 87.62 351 TRP A CA 1
ATOM 2678 C C . TRP A 1 351 ? 0.935 -9.717 -13.379 1.00 87.62 351 TRP A C 1
ATOM 2680 O O . TRP A 1 351 ? 0.076 -9.463 -14.220 1.00 87.62 351 TRP A O 1
ATOM 2690 N N . THR A 1 352 ? 1.237 -8.856 -12.411 1.00 86.31 352 THR A N 1
ATOM 2691 C CA . THR A 1 352 ? 0.783 -7.462 -12.443 1.00 86.31 352 THR A CA 1
ATOM 2692 C C . THR A 1 352 ? 1.575 -6.664 -13.474 1.00 86.31 352 THR A C 1
ATOM 2694 O O . THR A 1 352 ? 2.716 -7.002 -13.800 1.00 86.31 352 THR A O 1
ATOM 2697 N N . LEU A 1 353 ? 1.033 -5.525 -13.916 1.00 84.00 353 LEU A N 1
ATOM 2698 C CA . LEU A 1 353 ? 1.811 -4.557 -14.704 1.00 84.00 353 LEU A CA 1
ATOM 2699 C C . LEU A 1 353 ? 3.031 -3.985 -13.953 1.00 84.00 353 LEU A C 1
ATOM 2701 O O . LEU A 1 353 ? 3.945 -3.446 -14.575 1.00 84.00 353 LEU A O 1
ATOM 2705 N N . SER A 1 354 ? 3.067 -4.117 -12.627 1.00 71.94 354 SER A N 1
ATOM 2706 C CA . SER A 1 354 ? 4.218 -3.757 -11.792 1.00 71.94 354 SER A CA 1
ATOM 2707 C C . SER A 1 354 ? 5.287 -4.856 -11.744 1.00 71.94 354 SER A C 1
ATOM 2709 O O . SER A 1 354 ? 6.352 -4.642 -11.177 1.00 71.94 354 SER A O 1
ATOM 2711 N N . GLY A 1 355 ? 5.053 -6.022 -12.350 1.00 74.12 355 GLY A N 1
ATOM 2712 C CA . GLY A 1 355 ? 6.030 -7.113 -12.396 1.00 74.12 355 GLY A CA 1
ATOM 2713 C C . GLY A 1 355 ? 6.025 -8.038 -11.195 1.00 74.12 355 GLY A C 1
ATOM 2714 O O . GLY A 1 355 ? 6.978 -8.787 -11.018 1.00 74.12 355 GLY A O 1
ATOM 2715 N N . ASN A 1 356 ? 4.961 -8.023 -10.394 1.00 76.94 356 ASN A N 1
ATOM 2716 C CA . ASN A 1 356 ? 4.772 -9.023 -9.352 1.00 76.94 356 ASN A CA 1
ATOM 2717 C C . ASN A 1 356 ? 4.016 -10.212 -9.932 1.00 76.94 356 ASN A C 1
ATOM 2719 O O . ASN A 1 356 ? 2.967 -10.040 -10.551 1.00 76.94 356 ASN A O 1
ATOM 2723 N N . ARG A 1 357 ? 4.514 -11.421 -9.693 1.00 83.56 357 ARG A N 1
ATOM 2724 C CA . ARG A 1 357 ? 3.803 -12.653 -10.031 1.00 83.56 357 ARG A CA 1
ATOM 2725 C C . ARG A 1 357 ? 2.624 -12.835 -9.071 1.00 83.56 357 ARG A C 1
ATOM 2727 O O . ARG A 1 357 ? 2.827 -12.907 -7.864 1.00 83.56 357 ARG A O 1
ATOM 2734 N N . ILE A 1 358 ? 1.408 -12.895 -9.605 1.00 86.00 358 ILE A N 1
ATOM 2735 C CA . ILE A 1 358 ? 0.157 -13.016 -8.828 1.00 86.00 358 ILE A CA 1
ATOM 2736 C C . ILE A 1 358 ? -0.439 -14.416 -8.869 1.00 86.00 358 ILE A C 1
ATOM 2738 O O . ILE A 1 358 ? -1.311 -14.738 -8.068 1.00 86.00 358 ILE A O 1
ATOM 2742 N N . GLY A 1 359 ? 0.029 -15.264 -9.780 1.00 84.19 359 GLY A N 1
ATOM 2743 C CA . GLY A 1 359 ? -0.467 -16.624 -9.872 1.00 84.19 359 GLY A CA 1
ATOM 2744 C C . GLY A 1 359 ? 0.238 -17.449 -10.929 1.00 84.19 359 GLY A C 1
ATOM 2745 O O . GLY A 1 359 ? 1.045 -16.958 -11.719 1.00 84.19 359 GLY A O 1
ATOM 2746 N N . GLU A 1 360 ? -0.098 -18.728 -10.932 1.00 87.88 360 GLU A N 1
ATOM 2747 C CA . GLU A 1 360 ? 0.343 -19.704 -11.914 1.00 87.88 360 GLU A CA 1
ATOM 2748 C C . GLU A 1 360 ? -0.836 -20.605 -12.255 1.00 87.88 360 GLU A C 1
ATOM 2750 O O . GLU A 1 360 ? -1.525 -21.098 -11.361 1.00 87.88 360 GLU A O 1
ATOM 2755 N N . LEU A 1 361 ? -1.050 -20.830 -13.545 1.00 84.00 361 LEU A N 1
ATOM 2756 C CA . LEU A 1 361 ? -1.976 -21.838 -14.027 1.00 84.00 361 LEU A CA 1
ATOM 2757 C C . LEU A 1 361 ? -1.223 -23.171 -14.121 1.00 84.00 361 LEU A C 1
ATOM 2759 O O . LEU A 1 361 ? -0.226 -23.242 -14.854 1.00 84.00 361 LEU A O 1
ATOM 2763 N N . PRO A 1 362 ? -1.663 -24.209 -13.385 1.00 71.19 362 PRO A N 1
ATOM 2764 C CA . PRO A 1 362 ? -0.974 -25.490 -13.347 1.00 71.19 362 PRO A CA 1
ATOM 2765 C C . PRO A 1 362 ? -0.906 -26.139 -14.734 1.00 71.19 362 PRO A C 1
ATOM 2767 O O . PRO A 1 362 ? -1.824 -26.033 -15.550 1.00 71.19 362 PRO A O 1
ATOM 2770 N N . GLY A 1 363 ? 0.241 -26.774 -14.979 1.00 63.25 363 GLY A N 1
ATOM 2771 C CA . GLY A 1 363 ? 0.810 -26.976 -16.304 1.00 63.25 363 GLY A CA 1
ATOM 2772 C C . GLY A 1 363 ? 0.030 -27.846 -17.285 1.00 63.25 363 GLY A C 1
ATOM 2773 O O . GLY A 1 363 ? -0.769 -28.720 -16.943 1.00 63.25 363 GLY A O 1
ATOM 2774 N N . THR A 1 364 ? 0.348 -27.598 -18.551 1.00 59.19 364 THR A N 1
ATOM 2775 C CA . THR A 1 364 ? -0.223 -28.219 -19.742 1.00 59.19 364 THR A CA 1
ATOM 2776 C C . THR A 1 364 ? 0.404 -29.574 -20.096 1.00 59.19 364 THR A C 1
ATOM 2778 O O . THR A 1 364 ? 0.110 -30.113 -21.152 1.00 59.19 364 THR A O 1
ATOM 2781 N N . GLY A 1 365 ? 1.271 -30.140 -19.247 1.00 60.84 365 GLY A N 1
ATOM 2782 C CA . GLY A 1 365 ? 1.983 -31.409 -19.487 1.00 60.84 365 GLY A CA 1
ATOM 2783 C C . GLY A 1 365 ? 3.074 -31.351 -20.569 1.00 60.84 365 GLY A C 1
ATOM 2784 O O . GLY A 1 365 ? 3.937 -32.219 -20.600 1.00 60.84 365 GLY A O 1
ATOM 2785 N N . GLU A 1 366 ? 3.049 -30.318 -21.413 1.00 76.31 366 GLU A N 1
ATOM 2786 C CA . GLU A 1 366 ? 4.084 -29.906 -22.363 1.00 76.31 366 GLU A CA 1
ATOM 2787 C C . GLU A 1 366 ? 4.123 -28.373 -22.475 1.00 76.31 366 GLU A C 1
ATOM 2789 O O . GLU A 1 366 ? 3.253 -27.681 -21.937 1.00 76.31 366 GLU A O 1
ATOM 2794 N N . LEU A 1 367 ? 5.109 -27.835 -23.207 1.00 79.25 367 LEU A N 1
ATOM 2795 C CA . LEU A 1 367 ? 5.336 -26.396 -23.362 1.00 79.25 367 LEU A CA 1
ATOM 2796 C C . LEU A 1 367 ? 4.066 -25.642 -23.789 1.00 79.25 367 LEU A C 1
ATOM 2798 O O . LEU A 1 367 ? 3.439 -25.967 -24.804 1.00 79.25 367 LEU A O 1
ATOM 2802 N N . ALA A 1 368 ? 3.722 -24.599 -23.038 1.00 81.50 368 ALA A N 1
ATOM 2803 C CA . ALA A 1 368 ? 2.696 -23.641 -23.411 1.00 81.50 368 ALA A CA 1
ATOM 2804 C C . ALA A 1 368 ? 3.225 -22.772 -24.561 1.00 81.50 368 ALA A C 1
ATOM 2806 O O . ALA A 1 368 ? 4.277 -22.136 -24.460 1.00 81.50 368 ALA A O 1
ATOM 2807 N N . THR A 1 369 ? 2.510 -22.762 -25.682 1.00 85.94 369 THR A N 1
ATOM 2808 C CA . THR A 1 369 ? 2.943 -22.058 -26.895 1.00 85.94 369 THR A CA 1
ATOM 2809 C C . THR A 1 369 ? 2.335 -20.679 -27.031 1.00 85.94 369 THR A C 1
ATOM 2811 O O . THR A 1 369 ? 2.955 -19.813 -27.639 1.00 85.94 369 THR A O 1
ATOM 2814 N N . ASP A 1 370 ? 1.118 -20.490 -26.521 1.00 88.62 370 ASP A N 1
ATOM 2815 C CA . ASP A 1 370 ? 0.388 -19.235 -26.660 1.00 88.62 370 ASP A CA 1
ATOM 2816 C C . ASP A 1 370 ? -0.649 -19.068 -25.545 1.00 88.62 370 ASP A C 1
ATOM 2818 O O . ASP A 1 370 ? -1.089 -20.049 -24.931 1.00 88.62 370 ASP A O 1
ATOM 2822 N N . VAL A 1 371 ? -1.048 -17.822 -25.308 1.00 91.88 371 VAL A N 1
ATOM 2823 C CA . VAL A 1 371 ? -2.072 -17.456 -24.330 1.00 91.88 371 VAL A CA 1
ATOM 2824 C C . VAL A 1 371 ? -2.923 -16.305 -24.856 1.00 91.88 371 VAL A C 1
ATOM 2826 O O . VAL A 1 371 ? -2.414 -15.355 -25.444 1.00 91.88 371 VAL A O 1
ATOM 2829 N N . ALA A 1 372 ? -4.230 -16.378 -24.622 1.00 92.69 372 ALA A N 1
ATOM 2830 C CA . ALA A 1 372 ? -5.176 -15.312 -24.919 1.00 92.69 372 ALA A CA 1
ATOM 2831 C C . ALA A 1 372 ? -6.099 -15.073 -23.723 1.00 92.69 372 ALA A C 1
ATOM 2833 O O . ALA A 1 372 ? -6.398 -15.997 -22.969 1.00 92.69 372 ALA A O 1
ATOM 2834 N N . ILE A 1 373 ? -6.570 -13.836 -23.570 1.00 92.25 373 ILE A N 1
ATOM 2835 C CA . ILE A 1 373 ? -7.577 -13.474 -22.571 1.00 92.25 373 ILE A CA 1
ATOM 2836 C C . ILE A 1 373 ? -8.784 -12.912 -23.317 1.00 92.25 373 ILE A C 1
ATOM 2838 O O . ILE A 1 373 ? -8.651 -12.024 -24.162 1.00 92.25 373 ILE A O 1
ATOM 2842 N N . THR A 1 374 ? -9.958 -13.464 -23.046 1.00 88.25 374 THR A N 1
ATOM 2843 C CA . THR A 1 374 ? -11.225 -13.006 -23.619 1.00 88.25 374 THR A CA 1
ATOM 2844 C C . THR A 1 374 ? -11.751 -11.774 -22.870 1.00 88.25 374 THR A C 1
ATOM 2846 O O . THR A 1 374 ? -11.364 -11.536 -21.725 1.00 88.25 374 THR A O 1
ATOM 2849 N N . PRO A 1 375 ? -12.671 -10.988 -23.464 1.00 87.56 375 PRO A N 1
ATOM 2850 C CA . PRO A 1 375 ? -13.240 -9.807 -22.806 1.00 87.56 375 PRO A CA 1
ATOM 2851 C C . PRO A 1 375 ? -13.948 -10.094 -21.473 1.00 87.56 375 PRO A C 1
ATOM 2853 O O . PRO A 1 375 ? -14.033 -9.205 -20.634 1.00 87.56 375 PRO A O 1
ATOM 2856 N N . ASP A 1 376 ? -14.440 -11.322 -21.271 1.00 83.88 376 ASP A N 1
ATOM 2857 C CA . ASP A 1 376 ? -15.062 -11.772 -20.017 1.00 83.88 376 ASP A CA 1
ATOM 2858 C C . ASP A 1 376 ? -14.045 -12.241 -18.954 1.00 83.88 376 ASP A C 1
ATOM 2860 O O . ASP A 1 376 ? -14.442 -12.682 -17.878 1.00 83.88 376 ASP A O 1
ATOM 2864 N N . GLY A 1 377 ? -12.741 -12.150 -19.240 1.00 85.38 377 GLY A N 1
ATOM 2865 C CA . GLY A 1 377 ? -11.661 -12.527 -18.326 1.00 85.38 377 GLY A CA 1
ATOM 2866 C C . GLY A 1 377 ? -11.285 -14.011 -18.350 1.00 85.38 377 GLY A C 1
ATOM 2867 O O . GLY A 1 377 ? -10.456 -14.433 -17.545 1.00 85.38 377 GLY A O 1
ATOM 2868 N N . THR A 1 378 ? -11.852 -14.815 -19.256 1.00 89.69 378 THR A N 1
ATOM 2869 C CA . THR A 1 378 ? -11.440 -16.216 -19.439 1.00 89.69 378 THR A CA 1
ATOM 2870 C C . THR A 1 378 ? -10.051 -16.280 -20.084 1.00 89.69 378 THR A C 1
ATOM 2872 O O . THR A 1 378 ? -9.774 -15.625 -21.088 1.00 89.69 378 THR A O 1
ATOM 2875 N N . ILE A 1 379 ? -9.166 -17.099 -19.522 1.00 90.56 379 ILE A N 1
ATOM 2876 C CA . ILE A 1 379 ? -7.817 -17.329 -20.043 1.00 90.56 379 ILE A CA 1
ATOM 2877 C C . ILE A 1 379 ? -7.835 -18.600 -20.890 1.00 90.56 379 ILE A C 1
ATOM 2879 O O . ILE A 1 379 ? -8.325 -19.647 -20.463 1.00 90.56 379 ILE A O 1
ATOM 2883 N N . VAL A 1 380 ? -7.281 -18.519 -22.094 1.00 90.56 380 VAL A N 1
ATOM 2884 C CA . VAL A 1 380 ? -7.155 -19.636 -23.030 1.00 90.56 380 VAL A CA 1
ATOM 2885 C C . VAL A 1 380 ? -5.679 -19.922 -23.239 1.00 90.56 380 VAL A C 1
ATOM 2887 O O . VAL A 1 380 ? -4.940 -19.039 -23.670 1.00 90.56 380 VAL A O 1
ATOM 2890 N N . THR A 1 381 ? -5.251 -21.149 -22.951 1.00 89.62 381 THR A N 1
ATOM 2891 C CA . THR A 1 381 ? -3.863 -21.584 -23.144 1.00 89.62 381 THR A CA 1
ATOM 2892 C C . THR A 1 381 ? -3.783 -22.656 -24.222 1.00 89.62 381 THR A C 1
ATOM 2894 O O . THR A 1 381 ? -4.593 -23.586 -24.253 1.00 89.62 381 THR A O 1
ATOM 2897 N N . ALA A 1 382 ? -2.804 -22.523 -25.116 1.00 88.56 382 ALA A N 1
ATOM 2898 C CA . ALA A 1 382 ? -2.479 -23.522 -26.131 1.00 88.56 382 ALA A CA 1
ATOM 2899 C C . ALA A 1 382 ? -1.144 -24.195 -25.794 1.00 88.56 382 ALA A C 1
ATOM 2901 O O . ALA A 1 382 ? -0.203 -23.519 -25.372 1.00 88.56 382 ALA A O 1
ATOM 2902 N N . SER A 1 383 ? -1.056 -25.512 -25.988 1.00 86.50 383 SER A N 1
ATOM 2903 C CA . SER A 1 383 ? 0.137 -26.302 -25.661 1.00 86.50 383 SER A CA 1
ATOM 2904 C C . SER A 1 383 ? 0.571 -27.224 -26.801 1.00 86.50 383 SER A C 1
ATOM 2906 O O . SER A 1 383 ? -0.217 -27.580 -27.681 1.00 86.50 383 SER A O 1
ATOM 2908 N N . LEU A 1 384 ? 1.851 -27.614 -26.778 1.00 86.00 384 LEU A N 1
ATOM 2909 C CA . LEU A 1 384 ? 2.425 -28.606 -27.690 1.00 86.00 384 LEU A CA 1
ATOM 2910 C C . LEU A 1 384 ? 1.832 -30.013 -27.526 1.00 86.00 384 LEU A C 1
ATOM 2912 O O . LEU A 1 384 ? 1.907 -30.793 -28.474 1.00 86.00 384 LEU A O 1
ATOM 2916 N N . ASP A 1 385 ? 1.150 -30.304 -26.411 1.00 83.81 385 ASP A N 1
ATOM 2917 C CA . ASP A 1 385 ? 0.380 -31.547 -26.236 1.00 83.81 385 ASP A CA 1
ATOM 2918 C C . ASP A 1 385 ? -0.844 -31.645 -27.177 1.00 83.81 385 ASP A C 1
ATOM 2920 O O . ASP A 1 385 ? -1.556 -32.652 -27.193 1.00 83.81 385 ASP A O 1
ATOM 2924 N N . GLY A 1 386 ? -1.093 -30.600 -27.975 1.00 83.38 386 GLY A N 1
ATOM 2925 C CA . GLY A 1 386 ? -2.196 -30.514 -28.924 1.00 83.38 386 GLY A CA 1
ATOM 2926 C C . GLY A 1 386 ? -3.526 -30.135 -28.279 1.00 83.38 386 GLY A C 1
ATOM 2927 O O . GLY A 1 386 ? -4.563 -30.212 -28.940 1.00 83.38 386 GLY A O 1
ATOM 2928 N N . THR A 1 387 ? -3.525 -29.730 -27.009 1.00 83.50 387 THR A N 1
ATOM 2929 C CA . THR A 1 387 ? -4.730 -29.327 -26.289 1.00 83.50 387 THR A CA 1
ATOM 2930 C C . THR A 1 387 ? -4.836 -27.811 -26.146 1.00 83.50 387 THR A C 1
ATOM 2932 O O . THR A 1 387 ? -3.850 -27.069 -26.102 1.00 83.50 387 THR A O 1
ATOM 2935 N N . VAL A 1 388 ? -6.086 -27.356 -26.056 1.00 87.31 388 VAL A N 1
ATOM 2936 C CA . VAL A 1 388 ? -6.444 -25.993 -25.669 1.00 87.31 388 VAL A CA 1
ATOM 2937 C C . VAL A 1 388 ? -7.226 -26.087 -24.371 1.00 87.31 388 VAL A C 1
ATOM 2939 O O . VAL A 1 388 ? -8.198 -26.843 -24.284 1.00 87.31 388 VAL A O 1
ATOM 2942 N N . ARG A 1 389 ? -6.795 -25.341 -23.357 1.00 85.50 389 ARG A N 1
ATOM 2943 C CA . ARG A 1 389 ? -7.415 -25.340 -22.030 1.00 85.50 389 ARG A CA 1
ATOM 2944 C C . ARG A 1 389 ? -7.993 -23.963 -21.729 1.00 85.50 389 ARG A C 1
ATOM 2946 O O . ARG A 1 389 ? -7.436 -22.945 -22.135 1.00 85.50 389 ARG A O 1
ATOM 2953 N N . PHE A 1 390 ? -9.120 -23.957 -21.026 1.00 89.31 390 PHE A N 1
ATOM 2954 C CA . PHE A 1 390 ? -9.813 -22.749 -20.596 1.00 89.31 390 PHE A CA 1
ATOM 2955 C C . PHE A 1 390 ? -9.707 -22.630 -19.082 1.00 89.31 390 PHE A C 1
ATOM 2957 O O . PHE A 1 390 ? -9.864 -23.620 -18.364 1.00 89.31 390 PHE A O 1
ATOM 2964 N N . TRP A 1 391 ? -9.484 -21.416 -18.604 1.00 86.88 391 TRP A N 1
ATOM 2965 C CA . TRP A 1 391 ? -9.348 -21.101 -17.192 1.00 86.88 391 TRP A CA 1
ATOM 2966 C C . TRP A 1 391 ? -10.163 -19.858 -16.874 1.00 86.88 391 TRP A C 1
ATOM 2968 O O . TRP A 1 391 ? -10.234 -18.926 -17.674 1.00 86.88 391 TRP A O 1
ATOM 2978 N N . ASN A 1 392 ? -10.781 -19.830 -15.704 1.00 84.62 392 ASN A N 1
ATOM 2979 C CA . ASN A 1 392 ? -11.298 -18.590 -15.147 1.00 84.62 392 ASN A CA 1
ATOM 2980 C C . ASN A 1 392 ? -10.128 -17.693 -14.698 1.00 84.62 392 ASN A C 1
ATOM 2982 O O . ASN A 1 392 ? -9.008 -18.169 -14.507 1.00 84.62 392 ASN A O 1
ATOM 2986 N N . ALA A 1 393 ? -10.394 -16.401 -14.493 1.00 74.75 393 ALA A N 1
ATOM 2987 C CA . ALA A 1 393 ? -9.391 -15.442 -14.018 1.00 74.75 393 ALA A CA 1
ATOM 2988 C C . ALA A 1 393 ? -8.794 -15.807 -12.643 1.00 74.75 393 ALA A C 1
ATOM 2990 O O . ALA A 1 393 ? -7.664 -15.436 -12.345 1.00 74.75 393 ALA A O 1
ATOM 2991 N N . ASP A 1 394 ? -9.527 -16.570 -11.825 1.00 72.94 394 ASP A N 1
ATOM 2992 C CA . ASP A 1 394 ? -9.059 -17.105 -10.537 1.00 72.94 394 ASP A CA 1
ATOM 2993 C C . ASP A 1 394 ? -8.147 -18.342 -10.675 1.00 72.94 394 ASP A C 1
ATOM 2995 O O . ASP A 1 394 ? -7.716 -18.920 -9.679 1.00 72.94 394 ASP A O 1
ATOM 2999 N N . GLY A 1 395 ? -7.860 -18.762 -11.909 1.00 72.19 395 GLY A N 1
ATOM 3000 C CA . GLY A 1 395 ? -7.019 -19.909 -12.227 1.00 72.19 395 GLY A CA 1
ATOM 3001 C C . GLY A 1 395 ? -7.714 -21.265 -12.135 1.00 72.19 395 GLY A C 1
ATOM 3002 O O . GLY A 1 395 ? -7.057 -22.297 -12.279 1.00 72.19 395 GLY A O 1
ATOM 3003 N N . THR A 1 396 ? -9.034 -21.305 -11.935 1.00 79.31 396 THR A N 1
ATOM 3004 C CA . THR A 1 396 ? -9.784 -22.567 -11.946 1.00 79.31 396 THR A CA 1
ATOM 3005 C C . THR A 1 396 ? -10.047 -23.053 -13.378 1.00 79.31 396 THR A C 1
ATOM 3007 O O . THR A 1 396 ? -10.357 -22.243 -14.257 1.00 79.31 396 THR A O 1
ATOM 3010 N N . PRO A 1 397 ? -9.937 -24.368 -13.661 1.00 78.31 397 PRO A N 1
ATOM 3011 C CA . PRO A 1 397 ? -10.209 -24.896 -14.991 1.00 78.31 397 PRO A CA 1
ATOM 3012 C C . PRO A 1 397 ? -11.684 -24.697 -15.343 1.00 78.31 397 PRO A C 1
ATOM 3014 O O . PRO A 1 397 ? -12.585 -25.062 -14.584 1.00 78.31 397 PRO A O 1
ATOM 3017 N N . ARG A 1 398 ? -11.932 -24.145 -16.527 1.00 78.19 398 ARG A N 1
ATOM 3018 C CA . ARG A 1 398 ? -13.267 -23.947 -17.083 1.00 78.19 398 ARG A CA 1
ATOM 3019 C C . ARG A 1 398 ? -13.518 -25.019 -18.141 1.00 78.19 398 ARG A C 1
ATOM 3021 O O . ARG A 1 398 ? -12.674 -25.276 -18.996 1.00 78.19 398 ARG A O 1
ATOM 3028 N N . GLY A 1 399 ? -14.683 -25.663 -18.087 1.00 63.91 399 GLY A N 1
ATOM 3029 C CA . GLY A 1 399 ? -15.111 -26.557 -19.165 1.00 63.91 399 GLY A CA 1
ATOM 3030 C C . GLY A 1 399 ? -15.197 -25.793 -20.488 1.00 63.91 399 GLY A C 1
ATOM 3031 O O . GLY A 1 399 ? -15.525 -24.604 -20.487 1.00 63.91 399 GLY A O 1
ATOM 3032 N N . ALA A 1 400 ? -14.904 -26.463 -21.607 1.00 56.38 400 ALA A N 1
ATOM 3033 C CA . ALA A 1 400 ? -15.072 -25.860 -22.925 1.00 56.38 400 ALA A CA 1
ATOM 3034 C C . ALA A 1 400 ? -16.496 -25.282 -23.042 1.00 56.38 400 ALA A C 1
ATOM 3036 O O . ALA A 1 400 ? -17.449 -25.959 -22.636 1.00 56.38 400 ALA A O 1
ATOM 3037 N N . PRO A 1 401 ? -16.669 -24.053 -23.561 1.00 50.19 401 PRO A N 1
ATOM 3038 C CA . PRO A 1 401 ? -17.999 -23.507 -23.767 1.00 50.19 401 PRO A CA 1
ATOM 3039 C C . PRO A 1 401 ? -18.787 -24.473 -24.656 1.00 50.19 401 PRO A C 1
ATOM 3041 O O . PRO A 1 401 ? -18.341 -24.838 -25.744 1.00 50.19 401 PRO A O 1
ATOM 3044 N N . SER A 1 402 ? -19.949 -24.925 -24.180 1.00 36.59 402 SER A N 1
ATOM 3045 C CA . SER A 1 402 ? -20.873 -25.706 -24.993 1.00 36.59 402 SER A CA 1
ATOM 3046 C C . SER A 1 402 ? -21.399 -24.795 -26.096 1.00 36.59 402 SER A C 1
ATOM 3048 O O . SER A 1 402 ? -22.339 -24.031 -25.884 1.00 36.59 402 SER A O 1
ATOM 3050 N N . ALA A 1 403 ? -20.765 -24.824 -27.263 1.00 38.06 403 ALA A N 1
ATOM 3051 C CA . ALA A 1 403 ? -21.304 -24.158 -28.430 1.00 38.06 403 ALA A CA 1
ATOM 3052 C C . ALA A 1 403 ? -22.598 -24.882 -28.828 1.00 38.06 403 ALA A C 1
ATOM 3054 O O . ALA A 1 403 ? -22.559 -25.976 -29.392 1.00 38.06 403 ALA A O 1
ATOM 3055 N N . SER A 1 404 ? -23.756 -24.278 -28.556 1.00 31.00 404 SER A N 1
ATOM 3056 C CA . SER A 1 404 ? -24.902 -24.488 -29.433 1.00 31.00 404 SER A CA 1
ATOM 3057 C C . SER A 1 404 ? -24.527 -23.842 -30.763 1.00 31.00 404 SER A C 1
ATOM 3059 O O . SER A 1 404 ? -24.609 -22.626 -30.927 1.00 31.00 404 SER A O 1
ATOM 3061 N N . CYS A 1 405 ? -24.008 -24.645 -31.688 1.00 31.62 405 CYS A N 1
ATOM 3062 C CA . CYS A 1 405 ? -23.860 -24.217 -33.068 1.00 31.62 405 CYS A CA 1
ATOM 3063 C C . CYS A 1 405 ? -25.262 -24.027 -33.648 1.00 31.62 405 CYS A C 1
ATOM 3065 O O . CYS A 1 405 ? -25.849 -24.979 -34.160 1.00 31.62 405 CYS A O 1
ATOM 3067 N N . ASP A 1 406 ? -25.787 -22.807 -33.597 1.00 30.42 406 ASP A N 1
ATOM 3068 C CA . ASP A 1 406 ? -26.733 -22.399 -34.624 1.00 30.42 406 ASP A CA 1
ATOM 3069 C C . ASP A 1 406 ? -25.953 -22.367 -35.949 1.00 30.42 406 ASP A C 1
ATOM 3071 O O . ASP A 1 406 ? -24.870 -21.770 -36.014 1.00 30.42 406 ASP A O 1
ATOM 3075 N N . PRO A 1 407 ? -26.413 -23.071 -36.995 1.00 33.03 407 PRO A N 1
ATOM 3076 C CA . PRO A 1 407 ? -25.701 -23.103 -38.259 1.00 33.03 407 PRO A CA 1
ATOM 3077 C C . PRO A 1 407 ? -25.649 -21.687 -38.842 1.00 33.03 407 PRO A C 1
ATOM 3079 O O . PRO A 1 407 ? -26.675 -21.022 -38.993 1.00 33.03 407 PRO A O 1
ATOM 3082 N N . LEU A 1 408 ? -24.439 -21.229 -39.172 1.00 34.53 408 LEU A N 1
ATOM 3083 C CA . LEU A 1 408 ? -24.222 -19.983 -39.905 1.00 34.53 408 LEU A CA 1
ATOM 3084 C C . LEU A 1 408 ? -25.057 -19.986 -41.202 1.00 34.53 408 LEU A C 1
ATOM 3086 O O . LEU A 1 408 ? -25.144 -21.030 -41.856 1.00 34.53 408 LEU A O 1
ATOM 3090 N N . PRO A 1 409 ? -25.636 -18.845 -41.621 1.00 31.95 409 PRO A N 1
ATOM 3091 C CA . PRO A 1 409 ? -26.322 -18.766 -42.900 1.00 31.95 409 PRO A CA 1
ATOM 3092 C C . PRO A 1 409 ? -25.328 -19.019 -44.039 1.00 31.95 409 PRO A C 1
ATOM 3094 O O . PRO A 1 409 ? -24.258 -18.406 -44.106 1.00 31.95 409 PRO A O 1
ATOM 3097 N N . GLU A 1 410 ? -25.690 -19.954 -44.918 1.00 30.39 410 GLU A N 1
ATOM 3098 C CA . GLU A 1 410 ? -24.908 -20.353 -46.085 1.00 30.39 410 GLU A CA 1
ATOM 3099 C C . GLU A 1 410 ? -24.491 -19.132 -46.918 1.00 30.39 410 GLU A C 1
ATOM 3101 O O . GLU A 1 410 ? -25.317 -18.320 -47.342 1.00 30.39 410 GLU A O 1
ATOM 3106 N N . TRP A 1 411 ? -23.192 -19.012 -47.194 1.00 29.66 411 TRP A N 1
ATOM 3107 C CA . TRP A 1 411 ? -22.705 -18.082 -48.209 1.00 29.66 411 TRP A CA 1
ATOM 3108 C C . TRP A 1 411 ? -23.204 -18.521 -49.594 1.00 29.66 411 TRP A C 1
ATOM 3110 O O . TRP A 1 411 ? -23.182 -19.719 -49.892 1.00 29.66 411 TRP A O 1
ATOM 3120 N N . PRO A 1 412 ? -23.603 -17.591 -50.486 1.00 32.06 412 PRO A N 1
ATOM 3121 C CA . PRO A 1 412 ? -24.086 -17.962 -51.803 1.00 32.06 412 PRO A CA 1
ATOM 3122 C C . PRO A 1 412 ? -22.971 -18.635 -52.605 1.00 32.06 412 PRO A C 1
ATOM 3124 O O . PRO A 1 412 ? -21.952 -18.036 -52.948 1.00 32.06 412 PRO A O 1
ATOM 3127 N N . SER A 1 413 ? -23.206 -19.907 -52.908 1.00 32.53 413 SER A N 1
ATOM 3128 C CA . SER A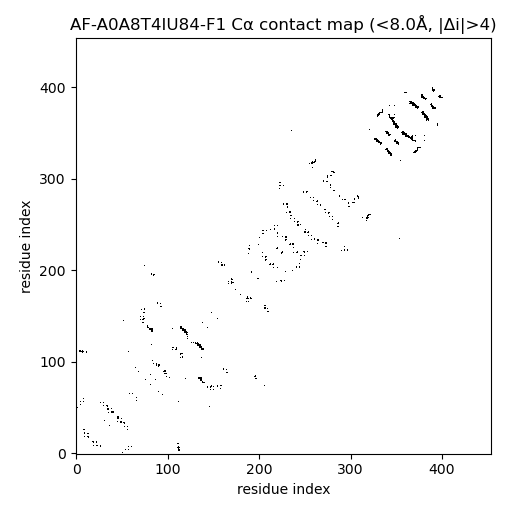 1 413 ? -22.370 -20.792 -53.709 1.00 32.53 413 SER A CA 1
ATOM 3129 C C . SER A 1 413 ? -21.875 -20.132 -55.002 1.00 32.53 413 SER A C 1
ATOM 3131 O O . SER A 1 413 ? -22.667 -19.812 -55.895 1.00 32.53 413 SER A O 1
ATOM 3133 N N . ALA A 1 414 ? -20.552 -20.006 -55.142 1.00 30.89 414 ALA A N 1
ATOM 3134 C CA . ALA A 1 414 ? -19.915 -19.789 -56.433 1.00 30.89 414 ALA A CA 1
ATOM 3135 C C . ALA A 1 414 ? -20.210 -20.999 -57.336 1.00 30.89 414 ALA A C 1
ATOM 3137 O O . ALA A 1 414 ? -20.026 -22.157 -56.956 1.00 30.89 414 ALA A O 1
ATOM 3138 N N . ARG A 1 415 ? -20.744 -20.720 -58.527 1.00 29.66 415 ARG A N 1
ATOM 3139 C CA . ARG A 1 415 ? -21.211 -21.725 -59.485 1.00 29.66 415 ARG A CA 1
ATOM 3140 C C . ARG A 1 415 ? -20.099 -22.703 -59.874 1.00 29.66 415 ARG A C 1
ATOM 3142 O O . ARG A 1 415 ? -18.991 -22.306 -60.216 1.00 29.66 415 ARG A O 1
ATOM 3149 N N . ARG A 1 416 ? -20.495 -23.980 -59.897 1.00 27.47 416 ARG A N 1
ATOM 3150 C CA . ARG A 1 416 ? -19.895 -25.132 -60.587 1.00 27.47 416 ARG A CA 1
ATOM 3151 C C . ARG A 1 416 ? -18.988 -24.757 -61.770 1.00 27.47 416 ARG A C 1
ATOM 3153 O O . ARG A 1 416 ? -19.482 -24.282 -62.789 1.00 27.47 416 ARG A O 1
ATOM 3160 N N . ALA A 1 417 ? -17.729 -25.179 -61.697 1.00 26.22 417 ALA A N 1
ATOM 3161 C CA . ALA A 1 417 ? -17.054 -25.789 -62.836 1.00 26.22 417 ALA A CA 1
ATOM 3162 C C . ALA A 1 417 ? -16.851 -27.276 -62.507 1.00 26.22 417 ALA A C 1
ATOM 3164 O O . ALA A 1 417 ? -16.331 -27.644 -61.458 1.00 26.22 417 ALA A O 1
ATOM 3165 N N . VAL A 1 418 ? -17.408 -28.105 -63.381 1.00 27.92 418 VAL A N 1
ATOM 3166 C CA . VAL A 1 418 ? -17.530 -29.564 -63.326 1.00 27.92 418 VAL A CA 1
ATOM 3167 C C . VAL A 1 418 ? -16.160 -30.240 -63.464 1.00 27.92 418 VAL A C 1
ATOM 3169 O O . VAL A 1 418 ? -15.379 -29.837 -64.320 1.00 27.92 418 VAL A O 1
ATOM 3172 N N . GLY A 1 419 ? -15.912 -31.306 -62.688 1.00 24.52 419 GLY A N 1
ATOM 3173 C CA . GLY A 1 419 ? -14.801 -32.239 -62.930 1.00 24.52 419 GLY A CA 1
ATOM 3174 C C . GLY A 1 419 ? -14.276 -32.983 -61.695 1.00 24.52 419 GLY A C 1
ATOM 3175 O O . GLY A 1 419 ? -13.182 -32.697 -61.228 1.00 24.52 419 GLY A O 1
ATOM 3176 N N . SER A 1 420 ? -15.048 -33.930 -61.157 1.00 25.41 420 SER A N 1
ATOM 3177 C CA . SER A 1 420 ? -14.603 -34.953 -60.181 1.00 25.41 420 SER A CA 1
ATOM 3178 C C . SER A 1 420 ? -13.668 -36.002 -60.835 1.00 25.41 420 SER A C 1
ATOM 3180 O O . SER A 1 420 ? -13.590 -36.005 -62.064 1.00 25.41 420 SER A O 1
ATOM 3182 N N . PRO A 1 421 ? -13.093 -37.002 -60.117 1.00 35.25 421 PRO A N 1
ATOM 3183 C CA . PRO A 1 421 ? -12.902 -37.174 -58.664 1.00 35.25 421 PRO A CA 1
ATOM 3184 C C . PRO A 1 421 ? -11.451 -37.574 -58.268 1.00 35.25 421 PRO A C 1
ATOM 3186 O O . PRO A 1 421 ? -10.743 -38.224 -59.031 1.00 35.25 421 PRO A O 1
ATOM 3189 N N . TRP A 1 422 ? -11.039 -37.308 -57.022 1.00 23.42 422 TRP A N 1
ATOM 3190 C CA . TRP A 1 422 ? -9.910 -38.023 -56.405 1.00 23.42 422 TRP A CA 1
ATOM 3191 C C . TRP A 1 422 ? -10.428 -39.129 -55.488 1.00 23.42 422 TRP A C 1
ATOM 3193 O O . TRP A 1 422 ? -11.225 -38.883 -54.582 1.00 23.42 422 TRP A O 1
ATOM 3203 N N . HIS A 1 423 ? -9.960 -40.348 -55.753 1.00 26.08 423 HIS A N 1
ATOM 3204 C CA . HIS A 1 423 ? -10.030 -41.482 -54.845 1.00 26.08 423 HIS A CA 1
ATOM 3205 C C . HIS A 1 423 ? -9.175 -41.241 -53.594 1.00 26.08 423 HIS A C 1
ATOM 3207 O O . HIS A 1 423 ? -8.087 -40.673 -53.640 1.00 26.08 423 HIS A O 1
ATOM 3213 N N . THR A 1 424 ? -9.690 -41.756 -52.488 1.00 25.80 424 THR A N 1
ATOM 3214 C CA . THR A 1 424 ? -9.051 -42.005 -51.199 1.00 25.80 424 THR A CA 1
ATOM 3215 C C . THR A 1 424 ? -7.740 -42.789 -51.347 1.00 25.80 424 THR A C 1
ATOM 3217 O O . THR A 1 424 ? -7.764 -43.848 -51.964 1.00 25.80 424 THR A O 1
ATOM 3220 N N . MET A 1 425 ? -6.641 -42.355 -50.712 1.00 21.62 425 MET A N 1
ATOM 3221 C CA . MET A 1 425 ? -5.792 -43.225 -49.876 1.00 21.62 425 MET A CA 1
ATOM 3222 C C . MET A 1 425 ? -4.612 -42.498 -49.214 1.00 21.62 425 MET A C 1
ATOM 3224 O O . MET A 1 425 ? -3.952 -41.629 -49.773 1.00 21.62 425 MET A O 1
ATOM 3228 N N . THR A 1 426 ? -4.365 -42.944 -47.990 1.00 28.97 426 THR A N 1
ATOM 3229 C CA . THR A 1 426 ? -3.219 -42.739 -47.107 1.00 28.97 426 THR A CA 1
ATOM 3230 C C . THR A 1 426 ? -1.887 -43.228 -47.697 1.00 28.97 426 THR A C 1
ATOM 3232 O O . THR A 1 426 ? -1.830 -44.331 -48.230 1.00 28.97 426 THR A O 1
ATOM 3235 N N . ARG A 1 427 ? -0.802 -42.458 -47.493 1.00 23.28 427 ARG A N 1
ATOM 3236 C CA . ARG A 1 427 ? 0.563 -42.869 -47.055 1.00 23.28 427 ARG A CA 1
ATOM 3237 C C . ARG A 1 427 ? 1.638 -41.870 -47.515 1.00 23.28 427 ARG A C 1
ATOM 3239 O O . ARG A 1 427 ? 1.730 -41.527 -48.684 1.00 23.28 427 ARG A O 1
ATOM 3246 N N . ASN A 1 428 ? 2.505 -41.494 -46.578 1.00 25.64 428 ASN A N 1
ATOM 3247 C CA . ASN A 1 428 ? 3.863 -40.981 -46.819 1.00 25.64 428 ASN A CA 1
ATOM 3248 C C . ASN A 1 428 ? 4.740 -42.153 -47.345 1.00 25.64 428 ASN A C 1
ATOM 3250 O O . ASN A 1 428 ? 4.481 -43.276 -46.890 1.00 25.64 428 ASN A O 1
ATOM 3254 N N . PRO A 1 429 ? 5.748 -41.984 -48.243 1.00 34.91 429 PRO A N 1
ATOM 3255 C CA . PRO A 1 429 ? 7.052 -41.416 -47.846 1.00 34.91 429 PRO A CA 1
ATOM 3256 C C . PRO A 1 429 ? 7.889 -40.659 -48.929 1.00 34.91 429 PRO A C 1
ATOM 3258 O O . PRO A 1 429 ? 7.860 -40.976 -50.109 1.00 34.91 429 PRO A O 1
ATOM 3261 N N . ARG A 1 430 ? 8.744 -39.743 -48.437 1.00 23.72 430 ARG A N 1
ATOM 3262 C CA . ARG A 1 430 ? 10.097 -39.292 -48.886 1.00 23.72 430 ARG A CA 1
ATOM 3263 C C . ARG A 1 430 ? 10.404 -38.834 -50.343 1.00 23.72 430 ARG A C 1
ATOM 3265 O O . ARG A 1 430 ? 10.427 -39.616 -51.281 1.00 23.72 430 ARG A O 1
ATOM 3272 N N . SER A 1 431 ? 10.939 -37.597 -50.374 1.00 23.58 431 SER A N 1
ATOM 3273 C CA . SER A 1 431 ? 12.058 -37.018 -51.166 1.00 23.58 431 SER A CA 1
ATOM 3274 C C . SER A 1 431 ? 11.906 -36.724 -52.671 1.00 23.58 431 SER A C 1
ATOM 3276 O O . SER A 1 431 ? 11.834 -37.648 -53.469 1.00 23.58 431 SER A O 1
ATOM 3278 N N . ILE A 1 432 ? 12.036 -35.445 -53.068 1.00 23.22 432 ILE A N 1
ATOM 3279 C CA . ILE A 1 432 ? 13.205 -34.819 -53.749 1.00 23.22 432 ILE A CA 1
ATOM 3280 C C . ILE A 1 432 ? 12.855 -33.367 -54.167 1.00 23.22 432 ILE A C 1
ATOM 3282 O O . ILE A 1 432 ? 11.733 -33.068 -54.555 1.00 23.22 432 ILE A O 1
ATOM 3286 N N . CYS A 1 433 ? 13.859 -32.496 -54.023 1.00 23.84 433 CYS A N 1
ATOM 3287 C CA . CYS A 1 433 ? 14.067 -31.111 -54.464 1.00 23.84 433 CYS A CA 1
ATOM 3288 C C . CYS A 1 433 ? 13.057 -30.412 -55.397 1.00 23.84 433 CYS A C 1
ATOM 3290 O O . CYS A 1 433 ? 12.733 -30.895 -56.476 1.00 23.84 433 CYS A O 1
ATOM 3292 N N . GLY A 1 434 ? 12.767 -29.152 -55.055 1.00 22.62 434 GLY A N 1
ATOM 3293 C CA . GLY A 1 434 ? 12.255 -28.141 -55.978 1.00 22.62 434 GLY A CA 1
ATOM 3294 C C . GLY A 1 434 ? 11.715 -26.924 -55.234 1.00 22.62 434 GLY A C 1
ATOM 3295 O O . GLY A 1 434 ? 10.542 -26.890 -54.882 1.00 22.62 434 GLY A O 1
ATOM 3296 N N . THR A 1 435 ? 12.559 -25.927 -54.970 1.00 27.16 435 THR A N 1
ATOM 3297 C CA . THR A 1 435 ? 12.086 -24.584 -54.610 1.00 27.16 435 THR A CA 1
ATOM 3298 C C . THR A 1 435 ? 11.319 -23.989 -55.794 1.00 27.16 435 THR A C 1
ATOM 3300 O O . THR A 1 435 ? 11.785 -24.054 -56.933 1.00 27.16 435 THR A O 1
ATOM 3303 N N . PRO A 1 436 ? 10.156 -23.376 -55.532 1.00 26.44 436 PRO A N 1
ATOM 3304 C CA . PRO A 1 436 ? 10.056 -21.962 -55.855 1.00 26.44 436 PRO A CA 1
ATOM 3305 C C . PRO A 1 436 ? 9.392 -21.151 -54.737 1.00 26.44 436 PRO A C 1
ATOM 3307 O O . PRO A 1 436 ? 8.456 -21.566 -54.060 1.00 26.44 436 PRO A O 1
ATOM 3310 N N . THR A 1 437 ? 9.927 -19.952 -54.573 1.00 30.14 437 THR A N 1
ATOM 3311 C CA . THR A 1 437 ? 9.461 -18.846 -53.740 1.00 30.14 437 THR A CA 1
ATOM 3312 C C . THR A 1 437 ? 8.015 -18.436 -54.037 1.00 30.14 437 THR A C 1
ATOM 3314 O O . THR A 1 437 ? 7.702 -18.070 -55.168 1.00 30.14 437 THR A O 1
ATOM 3317 N N . ALA A 1 438 ? 7.177 -18.404 -52.997 1.00 25.31 438 ALA A N 1
ATOM 3318 C CA . ALA A 1 438 ? 5.899 -17.686 -52.917 1.00 25.31 438 ALA A CA 1
ATOM 3319 C C . ALA A 1 438 ? 5.632 -17.313 -51.432 1.00 25.31 438 ALA A C 1
ATOM 3321 O O . ALA A 1 438 ? 6.238 -17.917 -50.545 1.00 25.31 438 ALA A O 1
ATOM 3322 N N . PRO A 1 439 ? 4.841 -16.264 -51.142 1.00 27.11 439 PRO A N 1
ATOM 3323 C CA . PRO A 1 439 ? 5.051 -15.365 -50.005 1.00 27.11 439 PRO A CA 1
ATOM 3324 C C . PRO A 1 439 ? 4.670 -15.972 -48.647 1.00 27.11 439 PRO A C 1
ATOM 3326 O O . PRO A 1 439 ? 3.769 -16.800 -48.547 1.00 27.11 439 PRO A O 1
ATOM 3329 N N . ARG A 1 440 ? 5.355 -15.512 -47.589 1.00 25.72 440 ARG A N 1
ATOM 3330 C CA . ARG A 1 440 ? 5.071 -15.843 -46.182 1.00 25.72 440 ARG A CA 1
ATOM 3331 C C . ARG A 1 440 ? 3.599 -15.563 -45.850 1.00 25.72 440 ARG A C 1
ATOM 3333 O O . ARG A 1 440 ? 3.192 -14.407 -45.769 1.00 25.72 440 ARG A O 1
ATOM 3340 N N . ALA A 1 441 ? 2.836 -16.629 -45.626 1.00 29.25 441 ALA A N 1
ATOM 3341 C CA . ALA A 1 441 ? 1.563 -16.596 -44.914 1.00 29.25 441 ALA A CA 1
ATOM 3342 C C . ALA A 1 441 ? 1.797 -16.202 -43.437 1.00 29.25 441 ALA A C 1
ATOM 3344 O O . ALA A 1 441 ? 2.876 -16.487 -42.904 1.00 29.25 441 ALA A O 1
ATOM 3345 N N . PRO A 1 442 ? 0.833 -15.548 -42.765 1.00 28.97 442 PRO A N 1
ATOM 3346 C CA . PRO A 1 442 ? 0.996 -15.128 -41.378 1.00 28.97 442 PRO A CA 1
ATOM 3347 C C . PRO A 1 442 ? 1.159 -16.344 -40.457 1.00 28.97 442 PRO A C 1
ATOM 3349 O O . PRO A 1 442 ? 0.305 -17.223 -40.384 1.00 28.97 442 PRO A O 1
ATOM 3352 N N . SER A 1 443 ? 2.281 -16.381 -39.742 1.00 32.12 443 SER A N 1
ATOM 3353 C CA . SER A 1 443 ? 2.613 -17.375 -38.726 1.00 32.12 443 SER A CA 1
ATOM 3354 C C . SER A 1 443 ? 2.003 -16.987 -37.378 1.00 32.12 443 SER A C 1
ATOM 3356 O O . SER A 1 443 ? 2.716 -16.582 -36.468 1.00 32.12 443 SER A O 1
ATOM 3358 N N . SER A 1 444 ? 0.681 -17.043 -37.260 1.00 34.50 444 SER A N 1
ATOM 3359 C CA . SER A 1 444 ? 0.007 -17.221 -35.968 1.00 34.50 444 SER A CA 1
ATOM 3360 C C . SER A 1 444 ? -1.458 -17.586 -36.223 1.00 34.50 444 SER A C 1
ATOM 3362 O O . SER A 1 444 ? -2.204 -16.759 -36.755 1.00 34.50 444 SER A O 1
ATOM 3364 N N . PRO A 1 445 ? -1.898 -18.806 -35.876 1.00 35.12 445 PRO A N 1
ATOM 3365 C CA . PRO A 1 445 ? -3.293 -19.199 -36.015 1.00 35.12 445 PRO A CA 1
ATOM 3366 C C . PRO A 1 445 ? -4.224 -18.505 -35.007 1.00 35.12 445 PRO A C 1
ATOM 3368 O O . PRO A 1 445 ? -5.431 -18.621 -35.175 1.00 35.12 445 PRO A O 1
ATOM 3371 N N . VAL A 1 446 ? -3.714 -17.760 -34.011 1.00 38.31 446 VAL A N 1
ATOM 3372 C CA . VAL A 1 446 ? -4.530 -17.121 -32.955 1.00 38.31 446 VAL A CA 1
ATOM 3373 C C . VAL A 1 446 ? -4.950 -15.689 -33.312 1.00 38.31 446 VAL A C 1
ATOM 3375 O O . VAL A 1 446 ? -6.079 -15.293 -33.025 1.00 38.31 446 VAL A O 1
ATOM 3378 N N . LEU A 1 447 ? -4.133 -14.936 -34.060 1.00 32.59 447 LEU A N 1
ATOM 3379 C CA . LEU A 1 447 ? -4.513 -13.596 -34.551 1.00 32.59 447 LEU A CA 1
ATOM 3380 C C . LEU A 1 447 ? -5.755 -13.613 -35.464 1.00 32.59 447 LEU A C 1
ATOM 3382 O O . LEU A 1 447 ? -6.472 -12.618 -35.548 1.00 32.59 447 LEU A O 1
ATOM 3386 N N . ALA A 1 448 ? -6.049 -14.749 -36.104 1.00 31.00 448 ALA A N 1
ATOM 3387 C CA . ALA A 1 448 ? -7.246 -14.933 -36.925 1.00 31.00 448 ALA A CA 1
ATOM 3388 C C . ALA A 1 448 ? -8.555 -15.022 -36.110 1.00 31.00 448 ALA A C 1
ATOM 3390 O O . ALA A 1 448 ? -9.630 -14.817 -36.665 1.00 31.00 448 ALA A O 1
ATOM 3391 N N . TRP A 1 449 ? -8.494 -15.286 -34.800 1.00 37.50 449 TRP A N 1
ATOM 3392 C CA . TRP A 1 449 ? -9.693 -15.429 -33.961 1.00 37.50 449 TRP A CA 1
ATOM 3393 C C . TRP A 1 449 ? -10.201 -14.107 -33.394 1.00 37.50 449 TRP A C 1
ATOM 3395 O O . TRP A 1 449 ? -11.377 -14.002 -33.046 1.00 37.50 449 TRP A O 1
ATOM 3405 N N . TRP A 1 450 ? -9.361 -13.069 -33.389 1.00 31.31 450 TRP A N 1
ATOM 3406 C CA . TRP A 1 450 ? -9.738 -11.727 -32.937 1.00 31.31 450 TRP A CA 1
ATOM 3407 C C . TRP A 1 450 ? -10.869 -11.110 -33.778 1.00 31.31 450 TRP A C 1
ATOM 3409 O O . TRP A 1 450 ? -11.566 -10.208 -33.325 1.00 31.31 450 TRP A O 1
ATOM 3419 N N . THR A 1 451 ? -11.083 -11.604 -35.002 1.00 29.73 451 THR A N 1
ATOM 3420 C CA . THR A 1 451 ? -12.148 -11.132 -35.902 1.00 29.73 451 THR A CA 1
ATOM 3421 C C . THR A 1 451 ? -13.474 -11.880 -35.753 1.00 29.73 451 THR A C 1
ATOM 3423 O O . THR A 1 451 ? -14.456 -11.451 -36.349 1.00 29.73 451 THR A O 1
ATOM 3426 N N . ILE A 1 452 ? -13.534 -12.968 -34.976 1.00 34.22 452 ILE A N 1
ATOM 3427 C CA . ILE A 1 452 ? -14.726 -13.835 -34.892 1.00 34.22 452 ILE A CA 1
ATOM 3428 C C . ILE A 1 452 ? -15.631 -13.489 -33.689 1.00 34.22 452 ILE A C 1
ATOM 3430 O O . ILE A 1 452 ? -16.775 -13.927 -33.648 1.00 34.22 452 ILE A O 1
ATOM 3434 N N . TRP A 1 453 ? -15.179 -12.650 -32.749 1.00 32.28 453 TRP A N 1
ATOM 3435 C CA . TRP A 1 453 ? -15.907 -12.343 -31.505 1.00 32.28 453 TRP A CA 1
ATOM 3436 C C . TRP A 1 453 ? -16.093 -10.837 -31.244 1.00 32.28 453 TRP A C 1
ATOM 3438 O O . TRP A 1 453 ? -15.822 -10.352 -30.146 1.00 32.28 453 TRP A O 1
ATOM 3448 N N . ARG A 1 454 ? -16.546 -10.088 -32.257 1.00 32.06 454 ARG A N 1
ATOM 3449 C CA . ARG A 1 454 ? -17.124 -8.746 -32.066 1.00 32.06 454 ARG A CA 1
ATOM 3450 C C . ARG A 1 454 ? -18.637 -8.777 -32.153 1.00 32.06 454 ARG A C 1
ATOM 3452 O O . ARG A 1 454 ? -19.138 -9.499 -33.042 1.00 32.06 454 ARG A O 1
#

Mean predicted aligned error: 14.43 Å

pLDDT: mean 75.89, std 21.12, range [21.62, 96.69]

Radius of gyration: 30.16 Å; Cα contacts (8 Å, |Δi|>4): 543; chains: 1; bounding box: 72×68×96 Å

Sequence (454 aa):
MLLRLVNGALRRYVRGGLALPTAAARITGQLAERGPVAVDVTDADQRDAAVAATVEASLSLLDPARLQRYLELAVFPEDSAVPEPTLAAYWAHTGGLGPAETERLCQDLADLSLVDLSVTGPSEAEVADDGAPTLALRLHDIMRAYLRHRAGSQLRDLHRALLDEHRSALPRERSDDIPAEPSSGAFPWWRLPPQEPYLWRQLSYHLQQAELTAELNEVVCDPRWVLAVLDQHGPAPLEADLGRATGPLAEALGRAVTQNAHLLARADAAGGLGSTLLARLSGHSSLDAWRTAAQRLLPLPLLNPAWPLPDPHHPAFLRAFHHDTDSFRGVAISPDGTWLACAVGERTELWTLSGNRIGELPGTGELATDVAITPDGTIVTASLDGTVRFWNADGTPRGAPSASCDPLPEWPSARRAVGSPWHTMTRNPRSICGTPTAPRAPSSPVLAWWTIWR

Foldseek 3Di:
DLVLLLQLQLVVVVVVVDDSVVSNVVLVVQLCVQADPDQDVPDPVNVLSSLLSSVVSLLVPDDPLLNVLLLLCLLDDAPDWAWLVLSQLLCCQVPNDHSVRSVVSLVSCVSSVQWDKDWDDDDPVPPPDPDDTTITIHGDPSSSVVSCVVCPPVNLVSLVSSVVSQLVVADDDDPPPDPDDDDDPARPVLRRDPSRVPCLQCVLVSCLSNVVQVNLQCQLLQLSSLQSSLLPPNLLSSLVSLVSHDDPSSVVLSQLSQACRVVSRDPPDRQVNLLVSLQSCPPVPVCPVSSVNNVVVGDPPHDHDPDRDPDHDDPPRRHDADDDPWDWQEKEAALVRQWMWTFTFQWIWIAGPSRHTPDIQPGPVGGWRYWYADNQGWIWIDGPVRDIWIAHNVNHTDDDPPDPPPDDPDDPDDDDDDDDDDDDDDDDDDDDDDDDDDDDDDPDPVVVCVVVPD

Nearest PDB structures (foldseek):
  8zf0-assembly1_A  TM=7.987E-01  e=8.048E-04  Oryza sativa Japonica Group
  8yn1-assembly1_C  TM=8.221E-01  e=4.541E-03  Arabidopsis thaliana
  7awz-assembly1_A  TM=9.141E-01  e=1.920E-02  synthetic construct
  7ax2-assembly1_A  TM=8.321E-01  e=9.337E-03  synthetic construct
  7awy-assembly1_A  TM=8.890E-01  e=2.442E-02  synthetic construct

InterPro domains:
  IPR001680 WD40 repeat [PF00400] (321-343)
  IPR001680 WD40 repeat [PF00400] (358-392)
  IPR001680 WD40 repeat [PS50082] (361-392)
  IPR001680 WD40 repeat [SM00320] (314-352)
  IPR001680 WD40 repeat [SM00320] (354-392)
  IPR011044 Quinoprotein amine dehydrogenase, beta chain-like [SSF50969] (325-433)
  IPR015943 WD40/YVTN repeat-like-containing domain superfamily [G3DSA:2.130.10.10] (276-402)
  IPR036388 Winged helix-like DNA-binding domain superfamily [G3DSA:1.10.10.10] (54-151)
  IPR041452 APAF-1 helical domain [PF17908] (195-261)

Solvent-accessible surface area (backbone atoms only — not comparable to full-atom values): 27236 Å² total; per-residue (Å²): 110,71,69,50,30,54,52,18,43,42,52,52,36,39,74,72,71,40,55,65,71,60,35,49,52,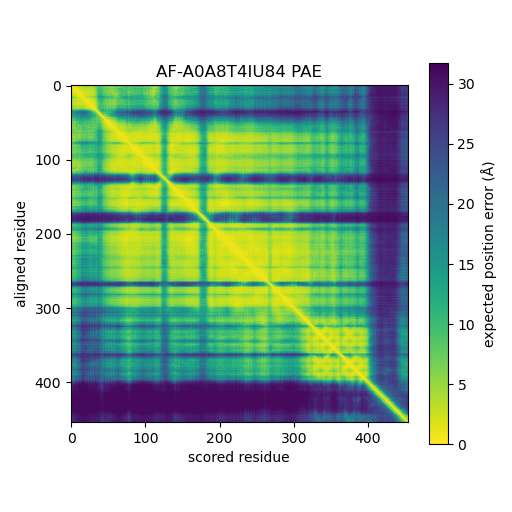51,53,53,50,50,36,59,75,58,22,64,94,67,81,51,89,86,43,66,70,53,45,53,42,40,49,51,22,52,50,50,53,51,52,70,74,44,56,74,70,58,44,51,58,57,47,59,56,37,66,61,66,80,87,42,69,42,45,46,63,61,50,22,53,41,39,30,69,79,71,65,39,48,62,75,51,40,54,50,48,53,50,54,38,35,53,35,52,62,33,49,77,46,80,48,54,68,56,96,88,49,87,83,63,95,60,72,74,36,54,21,41,29,58,46,66,70,54,40,53,52,30,40,63,72,41,51,86,50,44,34,57,51,28,42,53,51,49,54,48,55,58,69,71,41,78,77,84,69,86,82,84,60,87,87,79,78,95,63,101,69,73,66,67,72,62,63,57,88,84,48,67,56,52,82,74,40,45,54,58,40,29,54,62,37,69,35,60,70,61,34,36,50,49,57,58,30,49,64,32,46,45,49,41,37,70,77,64,24,41,67,60,48,43,56,36,19,68,72,34,79,49,76,62,32,50,53,50,32,48,54,47,47,48,41,32,66,65,45,62,62,77,91,47,94,79,48,52,56,48,52,49,52,46,70,50,54,89,41,76,91,42,48,70,57,48,58,56,38,58,74,72,55,75,80,87,73,79,71,70,93,57,77,68,96,78,71,79,58,91,86,60,61,68,67,85,86,63,98,85,52,66,76,56,22,67,26,63,38,76,85,66,60,35,33,40,35,10,37,47,38,28,36,39,29,29,36,81,84,68,48,77,78,48,66,36,85,60,60,91,29,45,26,53,33,38,46,55,42,86,89,44,38,35,39,40,33,29,73,71,76,49,75,48,41,24,40,76,88,56,47,80,40,76,78,80,82,74,80,75,73,80,74,82,81,75,86,77,78,78,86,80,87,82,85,84,85,81,90,82,91,80,89,84,87,90,83,89,79,90,78,94,76,80,89,71,83,92,53,87,63,72,67,52,72,76,74,76,122

Organism: NCBI:txid299421

Secondary structure (DSSP, 8-state):
-HHHHHHHHHHHHHHTT--HHHHHHHHHHHHHHHS-SS--SS-HHHHHHHHHHHHHHHHTTS-HHHHHHHHHGGGSPTT--EEHHHHHHHHHHHH---HHHHHHHHHHHHHTTSEEEEEES--TT-TTS----EEEEEE-HHHHHHHHHHHGGGHHHHHHHHHHHHHHHSPP--TTSS----------GGG--TT-TTHHHHHHHHHHHTT-HHHHHHHHH-HHHHHHHHHHH-HHHHHHHHHH--SHHHHHHHHHHHHHHHHHT--SSTTHHHHHHHHHTTT-GGGHHHHHHHHTTSPSS----SS--S-PPPTT-------SS--EEEEEE-TTSSEEEEEETTEEEEEETTS-EEEEEPP-SS-EEEEEE-TTS-EEEEETTS-EEEE-TTSPEEPPP----PPPPPP----------PPP------------------S-SSTTGGGT--